Protein AF-A0A7C3UVQ0-F1 (afdb_monomer_lite)

pLDDT: mean 87.45, std 10.07, range [50.69, 98.75]

Secondary structure (DSSP, 8-state):
--SS-GGGGTS-TTTS-HHHHHHHHHHHHHHTT-----S----SSHHHHHHHTT-S-EEE-----EEPPPEETTEE---TT-BTEEEHHHHHHHHHTT-S-TTTTTT-EEEEE-SSHHHHHHHHHHHHTT-EEEEE-SSBS-TTSTTB--S-HHHHHHHHHTT-EEE-SB---EEEEETTEEEEEEEEEEEEEEETTEEEEEEEEEEEEEEE-SEEEE-S-EE--HHHHHHTT-B-TTSSB-B-TTT-BBSS-TTEEE-STTT----HHHHHHHHHHHHHHHHHHHTT---SS-----PPPPPPTT---PPPPPPEEPPGGG-SSSS--EEPPPHHHHHHHHHHHHHHS------HHHHTTSSS--PPEEE-TTT-----HHHHT-TTS-EEEEEEEEEETTEEEEEEEEEEE-TTT-----HHHHT-TTS-EEESSPHHHHHTTPPSSSSEEEEEEHHHHGGGGT-S--TTEEEEEEES-GGG--HHHHHHHHHTT-SEEEEEEPPTT--TTSSHHHHHHHHHHHHHHHHGGGT--GGGEEEEE---SSS-HHHHHHHHHHHHHHHH-S---

Radius of gyration: 33.61 Å; chains: 1; bounding box: 73×61×106 Å

Sequence (573 aa):
GDRLGGALRYIPRYRLPREVLDATIDNVVRIGSIRVEKGVKIEGDVLSRLEEEGFKAIFIATGTPQPRPLTLGTTPVDWQGVENVEYGLHFLAKAAEGALPQDHFRGRRIIVIGGGNVAFDVGRTAARLGGQVAVVCLETWDKGSRDGIPADEEEIEGAEQEGVRIVYSRGVRKIVAIDGKFKKIECPRCVSVFDEKGFNPKFDLSDVIEIEGDVLLISIGQMWDRSLLQKAGLFDETGRLAVNPLTRQSLRRKNVFIGGDVRRIGFMVDAMADGREAADFIDRYLRGVSLAKWRVMYEGSAIPRRRSFKPQPQPKWRRPEERMNFEEFEVGFSLDEAIREARRCLECGPCISCKACVAVNIQPELPAVKVDEELCSGCGICVTACNYGTADLREVPVYFEGREVGVKKVSYTDPLLCKACGMCVAACPSGAREITPDISAQAQQIEEGPGIVCFVCQFGWAYAAEKIAFQNVKMIIPVVCIGRVDASDILMAFAKGSDGVMLFACGHGDCHFQDGDEEARKRVLMLQRVLEDFGYEKERVEIVAAIDPEGERMQGLINAFADRLRALGPAKR

Structure (mmCIF, N/CA/C/O backbone):
data_AF-A0A7C3UVQ0-F1
#
_entry.id   AF-A0A7C3UVQ0-F1
#
loop_
_atom_site.group_PDB
_atom_site.id
_atom_site.type_symbol
_atom_site.label_atom_id
_atom_site.label_alt_id
_atom_site.label_comp_id
_atom_site.label_asym_id
_atom_site.label_entity_id
_atom_site.label_seq_id
_atom_site.pdbx_PDB_ins_code
_atom_site.Cartn_x
_atom_site.Cartn_y
_atom_site.Cartn_z
_atom_site.occupancy
_atom_site.B_iso_or_equiv
_atom_site.auth_seq_id
_atom_site.auth_comp_id
_atom_site.auth_asym_id
_atom_site.auth_atom_id
_atom_site.pdbx_PDB_model_num
ATOM 1 N N . GLY A 1 1 ? 1.967 17.202 -21.693 1.00 65.81 1 GLY A N 1
ATOM 2 C CA . GLY A 1 1 ? 0.870 16.286 -22.056 1.00 65.81 1 GLY A CA 1
ATOM 3 C C . GLY A 1 1 ? -0.447 17.033 -22.057 1.00 65.81 1 GLY A C 1
ATOM 4 O O . GLY A 1 1 ? -0.523 18.127 -21.505 1.00 65.81 1 GLY A O 1
ATOM 5 N N . ASP A 1 2 ? -1.462 16.453 -22.682 1.00 82.94 2 ASP A N 1
ATOM 6 C CA . ASP A 1 2 ? -2.859 16.913 -22.699 1.00 82.94 2 ASP A CA 1
ATOM 7 C C . ASP A 1 2 ? -3.654 16.459 -21.454 1.00 82.94 2 ASP A C 1
ATOM 9 O O . ASP A 1 2 ? -4.752 16.961 -21.204 1.00 82.94 2 ASP A O 1
ATOM 13 N N . ARG A 1 3 ? -3.090 15.541 -20.652 1.00 87.88 3 ARG A N 1
ATOM 14 C CA . ARG A 1 3 ? -3.693 14.955 -19.443 1.00 87.88 3 ARG A CA 1
ATOM 15 C C . ARG A 1 3 ? -2.744 14.972 -18.240 1.00 87.88 3 ARG A C 1
ATOM 17 O O . ARG A 1 3 ? -1.522 14.951 -18.389 1.00 87.88 3 ARG A O 1
ATOM 24 N N . LEU A 1 4 ? -3.328 14.988 -17.042 1.00 92.25 4 LEU A N 1
ATOM 25 C CA . LEU A 1 4 ? -2.631 14.836 -15.758 1.00 92.25 4 LEU A CA 1
ATOM 26 C C . LEU A 1 4 ? -2.432 13.356 -15.400 1.00 92.25 4 LEU A C 1
ATOM 28 O O . LEU A 1 4 ? -3.096 12.489 -15.963 1.00 92.25 4 LEU A O 1
ATOM 32 N N . GLY A 1 5 ? -1.560 13.068 -14.430 1.00 90.38 5 GLY A N 1
ATOM 33 C CA . GLY A 1 5 ? -1.336 11.718 -13.886 1.00 90.38 5 GLY A CA 1
ATOM 34 C C . GLY A 1 5 ? 0.044 11.124 -14.180 1.00 90.38 5 GLY A C 1
ATOM 35 O O . GLY A 1 5 ? 0.416 10.130 -13.564 1.00 90.38 5 GLY A O 1
ATOM 36 N N . GLY A 1 6 ? 0.832 11.743 -15.066 1.00 90.44 6 GLY A N 1
ATOM 37 C CA . GLY A 1 6 ? 2.228 11.358 -15.308 1.00 90.44 6 GLY A CA 1
ATOM 38 C C . GLY A 1 6 ? 2.391 9.870 -15.638 1.00 90.44 6 GLY A C 1
ATOM 39 O O . GLY A 1 6 ? 1.610 9.318 -16.411 1.00 90.44 6 GLY A O 1
ATOM 40 N N . ALA A 1 7 ? 3.382 9.218 -15.022 1.00 88.50 7 ALA A N 1
ATOM 41 C CA . ALA A 1 7 ? 3.705 7.812 -15.270 1.00 88.50 7 ALA A CA 1
ATOM 42 C C . ALA A 1 7 ? 2.569 6.827 -14.924 1.00 88.50 7 ALA A C 1
ATOM 44 O O . ALA A 1 7 ? 2.521 5.737 -15.489 1.00 88.50 7 ALA A O 1
ATOM 45 N N . LEU A 1 8 ? 1.601 7.217 -14.083 1.00 91.38 8 LEU A N 1
ATOM 46 C CA . LEU A 1 8 ? 0.424 6.389 -13.778 1.00 91.38 8 LEU A CA 1
ATOM 47 C C . LEU A 1 8 ? -0.436 6.126 -15.021 1.00 91.38 8 LEU A C 1
ATOM 49 O O . LEU A 1 8 ? -1.143 5.125 -15.100 1.00 91.38 8 LEU A O 1
ATOM 53 N N . ARG A 1 9 ? -0.346 6.996 -16.035 1.00 89.56 9 ARG A N 1
ATOM 54 C CA . ARG A 1 9 ? -1.006 6.795 -17.332 1.00 89.56 9 ARG A CA 1
ATOM 55 C C . ARG A 1 9 ? -0.362 5.696 -18.172 1.00 89.56 9 ARG A C 1
ATOM 57 O O . ARG A 1 9 ? -0.996 5.244 -19.116 1.00 89.56 9 ARG A O 1
ATOM 64 N N . TYR A 1 10 ? 0.845 5.249 -17.834 1.00 88.06 10 TYR A N 1
ATOM 65 C CA . TYR A 1 10 ? 1.493 4.121 -18.502 1.00 88.06 10 TYR A CA 1
ATOM 66 C C . TYR A 1 10 ? 1.161 2.783 -17.844 1.00 88.06 10 TYR A C 1
ATOM 68 O O . TYR A 1 10 ? 1.284 1.751 -18.496 1.00 88.06 10 TYR A O 1
ATOM 76 N N . ILE A 1 11 ? 0.679 2.792 -16.595 1.00 90.62 11 ILE A N 1
ATOM 77 C CA . ILE A 1 11 ? 0.198 1.578 -15.930 1.00 90.62 11 ILE A CA 1
ATOM 78 C C . ILE A 1 11 ? -1.011 1.047 -16.716 1.00 90.62 11 ILE A C 1
ATOM 80 O O . ILE A 1 11 ? -1.918 1.841 -17.020 1.00 90.62 11 ILE A O 1
ATOM 84 N N . PRO A 1 12 ? -1.042 -0.250 -17.071 1.00 91.06 12 PRO A N 1
ATOM 85 C CA . PRO A 1 12 ? -2.141 -0.833 -17.829 1.00 91.06 12 PRO A CA 1
ATOM 86 C C . PRO A 1 12 ? -3.501 -0.696 -17.132 1.00 91.06 12 PRO A C 1
ATOM 88 O O . PRO A 1 12 ? -3.603 -0.778 -15.907 1.00 91.06 12 PRO A O 1
ATOM 91 N N . ARG A 1 13 ? -4.573 -0.535 -17.922 1.00 90.31 13 ARG A N 1
ATOM 92 C CA . ARG A 1 13 ? -5.943 -0.311 -17.411 1.00 90.31 13 ARG A CA 1
ATOM 93 C C . ARG A 1 13 ? -6.442 -1.432 -16.493 1.00 90.31 13 ARG A C 1
ATOM 95 O O . ARG A 1 13 ? -7.144 -1.137 -15.537 1.00 90.31 13 ARG A O 1
ATOM 102 N N . TYR A 1 14 ? -6.045 -2.678 -16.756 1.00 88.94 14 TYR A N 1
ATOM 103 C CA . TYR A 1 14 ? -6.423 -3.839 -15.942 1.00 88.94 14 TYR A CA 1
ATOM 104 C C . TYR A 1 14 ? -5.800 -3.834 -14.533 1.00 88.94 14 TYR A C 1
ATOM 106 O O . TYR A 1 14 ? -6.237 -4.608 -13.689 1.00 88.94 14 TYR A O 1
ATOM 114 N N . ARG A 1 15 ? -4.787 -2.987 -14.282 1.00 89.88 15 ARG A N 1
ATOM 115 C CA . ARG A 1 15 ? -4.195 -2.734 -12.953 1.00 89.88 15 ARG A CA 1
ATOM 116 C C . ARG A 1 15 ? -4.635 -1.402 -12.359 1.00 89.88 15 ARG A C 1
ATOM 118 O O . ARG A 1 15 ? -4.817 -1.294 -11.155 1.00 89.88 15 ARG A O 1
ATOM 125 N N . LEU A 1 16 ? -4.748 -0.369 -13.196 1.00 90.56 16 LEU A N 1
ATOM 126 C CA . LEU A 1 16 ? -5.148 0.969 -12.773 1.00 90.56 16 LEU A CA 1
ATOM 127 C C . LEU A 1 16 ? -6.247 1.513 -13.697 1.00 90.56 16 LEU A C 1
ATOM 129 O O . LEU A 1 16 ? -5.937 2.123 -14.735 1.00 90.56 16 LEU A O 1
ATOM 133 N N . PRO A 1 17 ? -7.527 1.316 -13.324 1.00 90.31 17 PRO A N 1
ATOM 134 C CA . PRO A 1 17 ? -8.662 1.829 -14.076 1.00 90.31 17 PRO A CA 1
ATOM 135 C C . PRO A 1 17 ? -8.566 3.345 -14.276 1.00 90.31 17 PRO A C 1
ATOM 137 O O . PRO A 1 17 ? -8.205 4.108 -13.373 1.00 90.31 17 PRO A O 1
ATOM 140 N N . ARG A 1 18 ? -8.864 3.802 -15.497 1.00 88.94 18 ARG A N 1
ATOM 141 C CA . ARG A 1 18 ? -8.688 5.215 -15.872 1.00 88.94 18 ARG A CA 1
ATOM 142 C C . ARG A 1 18 ? -9.683 6.113 -15.156 1.00 88.94 18 ARG A C 1
ATOM 144 O O . ARG A 1 18 ? -9.309 7.207 -14.755 1.00 88.94 18 ARG A O 1
ATOM 151 N N . GLU A 1 19 ? -10.891 5.611 -14.933 1.00 91.62 19 GLU A N 1
ATOM 152 C CA . GLU A 1 19 ? -11.976 6.332 -14.278 1.00 91.62 19 GLU A CA 1
ATOM 153 C C . GLU A 1 19 ? -11.608 6.649 -12.821 1.00 91.62 19 GLU A C 1
ATOM 155 O O . GLU A 1 19 ? -11.838 7.759 -12.346 1.00 91.62 19 GLU A O 1
ATOM 160 N N . VAL A 1 20 ? -10.955 5.700 -12.137 1.00 91.88 20 VAL A N 1
ATOM 161 C CA . VAL A 1 20 ? -10.461 5.868 -10.761 1.00 91.88 20 VAL A CA 1
ATOM 162 C C . VAL A 1 20 ? -9.343 6.910 -10.704 1.00 91.88 20 VAL A C 1
ATOM 164 O O . VAL A 1 20 ? -9.358 7.791 -9.841 1.00 91.88 20 VAL A O 1
ATOM 167 N N . LEU A 1 21 ? -8.385 6.846 -11.635 1.00 92.44 21 LEU A N 1
ATOM 168 C CA . LEU A 1 21 ? -7.294 7.819 -11.716 1.00 92.44 21 LEU A CA 1
ATOM 169 C C . LEU A 1 21 ? -7.815 9.234 -12.015 1.00 92.44 21 LEU A C 1
ATOM 171 O O . LEU A 1 21 ? -7.406 10.186 -11.350 1.00 92.44 21 LEU A O 1
ATOM 175 N N . ASP A 1 22 ? -8.725 9.367 -12.982 1.00 93.62 22 ASP A N 1
ATOM 176 C CA . ASP A 1 22 ? -9.346 10.639 -13.362 1.00 93.62 22 ASP A CA 1
ATOM 177 C C . ASP A 1 22 ? -10.131 11.240 -12.195 1.00 93.62 22 ASP A C 1
ATOM 179 O O . ASP A 1 22 ? -9.837 12.358 -11.773 1.00 93.62 22 ASP A O 1
ATOM 183 N N . ALA A 1 23 ? -11.035 10.466 -11.585 1.00 95.69 23 ALA A N 1
ATOM 184 C CA . ALA A 1 23 ? -11.818 10.921 -10.441 1.00 95.69 23 ALA A CA 1
ATOM 185 C C . ALA A 1 23 ? -10.929 11.347 -9.261 1.00 95.69 23 ALA A C 1
ATOM 187 O O . ALA A 1 23 ? -11.210 12.344 -8.592 1.00 95.69 23 ALA A O 1
ATOM 188 N N . THR A 1 24 ? -9.836 10.623 -9.005 1.00 93.62 24 THR A N 1
ATOM 189 C CA . THR A 1 24 ? -8.891 10.961 -7.931 1.00 93.62 24 THR A CA 1
ATOM 190 C C . THR A 1 24 ? -8.179 12.285 -8.209 1.00 93.62 24 THR A C 1
ATOM 192 O O . THR A 1 24 ? -8.135 13.153 -7.336 1.00 93.62 24 THR A O 1
ATOM 195 N N . ILE A 1 25 ? -7.651 12.474 -9.422 1.00 93.88 25 ILE A N 1
ATOM 196 C CA . ILE A 1 25 ? -6.956 13.709 -9.809 1.00 93.88 25 ILE A CA 1
ATOM 197 C C . ILE A 1 25 ? -7.915 14.901 -9.781 1.00 93.88 25 ILE A C 1
ATOM 199 O O . ILE A 1 25 ? -7.577 15.939 -9.211 1.00 93.88 25 ILE A O 1
ATOM 203 N N . ASP A 1 26 ? -9.111 14.750 -10.345 1.00 94.31 26 ASP A N 1
ATOM 204 C CA . ASP A 1 26 ? -10.107 15.819 -10.407 1.00 94.31 26 ASP A CA 1
ATOM 205 C C . ASP A 1 26 ? -10.553 16.246 -9.005 1.00 94.31 26 ASP A C 1
ATOM 207 O O . ASP A 1 26 ? -10.671 17.440 -8.719 1.00 94.31 26 ASP A O 1
ATOM 211 N N . ASN A 1 27 ? -10.715 15.287 -8.086 1.00 94.62 27 ASN A N 1
ATOM 212 C CA . ASN A 1 27 ? -10.988 15.580 -6.682 1.00 94.62 27 ASN A CA 1
ATOM 213 C C . ASN A 1 27 ? -9.851 16.374 -6.030 1.00 94.62 27 ASN A C 1
ATOM 215 O O . ASN A 1 27 ? -10.130 17.359 -5.349 1.00 94.62 27 ASN A O 1
ATOM 219 N N . VAL A 1 28 ? -8.587 15.998 -6.252 1.00 92.06 28 VAL A N 1
ATOM 220 C CA . VAL A 1 28 ? -7.426 16.723 -5.703 1.00 92.06 28 VAL A CA 1
ATOM 221 C C . VAL A 1 28 ? -7.353 18.147 -6.251 1.00 92.06 28 VAL A C 1
ATOM 223 O O . VAL A 1 28 ? -7.190 19.091 -5.478 1.00 92.06 28 VAL A O 1
ATOM 226 N N . VAL A 1 29 ? -7.523 18.321 -7.564 1.00 95.00 29 VAL A N 1
ATOM 227 C CA . VAL A 1 29 ? -7.517 19.639 -8.217 1.00 95.00 29 VAL A CA 1
ATOM 228 C C . VAL A 1 29 ? -8.643 20.517 -7.675 1.00 95.00 29 VAL A C 1
ATOM 230 O O . VAL A 1 29 ? -8.404 21.677 -7.339 1.00 95.00 29 VAL A O 1
ATOM 233 N N . ARG A 1 30 ? -9.852 19.961 -7.530 1.00 94.44 30 ARG A N 1
ATOM 234 C CA . ARG A 1 30 ? -11.021 20.675 -7.000 1.00 94.44 30 ARG A CA 1
ATOM 235 C C . ARG A 1 30 ? -10.847 21.058 -5.532 1.00 94.44 30 ARG A C 1
ATOM 237 O O . ARG A 1 30 ? -11.035 22.219 -5.189 1.00 94.44 30 ARG A O 1
ATOM 244 N N . ILE A 1 31 ? -10.489 20.103 -4.670 1.00 93.19 31 ILE A N 1
ATOM 245 C CA . ILE A 1 31 ? -10.326 20.325 -3.222 1.00 93.19 31 ILE A CA 1
ATOM 246 C C . ILE A 1 31 ? -9.196 21.323 -2.965 1.00 93.19 31 ILE A C 1
ATOM 248 O O . ILE A 1 31 ? -9.351 22.244 -2.167 1.00 93.19 31 ILE A O 1
ATOM 252 N N . GLY A 1 32 ? -8.076 21.169 -3.672 1.00 89.56 32 GLY A N 1
ATOM 253 C CA . GLY A 1 32 ? -6.927 22.061 -3.562 1.00 89.56 32 GLY A CA 1
ATOM 254 C C . GLY A 1 32 ? -7.097 23.403 -4.276 1.00 89.56 32 GLY A C 1
ATOM 255 O O . GLY A 1 32 ? -6.194 24.229 -4.188 1.00 89.56 32 GLY A O 1
ATOM 256 N N . SER A 1 33 ? -8.207 23.625 -4.995 1.00 93.56 33 SER A N 1
ATOM 257 C CA . SER A 1 33 ? -8.418 24.805 -5.852 1.00 93.56 33 SER A CA 1
ATOM 258 C C . SER A 1 33 ? -7.215 25.093 -6.769 1.00 93.56 33 SER A C 1
ATOM 260 O O . SER A 1 33 ? -6.756 26.228 -6.896 1.00 93.56 33 SER A O 1
ATOM 262 N N . ILE A 1 34 ? -6.666 24.040 -7.384 1.00 95.31 34 ILE A N 1
ATOM 263 C CA . ILE A 1 34 ? -5.420 24.094 -8.159 1.00 95.31 34 ILE A CA 1
ATOM 264 C C . ILE A 1 34 ? -5.710 24.592 -9.579 1.00 95.31 34 ILE A C 1
ATOM 266 O O . ILE A 1 34 ? -6.506 24.001 -10.308 1.00 95.31 34 ILE A O 1
ATOM 270 N N . ARG A 1 35 ? -5.009 25.643 -10.021 1.00 94.69 35 ARG A N 1
ATOM 271 C CA . ARG A 1 35 ? -5.001 26.051 -11.434 1.00 94.69 35 ARG A CA 1
ATOM 272 C C . ARG A 1 35 ? -4.077 25.130 -12.230 1.00 94.69 35 ARG A C 1
ATOM 274 O O . ARG A 1 35 ? -2.902 24.999 -11.900 1.00 94.69 35 ARG A O 1
ATOM 281 N N . VAL A 1 36 ? -4.602 24.531 -13.298 1.00 94.44 36 VAL A N 1
ATOM 282 C CA . VAL A 1 36 ? -3.864 23.587 -14.147 1.00 94.44 36 VAL A CA 1
ATOM 283 C C . VAL A 1 36 ? -3.756 24.120 -15.570 1.00 94.44 36 VAL A C 1
ATOM 285 O O . VAL A 1 36 ? -4.768 24.378 -16.218 1.00 94.44 36 VAL A O 1
ATOM 288 N N . GLU A 1 37 ? -2.530 24.190 -16.083 1.00 92.19 37 GLU A N 1
ATOM 289 C CA . GLU A 1 37 ? -2.248 24.483 -17.489 1.00 92.19 37 GLU A CA 1
ATOM 290 C C . GLU A 1 37 ? -1.680 23.238 -18.179 1.00 92.19 37 GLU A C 1
ATOM 292 O O . GLU A 1 37 ? -0.693 22.648 -17.739 1.00 92.19 37 GLU A O 1
ATOM 297 N N . LYS A 1 38 ? -2.347 22.800 -19.251 1.00 92.19 38 LYS A N 1
ATOM 298 C CA . LYS A 1 38 ? -2.024 21.577 -20.005 1.00 92.19 38 LYS A CA 1
ATOM 299 C C . LYS A 1 38 ? -1.438 21.946 -21.364 1.00 92.19 38 LYS A C 1
ATOM 301 O O . LYS A 1 38 ? -1.610 23.065 -21.832 1.00 92.19 38 LYS A O 1
ATOM 306 N N . GLY A 1 39 ? -0.733 21.013 -22.001 1.00 87.31 39 GLY A N 1
ATOM 307 C CA . GLY A 1 39 ? -0.093 21.265 -23.299 1.00 87.31 39 GLY A CA 1
ATOM 308 C C . GLY A 1 39 ? 1.116 22.210 -23.246 1.00 87.31 39 GLY A C 1
ATOM 309 O O . GLY A 1 39 ? 1.704 22.498 -24.284 1.00 87.31 39 GLY A O 1
ATOM 310 N N . VAL A 1 40 ? 1.532 22.654 -22.057 1.00 86.94 40 VAL A N 1
ATOM 311 C CA . VAL A 1 40 ? 2.711 23.507 -21.884 1.00 86.94 40 VAL A CA 1
ATOM 312 C C . VAL A 1 40 ? 3.975 22.666 -22.049 1.00 86.94 40 VAL A C 1
ATOM 314 O O . VAL A 1 40 ? 4.191 21.690 -21.325 1.00 86.94 40 VAL A O 1
ATOM 317 N N . LYS A 1 41 ? 4.821 23.047 -23.007 1.00 80.62 41 LYS A N 1
ATOM 318 C CA . LYS A 1 41 ? 6.151 22.460 -23.176 1.00 80.62 41 LYS A CA 1
ATOM 319 C C . LYS A 1 41 ? 7.145 23.228 -22.308 1.00 80.62 41 LYS A C 1
ATOM 321 O O . LYS A 1 41 ? 7.223 24.454 -22.375 1.00 80.62 41 LYS A O 1
ATOM 326 N N . ILE A 1 42 ? 7.885 22.506 -21.473 1.00 79.00 42 ILE A N 1
ATOM 327 C CA . ILE A 1 42 ? 8.917 23.095 -20.622 1.00 79.00 42 ILE A CA 1
ATOM 328 C C . ILE A 1 42 ? 10.224 23.102 -21.419 1.00 79.00 42 ILE A C 1
ATOM 330 O O . ILE A 1 42 ? 10.860 22.066 -21.587 1.00 79.00 42 ILE A O 1
ATOM 334 N N . GLU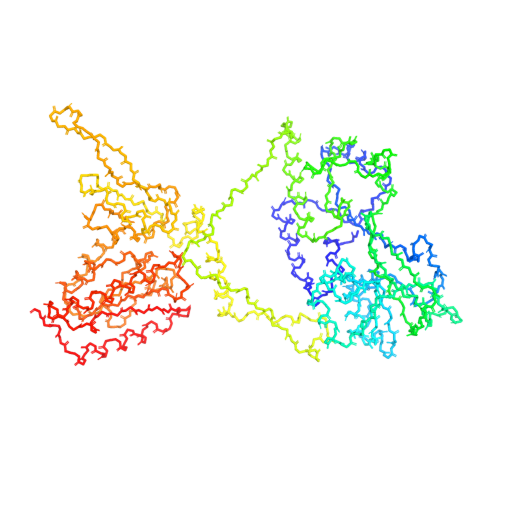 A 1 43 ? 10.595 24.266 -21.946 1.00 76.00 43 GLU A N 1
ATOM 335 C CA . GLU A 1 43 ? 11.819 24.482 -22.721 1.00 76.00 43 GLU A CA 1
ATOM 336 C C . GLU A 1 43 ? 12.545 25.741 -22.239 1.00 76.00 43 GLU A C 1
ATOM 338 O O . GLU A 1 43 ? 11.937 26.636 -21.651 1.00 76.00 43 GLU A O 1
ATOM 343 N N . GLY A 1 44 ? 13.848 25.823 -22.520 1.00 74.56 44 GLY A N 1
ATOM 344 C CA . GLY A 1 44 ? 14.670 26.976 -22.140 1.00 74.56 44 GLY A CA 1
ATOM 345 C C . GLY A 1 44 ? 14.868 27.101 -20.625 1.00 74.56 44 GLY A C 1
ATOM 346 O O . GLY A 1 44 ? 14.848 26.101 -19.907 1.00 74.56 44 GLY A O 1
ATOM 347 N N . ASP A 1 45 ? 15.090 28.328 -20.150 1.00 78.00 45 ASP A N 1
ATOM 348 C CA . ASP A 1 45 ? 15.168 28.642 -18.718 1.00 78.00 45 ASP A CA 1
ATOM 349 C C . ASP A 1 45 ? 13.770 28.944 -18.157 1.00 78.00 45 ASP A C 1
ATOM 351 O O . ASP A 1 45 ? 13.388 30.086 -17.899 1.00 78.00 45 ASP A O 1
ATOM 355 N N . VAL A 1 46 ? 12.972 27.885 -18.012 1.00 83.19 46 VAL A N 1
ATOM 356 C CA . VAL A 1 46 ? 11.596 27.972 -17.500 1.00 83.19 46 VAL A CA 1
ATOM 357 C C . VAL A 1 46 ? 11.524 28.566 -16.091 1.00 83.19 46 VAL A C 1
ATOM 359 O O . VAL A 1 46 ? 10.525 29.190 -15.746 1.00 83.19 46 VAL A O 1
ATOM 362 N N . LEU A 1 47 ? 12.558 28.369 -15.267 1.00 86.81 47 LEU A N 1
ATOM 363 C CA . LEU A 1 47 ? 12.531 28.794 -13.870 1.00 86.81 47 LEU A CA 1
ATOM 364 C C . LEU A 1 47 ? 12.580 30.311 -13.770 1.00 86.81 47 LEU A C 1
ATOM 366 O O . LEU A 1 47 ? 11.763 30.889 -13.063 1.00 86.81 47 LEU A O 1
ATOM 370 N N . SER A 1 48 ? 13.469 30.944 -14.534 1.00 87.31 48 SER A N 1
ATOM 371 C CA . SER A 1 48 ? 13.568 32.403 -14.577 1.00 87.31 48 SER A CA 1
ATOM 372 C C . SER A 1 48 ? 12.286 33.036 -15.134 1.00 87.31 48 SER A C 1
ATOM 374 O O . SER A 1 48 ? 11.802 34.017 -14.583 1.00 87.31 48 SER A O 1
ATOM 376 N N . ARG A 1 49 ? 11.641 32.416 -16.135 1.00 88.50 49 ARG A N 1
ATOM 377 C CA . ARG A 1 49 ? 10.327 32.874 -16.626 1.00 88.50 49 ARG A CA 1
ATOM 378 C C . ARG A 1 49 ? 9.240 32.813 -15.546 1.00 88.50 49 ARG A C 1
ATOM 380 O O . ARG A 1 49 ? 8.481 33.760 -15.385 1.00 88.50 49 ARG A O 1
ATOM 387 N N . LEU A 1 50 ? 9.162 31.718 -14.787 1.00 91.38 50 LEU A N 1
ATOM 388 C CA . LEU A 1 50 ? 8.201 31.604 -13.681 1.00 91.38 50 LEU A CA 1
ATOM 389 C C . LEU A 1 50 ? 8.496 32.630 -12.570 1.00 91.38 50 LEU A C 1
ATOM 391 O O . LEU A 1 50 ? 7.581 33.180 -11.964 1.00 91.38 50 LEU A O 1
ATOM 395 N N . GLU A 1 51 ? 9.768 32.929 -12.312 1.00 91.19 51 GLU A N 1
ATOM 396 C CA . GLU A 1 51 ? 10.159 33.993 -11.380 1.00 91.19 51 GLU A CA 1
ATOM 397 C C . GLU A 1 51 ? 9.692 35.378 -11.875 1.00 91.19 51 GLU A C 1
ATOM 399 O O . GLU A 1 51 ? 9.138 36.148 -11.086 1.00 91.19 51 GLU A O 1
ATOM 404 N N . GLU A 1 52 ? 9.840 35.671 -13.172 1.00 92.75 52 GLU A N 1
ATOM 405 C CA . GLU A 1 52 ? 9.358 36.903 -13.825 1.00 92.75 52 GLU A CA 1
ATOM 406 C C . GLU A 1 52 ? 7.825 37.029 -13.804 1.00 92.75 52 GLU A C 1
ATOM 408 O O . GLU A 1 52 ? 7.296 38.121 -13.597 1.00 92.75 52 GLU A O 1
ATOM 413 N N . GLU A 1 53 ? 7.102 35.913 -13.931 1.00 92.75 53 GLU A N 1
ATOM 414 C CA . GLU A 1 53 ? 5.640 35.837 -13.770 1.00 92.75 53 GLU A CA 1
ATOM 415 C C . GLU A 1 53 ? 5.183 36.022 -12.306 1.00 92.75 53 GLU A C 1
ATOM 417 O O . GLU A 1 53 ? 3.989 36.133 -12.023 1.00 92.75 53 GLU A O 1
ATOM 422 N N . GLY A 1 54 ? 6.125 36.096 -11.359 1.00 95.44 54 GLY A N 1
ATOM 423 C CA . GLY A 1 54 ? 5.875 36.430 -9.959 1.00 95.44 54 GLY A CA 1
ATOM 424 C C . GLY A 1 54 ? 5.754 35.233 -9.016 1.00 95.44 54 GLY A C 1
ATOM 425 O O . GLY A 1 54 ? 5.475 35.435 -7.826 1.00 95.44 54 GLY A O 1
ATOM 426 N N . PHE A 1 55 ? 5.998 34.005 -9.488 1.00 95.94 55 PHE A N 1
ATOM 427 C CA . PHE A 1 55 ? 5.984 32.813 -8.640 1.00 95.94 55 PHE A CA 1
ATOM 428 C C . PHE A 1 55 ? 7.107 32.873 -7.591 1.00 95.94 55 PHE A C 1
ATOM 430 O O . PHE A 1 55 ? 8.272 33.120 -7.894 1.00 95.94 55 PHE A O 1
ATOM 437 N N . LYS A 1 56 ? 6.753 32.646 -6.320 1.00 96.50 56 LYS A N 1
ATOM 438 C CA . LYS A 1 56 ? 7.681 32.784 -5.179 1.00 96.50 56 LYS A CA 1
ATOM 439 C C . LYS A 1 56 ? 8.422 31.501 -4.821 1.00 96.50 56 LYS A C 1
ATOM 441 O O . LYS A 1 56 ? 9.492 31.569 -4.227 1.00 96.50 56 LYS A O 1
ATOM 446 N N . ALA A 1 57 ? 7.867 30.350 -5.179 1.00 96.94 57 ALA A N 1
ATOM 447 C CA . ALA A 1 57 ? 8.483 29.044 -5.002 1.00 96.94 57 ALA A CA 1
ATOM 448 C C . ALA A 1 57 ? 8.093 28.134 -6.172 1.00 96.94 57 ALA A C 1
ATOM 450 O O . ALA A 1 57 ? 6.987 28.246 -6.700 1.00 96.94 57 ALA A O 1
ATOM 451 N N . ILE A 1 58 ? 9.002 27.244 -6.568 1.00 95.94 58 ILE A N 1
ATOM 452 C CA . ILE A 1 58 ? 8.829 26.335 -7.704 1.00 95.94 58 ILE A CA 1
ATOM 453 C C . ILE A 1 58 ? 9.134 24.910 -7.245 1.00 95.94 58 ILE A C 1
ATOM 455 O O . ILE A 1 58 ? 10.201 24.651 -6.690 1.00 95.94 58 ILE A O 1
ATOM 459 N N . PHE A 1 59 ? 8.219 23.977 -7.507 1.00 96.25 59 PHE A N 1
ATOM 460 C CA . PHE A 1 59 ? 8.420 22.550 -7.262 1.00 96.25 59 PHE A CA 1
ATOM 461 C C . PHE A 1 59 ? 8.558 21.792 -8.586 1.00 96.25 59 PHE A C 1
ATOM 463 O O . PHE A 1 59 ? 7.688 21.871 -9.451 1.00 96.25 59 PHE A O 1
ATOM 470 N N . ILE A 1 60 ? 9.655 21.053 -8.746 1.00 93.75 60 ILE A N 1
ATOM 471 C CA . ILE A 1 60 ? 9.961 20.273 -9.946 1.00 93.75 60 ILE A CA 1
ATOM 472 C C . ILE A 1 60 ? 9.668 18.799 -9.669 1.00 93.75 60 ILE A C 1
ATOM 474 O O . ILE A 1 60 ? 10.370 18.151 -8.892 1.00 93.75 60 ILE A O 1
ATOM 478 N N . ALA A 1 61 ? 8.659 18.277 -10.366 1.00 93.50 61 ALA A N 1
ATOM 479 C CA . ALA A 1 61 ? 8.240 16.876 -10.342 1.00 93.50 61 ALA A CA 1
ATOM 480 C C . ALA A 1 61 ? 8.019 16.341 -11.769 1.00 93.50 61 ALA A C 1
ATOM 482 O O . ALA A 1 61 ? 6.997 15.739 -12.087 1.00 93.50 61 ALA A O 1
ATOM 483 N N . THR A 1 62 ? 8.975 16.600 -12.665 1.00 90.81 62 THR A N 1
ATOM 484 C CA . THR A 1 62 ? 8.902 16.218 -14.090 1.00 90.81 62 THR A CA 1
ATOM 485 C C . THR A 1 62 ? 9.071 14.717 -14.339 1.00 90.81 62 THR A C 1
ATOM 487 O O . THR A 1 62 ? 8.836 14.249 -15.452 1.00 90.81 62 THR A O 1
ATOM 490 N N . GLY A 1 63 ? 9.474 13.963 -13.315 1.00 91.19 63 GLY A N 1
ATOM 491 C CA . GLY A 1 63 ? 9.734 12.531 -13.406 1.00 91.19 63 GLY A CA 1
ATOM 492 C C . GLY A 1 63 ? 10.917 12.190 -14.316 1.00 91.19 63 GLY A C 1
ATOM 493 O O . GLY A 1 63 ? 11.860 12.971 -14.467 1.00 91.19 63 GLY A O 1
ATOM 494 N N . THR A 1 64 ? 10.870 11.002 -14.918 1.00 89.88 64 THR A N 1
ATOM 495 C CA . THR A 1 64 ? 11.920 10.480 -15.805 1.00 89.88 64 THR A CA 1
ATOM 496 C C . THR A 1 64 ? 11.341 10.112 -17.177 1.00 89.88 64 THR A C 1
ATOM 498 O O . THR A 1 64 ? 11.086 8.952 -17.458 1.00 89.88 64 THR A O 1
ATOM 501 N N . PRO A 1 65 ? 11.068 11.090 -18.057 1.00 84.62 65 PRO A N 1
ATOM 502 C CA . PRO A 1 65 ? 10.330 10.828 -19.295 1.00 84.62 65 PRO A CA 1
ATOM 503 C C . PRO A 1 65 ? 11.158 10.151 -20.399 1.00 84.62 65 PRO A C 1
ATOM 505 O O . PRO A 1 65 ? 10.588 9.737 -21.403 1.00 84.62 65 PRO A O 1
ATOM 508 N N . GLN A 1 66 ? 12.488 10.082 -20.273 1.00 85.94 66 GLN A N 1
ATOM 509 C CA . GLN A 1 66 ? 13.356 9.560 -21.330 1.00 85.94 66 GLN A CA 1
ATOM 510 C C . GLN A 1 66 ? 13.652 8.075 -21.107 1.00 85.94 66 GLN A C 1
ATOM 512 O O . GLN A 1 66 ? 14.007 7.698 -19.991 1.00 85.94 66 GLN A O 1
ATOM 517 N N . PRO A 1 67 ? 13.570 7.214 -22.130 1.00 88.50 67 PRO A N 1
ATOM 518 C CA . PRO A 1 67 ? 13.969 5.823 -21.986 1.00 88.50 67 PRO A CA 1
ATOM 519 C C . PRO A 1 67 ? 15.491 5.702 -21.841 1.00 88.50 67 PRO A C 1
ATOM 521 O O . PRO A 1 67 ? 16.257 6.467 -22.433 1.00 88.50 67 PRO A O 1
ATOM 524 N N . ARG A 1 68 ? 15.948 4.719 -21.061 1.00 90.38 68 ARG A N 1
ATOM 525 C CA . ARG A 1 68 ? 17.376 4.410 -20.956 1.00 90.38 68 ARG A CA 1
ATOM 526 C C . ARG A 1 68 ? 17.853 3.678 -22.225 1.00 90.38 68 ARG A C 1
ATOM 528 O O . ARG A 1 68 ? 17.236 2.678 -22.595 1.00 90.38 68 ARG A O 1
ATOM 535 N N . PRO A 1 69 ? 18.949 4.122 -22.875 1.00 91.31 69 PRO A N 1
ATOM 536 C CA . PRO A 1 69 ? 19.521 3.416 -24.020 1.00 91.31 69 PRO A CA 1
ATOM 537 C C . PRO A 1 69 ? 19.990 2.007 -23.650 1.00 91.31 69 PRO A C 1
ATOM 539 O O . PRO A 1 69 ? 20.558 1.806 -22.575 1.00 91.31 69 PRO A O 1
ATOM 542 N N . LEU A 1 70 ? 19.788 1.044 -24.551 1.00 94.06 70 LEU A N 1
ATOM 543 C CA . LEU A 1 70 ? 20.249 -0.334 -24.375 1.00 94.06 70 LEU A CA 1
ATOM 544 C C . LEU A 1 70 ? 21.775 -0.415 -24.478 1.00 94.06 70 LEU A C 1
ATOM 546 O O . LEU A 1 70 ? 22.363 0.085 -25.437 1.00 94.06 70 LEU A O 1
ATOM 550 N N . THR A 1 71 ? 22.412 -1.066 -23.505 1.00 94.31 71 THR A N 1
ATOM 551 C CA . THR A 1 71 ? 23.866 -1.252 -23.471 1.00 94.31 71 THR A CA 1
ATOM 552 C C . THR A 1 71 ? 24.246 -2.685 -23.103 1.00 94.31 71 THR A C 1
ATOM 554 O O . THR A 1 71 ? 23.531 -3.368 -22.369 1.00 94.31 71 THR A O 1
ATOM 557 N N . LEU A 1 72 ? 25.418 -3.120 -23.570 1.00 92.62 72 LEU A N 1
ATOM 558 C CA . LEU A 1 72 ? 26.149 -4.258 -23.021 1.00 92.62 72 LEU A CA 1
ATOM 559 C C . LEU A 1 72 ? 27.331 -3.712 -22.211 1.00 92.62 72 LEU A C 1
ATOM 561 O O . LEU A 1 72 ? 28.308 -3.197 -22.764 1.00 92.62 72 LEU A O 1
ATOM 565 N N . GLY A 1 73 ? 27.212 -3.756 -20.885 1.00 87.12 73 GLY A N 1
ATOM 566 C CA . GLY A 1 73 ? 28.097 -2.994 -20.006 1.00 87.12 73 GLY A CA 1
ATOM 567 C C . GLY A 1 73 ? 27.931 -1.496 -20.278 1.00 87.12 73 GLY A C 1
ATOM 568 O O . GLY A 1 73 ? 26.832 -0.957 -20.154 1.00 87.12 73 GLY A O 1
ATOM 569 N N . THR A 1 74 ? 29.004 -0.826 -20.693 1.00 86.44 74 THR A N 1
ATOM 570 C CA . THR A 1 74 ? 28.994 0.600 -21.068 1.00 86.44 74 THR A CA 1
ATOM 571 C C . THR A 1 74 ? 28.851 0.845 -22.570 1.00 86.44 74 THR A C 1
ATOM 573 O O . THR A 1 74 ? 28.755 1.998 -22.985 1.00 86.44 74 THR A O 1
ATOM 576 N N . THR A 1 75 ? 28.843 -0.209 -23.391 1.00 92.31 75 THR A N 1
ATOM 577 C CA . THR A 1 75 ? 28.800 -0.079 -24.854 1.00 92.31 75 THR A CA 1
ATOM 578 C C . THR A 1 75 ? 27.348 -0.037 -25.327 1.00 92.31 75 THR A C 1
ATOM 580 O O . THR A 1 75 ? 26.612 -0.982 -25.034 1.00 92.31 75 THR A O 1
ATOM 583 N N . PRO A 1 76 ? 26.907 1.011 -26.046 1.00 94.06 76 PRO A N 1
ATOM 584 C CA . PRO A 1 76 ? 25.571 1.053 -26.631 1.00 94.06 76 PRO A CA 1
ATOM 585 C C . PRO A 1 76 ? 25.337 -0.095 -27.613 1.00 94.06 76 PRO A C 1
ATOM 587 O O . PRO A 1 76 ? 26.205 -0.416 -28.423 1.00 94.06 76 PRO A O 1
ATOM 590 N N . VAL A 1 77 ? 24.149 -0.689 -27.553 1.00 95.38 77 VAL A N 1
ATOM 591 C CA . VAL A 1 77 ? 23.671 -1.646 -28.553 1.00 95.38 77 VAL A CA 1
ATOM 592 C C . VAL A 1 77 ? 22.861 -0.859 -29.571 1.00 95.38 77 VAL A C 1
ATOM 594 O O . VAL A 1 77 ? 21.807 -0.320 -29.234 1.00 95.38 77 VAL A O 1
ATOM 597 N N . ASP A 1 78 ? 23.364 -0.767 -30.799 1.00 93.06 78 ASP A N 1
ATOM 598 C CA . ASP A 1 78 ? 22.685 -0.037 -31.866 1.00 93.06 78 ASP A CA 1
ATOM 599 C C . ASP A 1 78 ? 21.517 -0.842 -32.457 1.00 93.06 78 ASP A C 1
ATOM 601 O O . ASP A 1 78 ? 21.578 -2.065 -32.607 1.00 93.06 78 ASP A O 1
ATOM 605 N N . TRP A 1 79 ? 20.447 -0.124 -32.774 1.00 94.12 79 TRP A N 1
ATOM 606 C CA . TRP A 1 79 ? 19.238 -0.618 -33.432 1.00 94.12 79 TRP A CA 1
ATOM 607 C C . TRP A 1 79 ? 18.507 0.496 -34.194 1.00 94.12 79 TRP A C 1
ATOM 609 O O . TRP A 1 79 ? 17.343 0.332 -34.566 1.00 94.12 79 TRP A O 1
ATOM 619 N N . GLN A 1 80 ? 19.157 1.642 -34.430 1.00 89.81 80 GLN A N 1
ATOM 620 C CA . GLN A 1 80 ? 18.529 2.736 -35.164 1.00 89.81 80 GLN A CA 1
ATOM 621 C C . GLN A 1 80 ? 18.102 2.282 -36.564 1.00 89.81 80 GLN A C 1
ATOM 623 O O . GLN A 1 80 ? 18.857 1.642 -37.292 1.00 89.81 80 GLN A O 1
ATOM 628 N N . GLY A 1 81 ? 16.866 2.617 -36.937 1.00 90.44 81 GLY A N 1
ATOM 629 C CA . GLY A 1 81 ? 16.298 2.256 -38.237 1.00 90.44 81 GLY A CA 1
ATOM 630 C C . GLY A 1 81 ? 15.843 0.799 -38.372 1.00 90.44 81 GLY A C 1
ATOM 631 O O . GLY A 1 81 ? 15.373 0.435 -39.445 1.00 90.44 81 GLY A O 1
ATOM 632 N N . VAL A 1 82 ? 15.936 -0.026 -37.321 1.00 96.12 82 VAL A N 1
ATOM 633 C CA . VAL A 1 82 ? 15.403 -1.397 -37.340 1.00 96.12 82 VAL A CA 1
ATOM 634 C C . VAL A 1 82 ? 13.895 -1.378 -37.078 1.00 96.12 82 VAL A C 1
ATOM 636 O O . VAL A 1 82 ? 13.434 -0.910 -36.037 1.00 96.12 82 VAL A O 1
ATOM 639 N N . GLU A 1 83 ? 13.111 -1.921 -38.009 1.00 96.56 83 GLU A N 1
ATOM 640 C CA . GLU A 1 83 ? 11.663 -2.060 -37.853 1.00 96.56 83 GLU A CA 1
ATOM 641 C C . GLU A 1 83 ? 11.302 -3.081 -36.762 1.00 96.56 83 GLU A C 1
ATOM 643 O O . GLU A 1 83 ? 11.979 -4.097 -36.581 1.00 96.56 83 GLU A O 1
ATOM 648 N N . ASN A 1 84 ? 10.168 -2.850 -36.089 1.00 96.50 84 ASN A N 1
ATOM 649 C CA . ASN A 1 84 ? 9.658 -3.655 -34.970 1.00 96.50 84 ASN A CA 1
ATOM 650 C C . ASN A 1 84 ? 10.544 -3.654 -33.710 1.00 96.50 84 ASN A C 1
ATOM 652 O O . ASN A 1 84 ? 10.431 -4.560 -32.884 1.00 96.50 84 ASN A O 1
ATOM 656 N N . VAL A 1 85 ? 11.392 -2.637 -33.541 1.00 97.44 85 VAL A N 1
ATOM 657 C CA . VAL A 1 85 ? 12.089 -2.358 -32.281 1.00 97.44 85 VAL A CA 1
ATOM 658 C C . VAL A 1 85 ? 11.572 -1.041 -31.714 1.00 97.44 85 VAL A C 1
ATOM 660 O O . VAL A 1 85 ? 11.633 -0.007 -32.377 1.00 97.44 85 VAL A O 1
ATOM 663 N N . GLU A 1 86 ? 11.054 -1.058 -30.487 1.00 96.00 86 GLU A N 1
ATOM 664 C CA . GLU A 1 86 ? 10.639 0.162 -29.792 1.00 96.00 86 GLU A CA 1
ATOM 665 C C . GLU A 1 86 ? 10.847 0.075 -28.275 1.00 96.00 86 GLU A C 1
ATOM 667 O O . GLU A 1 86 ? 11.094 -0.989 -27.708 1.00 96.00 86 GLU A O 1
ATOM 672 N N . TYR A 1 87 ? 10.752 1.215 -27.592 1.00 96.38 87 TYR A N 1
ATOM 673 C CA . TYR A 1 87 ? 10.772 1.247 -26.133 1.00 96.38 87 TYR A CA 1
ATOM 674 C C . TYR A 1 87 ? 9.414 0.833 -25.563 1.00 96.38 87 TYR A C 1
ATOM 676 O O . TYR A 1 87 ? 8.372 1.327 -25.995 1.00 96.38 87 TYR A O 1
ATOM 684 N N . GLY A 1 88 ? 9.432 -0.006 -24.528 1.00 94.69 88 GLY A N 1
ATOM 685 C CA . GLY A 1 88 ? 8.228 -0.518 -23.877 1.00 94.69 88 GLY A CA 1
ATOM 686 C C . GLY A 1 88 ? 7.323 0.583 -23.327 1.00 94.69 88 GLY A C 1
ATOM 687 O O . GLY A 1 88 ? 6.106 0.475 -23.417 1.00 94.69 88 GLY A O 1
ATOM 688 N N . LEU A 1 89 ? 7.895 1.695 -22.853 1.00 90.25 89 LEU A N 1
ATOM 689 C CA . LEU A 1 89 ? 7.119 2.846 -22.382 1.00 90.25 89 LEU A CA 1
ATOM 690 C C . LEU A 1 89 ? 6.286 3.494 -23.499 1.00 90.25 89 LEU A C 1
ATOM 692 O O . LEU A 1 89 ? 5.131 3.850 -23.283 1.00 90.25 89 LEU A O 1
ATOM 696 N N . HIS A 1 90 ? 6.855 3.626 -24.703 1.00 92.00 90 HIS A N 1
ATOM 697 C CA . HIS A 1 90 ? 6.133 4.165 -25.858 1.00 92.00 90 HIS A CA 1
ATOM 698 C C . HIS A 1 90 ? 5.020 3.212 -26.297 1.00 92.00 90 HIS A C 1
ATOM 700 O O . HIS A 1 90 ? 3.917 3.653 -26.614 1.00 92.00 90 HIS A O 1
ATOM 706 N N . PHE A 1 91 ? 5.293 1.908 -26.268 1.00 95.12 91 PHE A N 1
ATOM 707 C CA . PHE A 1 91 ? 4.292 0.879 -26.518 1.00 95.12 91 PHE A CA 1
ATOM 708 C C . PHE A 1 91 ? 3.137 0.936 -25.500 1.00 95.12 91 PHE A C 1
ATOM 710 O O . PHE A 1 91 ? 1.974 0.979 -25.904 1.00 95.12 91 PHE A O 1
ATOM 717 N N . LEU A 1 92 ? 3.432 1.025 -24.197 1.00 93.56 92 LEU A N 1
ATOM 718 C CA . LEU A 1 92 ? 2.411 1.165 -23.152 1.00 93.56 92 LEU A CA 1
ATOM 719 C C . LEU A 1 92 ? 1.593 2.447 -23.308 1.00 93.56 92 LEU A C 1
ATOM 721 O O . LEU A 1 92 ? 0.384 2.411 -23.103 1.00 93.56 92 LEU A O 1
ATOM 725 N N . ALA A 1 93 ? 2.215 3.562 -23.705 1.00 90.12 93 ALA A N 1
ATOM 726 C CA . ALA A 1 93 ? 1.498 4.803 -23.989 1.00 90.12 93 ALA A CA 1
ATOM 727 C C . ALA A 1 93 ? 0.474 4.616 -25.125 1.00 90.12 93 ALA A C 1
ATOM 729 O O . ALA A 1 93 ? -0.703 4.919 -24.942 1.00 90.12 93 ALA A O 1
ATOM 730 N N . LYS A 1 94 ? 0.881 4.010 -26.252 1.00 92.25 94 LYS A N 1
ATOM 731 C CA . LYS A 1 94 ? -0.027 3.689 -27.371 1.00 92.25 94 LYS A CA 1
ATOM 732 C C . LYS A 1 94 ? -1.162 2.755 -26.939 1.00 92.25 94 LYS A C 1
ATOM 734 O O . LYS A 1 94 ? -2.316 2.969 -27.308 1.00 92.25 94 LYS A O 1
ATOM 739 N N . ALA A 1 95 ? -0.848 1.727 -26.148 1.00 91.25 95 ALA A N 1
ATOM 740 C CA . ALA A 1 95 ? -1.843 0.796 -25.621 1.00 91.25 95 ALA A CA 1
ATOM 741 C C . ALA A 1 95 ? -2.839 1.504 -24.685 1.00 91.25 95 ALA A C 1
ATOM 743 O O . ALA A 1 95 ? -4.048 1.315 -24.800 1.00 91.25 95 ALA A O 1
ATOM 744 N N . ALA A 1 96 ? -2.344 2.368 -23.795 1.00 86.81 96 ALA A N 1
ATOM 745 C CA . ALA A 1 96 ? -3.148 3.156 -22.866 1.00 86.81 96 ALA A CA 1
ATOM 746 C C . ALA A 1 96 ? -4.082 4.155 -23.565 1.00 86.81 96 ALA A C 1
ATOM 748 O O . ALA A 1 96 ? -5.155 4.450 -23.037 1.00 86.81 96 ALA A O 1
ATOM 749 N N . GLU A 1 97 ? -3.684 4.664 -24.730 1.00 84.50 97 GLU A N 1
ATOM 750 C CA . GLU A 1 97 ? -4.482 5.556 -25.578 1.00 84.50 97 GLU A CA 1
ATOM 751 C C . GLU A 1 97 ? -5.520 4.810 -26.432 1.00 84.50 97 GLU A C 1
ATOM 753 O O . GLU A 1 97 ? -6.337 5.447 -27.094 1.00 84.50 97 GLU A O 1
ATOM 758 N N . GLY A 1 98 ? -5.519 3.472 -26.415 1.00 83.50 98 GLY A N 1
ATOM 759 C CA . GLY A 1 98 ? -6.389 2.662 -27.268 1.00 83.50 98 GLY A CA 1
ATOM 760 C C . GLY A 1 98 ? -5.996 2.713 -28.747 1.00 83.50 98 GLY A C 1
ATOM 761 O O . GLY A 1 98 ? -6.815 2.413 -29.610 1.00 83.50 98 GLY A O 1
ATOM 762 N N . ALA A 1 99 ? -4.750 3.090 -29.053 1.00 88.19 99 ALA A N 1
ATOM 763 C CA . ALA A 1 99 ? -4.252 3.223 -30.421 1.00 88.19 99 ALA A CA 1
ATOM 764 C C . ALA A 1 99 ? -3.895 1.875 -31.078 1.00 88.19 99 ALA A C 1
ATOM 766 O O . ALA A 1 99 ? -3.538 1.839 -32.256 1.00 88.19 99 ALA A O 1
ATOM 767 N N . LEU A 1 100 ? -3.958 0.770 -30.327 1.00 90.81 100 LEU A N 1
ATOM 768 C CA . LEU A 1 100 ? -3.610 -0.572 -30.789 1.00 90.81 100 LEU A CA 1
ATOM 769 C C . LEU A 1 100 ? -4.864 -1.466 -30.840 1.00 90.81 100 LEU A C 1
ATOM 771 O O . LEU A 1 100 ? -5.609 -1.508 -29.858 1.00 90.81 100 LEU A O 1
ATOM 775 N N . PRO A 1 101 ? -5.106 -2.200 -31.944 1.00 91.00 101 PRO A N 1
ATOM 776 C CA . PRO A 1 101 ? -6.203 -3.164 -32.022 1.00 91.00 101 PRO A CA 1
ATOM 777 C C . PRO A 1 101 ? -5.959 -4.355 -31.084 1.00 91.00 101 PRO A C 1
ATOM 779 O O . PRO A 1 101 ? -4.813 -4.689 -30.795 1.00 91.00 101 PRO A O 1
ATOM 782 N N . GLN A 1 102 ? -7.023 -5.033 -30.640 1.00 85.50 102 GLN A N 1
ATOM 783 C CA . GLN A 1 102 ? -6.925 -6.139 -29.671 1.00 85.50 102 GLN A CA 1
ATOM 784 C C . GLN A 1 102 ? -6.048 -7.313 -30.130 1.00 85.50 102 GLN A C 1
ATOM 786 O O . GLN A 1 102 ? -5.541 -8.052 -29.298 1.00 85.50 102 GLN A O 1
ATOM 791 N N . ASP A 1 103 ? -5.851 -7.490 -31.431 1.00 91.19 103 ASP A N 1
ATOM 792 C CA . ASP A 1 103 ? -5.067 -8.572 -32.019 1.00 91.19 103 ASP A CA 1
ATOM 793 C C . ASP A 1 103 ? -3.766 -8.076 -32.672 1.00 91.19 103 ASP A C 1
ATOM 795 O O . ASP A 1 103 ? -3.197 -8.749 -33.533 1.00 91.19 103 ASP A O 1
ATOM 799 N N . HIS A 1 104 ? -3.265 -6.912 -32.239 1.00 95.62 104 HIS A N 1
ATOM 800 C CA . HIS A 1 104 ? -2.077 -6.250 -32.788 1.00 95.62 104 HIS A CA 1
ATOM 801 C C . HIS A 1 104 ? -0.844 -7.164 -32.919 1.00 95.62 104 HIS A C 1
ATOM 803 O O . HIS A 1 104 ? -0.054 -7.019 -33.858 1.00 95.62 104 HIS A O 1
ATOM 809 N N . PHE A 1 105 ? -0.676 -8.119 -32.001 1.00 96.88 105 PHE A N 1
ATOM 810 C CA . PHE A 1 105 ? 0.436 -9.068 -31.987 1.00 96.88 105 PHE A CA 1
ATOM 811 C C . PHE A 1 105 ? 0.033 -10.512 -32.285 1.00 96.88 105 PHE A C 1
ATOM 813 O O . PHE A 1 105 ? 0.834 -11.419 -32.062 1.00 96.88 105 PHE A O 1
ATOM 820 N N . ARG A 1 106 ? -1.166 -10.751 -32.827 1.00 95.81 106 ARG A N 1
ATOM 821 C CA . ARG A 1 106 ? -1.668 -12.102 -33.097 1.00 95.81 106 ARG A CA 1
ATOM 822 C C . ARG A 1 106 ? -0.668 -12.943 -33.889 1.00 95.81 106 ARG A C 1
ATOM 824 O O . ARG A 1 106 ? -0.319 -12.619 -35.021 1.00 95.81 106 ARG A O 1
ATOM 831 N N . GLY A 1 107 ? -0.234 -14.047 -33.282 1.00 92.81 107 GLY A N 1
ATOM 832 C CA . GLY A 1 107 ? 0.689 -15.005 -33.899 1.00 92.81 107 GLY A CA 1
ATOM 833 C C . GLY A 1 107 ? 2.140 -14.526 -34.009 1.00 92.81 107 GLY A C 1
ATOM 834 O O . GLY A 1 107 ? 2.951 -15.220 -34.617 1.00 92.81 107 GLY A O 1
ATOM 835 N N . ARG A 1 108 ? 2.483 -13.368 -33.431 1.00 97.38 108 ARG A N 1
ATOM 836 C CA . ARG A 1 108 ? 3.845 -12.824 -33.415 1.00 97.38 108 ARG A CA 1
ATOM 837 C C . ARG A 1 108 ? 4.561 -13.198 -32.122 1.00 97.38 108 ARG A C 1
ATOM 839 O O . ARG A 1 108 ? 3.963 -13.211 -31.045 1.00 97.38 108 ARG A O 1
ATOM 846 N N . ARG A 1 109 ? 5.863 -13.452 -32.226 1.00 98.44 109 ARG A N 1
ATOM 847 C CA . ARG A 1 109 ? 6.768 -13.682 -31.096 1.00 98.44 109 ARG A CA 1
ATOM 848 C C . ARG A 1 109 ? 7.331 -12.345 -30.631 1.00 98.44 109 ARG A C 1
ATOM 850 O O . ARG A 1 109 ? 7.971 -11.637 -31.407 1.00 98.44 109 ARG A O 1
ATOM 857 N N . ILE A 1 110 ? 7.091 -11.992 -29.378 1.00 98.62 110 ILE A N 1
ATOM 858 C CA . ILE A 1 110 ? 7.466 -10.706 -28.794 1.00 98.62 110 ILE A CA 1
ATOM 859 C C . ILE A 1 110 ? 8.560 -10.941 -27.764 1.00 98.62 110 ILE A C 1
ATOM 861 O O . ILE A 1 110 ? 8.400 -11.756 -26.857 1.00 98.62 110 ILE A O 1
ATOM 865 N N . ILE A 1 111 ? 9.662 -10.209 -27.886 1.00 98.75 111 ILE A N 1
ATOM 866 C CA . ILE A 1 111 ? 10.736 -10.223 -26.898 1.00 98.75 111 ILE A CA 1
ATOM 867 C C . ILE A 1 111 ? 10.696 -8.913 -26.122 1.00 98.75 111 ILE A C 1
ATOM 869 O O . ILE A 1 111 ? 10.733 -7.837 -26.714 1.00 98.75 111 ILE A O 1
ATOM 873 N N . VAL A 1 112 ? 10.648 -9.001 -24.798 1.00 98.69 112 VAL A N 1
ATOM 874 C CA . VAL A 1 112 ? 10.687 -7.850 -23.895 1.00 98.69 112 VAL A CA 1
ATOM 875 C C . VAL A 1 112 ? 11.993 -7.876 -23.116 1.00 98.69 112 VAL A C 1
ATOM 877 O O . VAL A 1 112 ? 12.318 -8.888 -22.509 1.00 98.69 112 VAL A O 1
ATOM 880 N N . ILE A 1 113 ? 12.744 -6.776 -23.116 1.00 98.31 113 ILE A N 1
ATOM 881 C CA . ILE A 1 113 ? 14.005 -6.664 -22.369 1.00 98.31 113 ILE A CA 1
ATOM 882 C C . ILE A 1 113 ? 13.783 -5.875 -21.080 1.00 98.31 113 ILE A C 1
ATOM 884 O O . ILE A 1 113 ? 13.401 -4.706 -21.144 1.00 98.31 113 ILE A O 1
ATOM 888 N N . GLY A 1 114 ? 14.083 -6.477 -19.930 1.00 97.00 114 GLY A N 1
ATOM 889 C CA . GLY A 1 114 ? 14.038 -5.835 -18.613 1.00 97.00 114 GLY A CA 1
ATOM 890 C C . GLY A 1 114 ? 13.509 -6.758 -17.511 1.00 97.00 114 GLY A C 1
ATOM 891 O O . GLY A 1 114 ? 12.749 -7.678 -17.789 1.00 97.00 114 GLY A O 1
ATOM 892 N N . GLY A 1 115 ? 13.913 -6.504 -16.261 1.00 95.25 115 GLY A N 1
ATOM 893 C CA . GLY A 1 115 ? 13.529 -7.308 -15.090 1.00 95.25 115 GLY A CA 1
ATOM 894 C C . GLY A 1 115 ? 12.624 -6.609 -14.065 1.00 95.25 115 GLY A C 1
ATOM 895 O O . GLY A 1 115 ? 12.286 -7.213 -13.055 1.00 95.25 115 GLY A O 1
ATOM 896 N N . GLY A 1 116 ? 12.254 -5.340 -14.270 1.00 93.94 116 GLY A N 1
ATOM 897 C CA . GLY A 1 116 ? 11.393 -4.584 -13.342 1.00 93.94 116 GLY A CA 1
ATOM 898 C C . GLY A 1 116 ? 9.908 -4.631 -13.703 1.00 93.94 116 GLY A C 1
ATOM 899 O O . GLY A 1 116 ? 9.560 -5.027 -14.812 1.00 93.94 116 GLY A O 1
ATOM 900 N N . ASN A 1 117 ? 9.040 -4.136 -12.812 1.00 93.06 117 ASN A N 1
ATOM 901 C CA . ASN A 1 117 ? 7.573 -4.138 -12.977 1.00 93.06 117 ASN A CA 1
ATOM 902 C C . ASN A 1 117 ? 7.093 -3.632 -14.348 1.00 93.06 117 ASN A C 1
ATOM 904 O O . ASN A 1 117 ? 6.217 -4.231 -14.959 1.00 93.06 117 ASN A O 1
ATOM 908 N N . VAL A 1 118 ? 7.724 -2.583 -14.888 1.00 93.00 118 VAL A N 1
ATOM 909 C CA . VAL A 1 118 ? 7.365 -2.036 -16.209 1.00 93.00 118 VAL A CA 1
ATOM 910 C C . VAL A 1 118 ? 7.591 -3.052 -17.338 1.00 93.00 118 VAL A C 1
ATOM 912 O O . VAL A 1 118 ? 6.821 -3.086 -18.292 1.00 93.00 118 VAL A O 1
ATOM 915 N N . ALA A 1 119 ? 8.623 -3.897 -17.254 1.00 96.56 119 ALA A N 1
ATOM 916 C CA . ALA A 1 119 ? 8.860 -4.940 -18.254 1.00 96.56 119 ALA A CA 1
ATOM 917 C C . ALA A 1 119 ? 7.755 -6.007 -18.223 1.00 96.56 119 ALA A C 1
ATOM 919 O O . ALA A 1 119 ? 7.334 -6.484 -19.277 1.00 96.56 119 ALA A O 1
ATOM 920 N N . PHE A 1 120 ? 7.233 -6.322 -17.037 1.00 96.81 120 PHE A N 1
ATOM 921 C CA . PHE A 1 120 ? 6.093 -7.221 -16.878 1.00 96.81 120 PHE A CA 1
ATOM 922 C C . PHE A 1 120 ? 4.794 -6.578 -17.366 1.00 96.81 120 PHE A C 1
ATOM 924 O O . PHE A 1 120 ? 4.068 -7.223 -18.114 1.00 96.81 120 PHE A O 1
ATOM 931 N N . ASP A 1 121 ? 4.546 -5.294 -17.091 1.00 95.81 121 ASP A N 1
ATOM 932 C CA . ASP A 1 121 ? 3.411 -4.563 -17.676 1.00 95.81 121 ASP A CA 1
ATOM 933 C C . ASP A 1 121 ? 3.450 -4.591 -19.214 1.00 95.81 121 ASP A C 1
ATOM 935 O O . ASP A 1 121 ? 2.433 -4.842 -19.866 1.00 95.81 121 ASP A O 1
ATOM 939 N N . VAL A 1 122 ? 4.632 -4.385 -19.805 1.00 97.31 122 VAL A N 1
ATOM 940 C CA . VAL A 1 122 ? 4.855 -4.479 -21.257 1.00 97.31 122 VAL A CA 1
ATOM 941 C C . VAL A 1 122 ? 4.580 -5.894 -21.761 1.00 97.31 122 VAL A C 1
ATOM 943 O O . VAL A 1 122 ? 3.840 -6.060 -22.731 1.00 97.31 122 VAL A O 1
ATOM 946 N N . GLY A 1 123 ? 5.137 -6.914 -21.105 1.00 97.50 123 GLY A N 1
ATOM 947 C CA . GLY A 1 123 ? 4.970 -8.309 -21.507 1.00 97.50 123 GLY A CA 1
ATOM 948 C C . GLY A 1 123 ? 3.524 -8.788 -21.410 1.00 97.50 123 GLY A C 1
ATOM 949 O O . GLY A 1 123 ? 2.975 -9.309 -22.376 1.00 97.50 123 GLY A O 1
ATOM 950 N N . ARG A 1 124 ? 2.869 -8.529 -20.282 1.00 96.38 124 ARG A N 1
ATOM 951 C CA . ARG A 1 124 ? 1.468 -8.877 -20.020 1.00 96.38 124 ARG A CA 1
ATOM 952 C C . ARG A 1 124 ? 0.499 -8.116 -20.931 1.00 96.38 124 ARG A C 1
ATOM 954 O O . ARG A 1 124 ? -0.511 -8.671 -21.368 1.00 96.38 124 ARG A O 1
ATOM 961 N N . THR A 1 125 ? 0.813 -6.868 -21.285 1.00 96.19 125 THR A N 1
ATOM 962 C CA . THR A 1 125 ? 0.047 -6.103 -22.285 1.00 96.19 125 THR A CA 1
ATOM 963 C C . THR A 1 125 ? 0.240 -6.669 -23.693 1.00 96.19 125 THR A C 1
ATOM 965 O O . THR A 1 125 ? -0.734 -6.826 -24.426 1.00 96.19 125 THR A O 1
ATOM 968 N N . ALA A 1 126 ? 1.464 -7.045 -24.074 1.00 97.19 126 ALA A N 1
ATOM 969 C CA . ALA A 1 126 ? 1.727 -7.682 -25.363 1.00 97.19 126 ALA A CA 1
ATOM 970 C C . ALA A 1 126 ? 1.046 -9.059 -25.492 1.00 97.19 126 ALA A C 1
ATOM 972 O O . ALA A 1 126 ? 0.515 -9.378 -26.558 1.00 97.19 126 ALA A O 1
ATOM 973 N N . ALA A 1 127 ? 0.997 -9.839 -24.406 1.00 95.88 127 ALA A N 1
ATOM 974 C CA . ALA A 1 127 ? 0.296 -11.121 -24.354 1.00 95.88 127 ALA A CA 1
ATOM 975 C C . ALA A 1 127 ? -1.218 -10.947 -24.565 1.00 95.88 127 ALA A C 1
ATOM 977 O O . ALA A 1 127 ? -1.816 -11.635 -25.392 1.00 95.88 127 ALA A O 1
ATOM 978 N N . ARG A 1 128 ? -1.833 -9.955 -23.904 1.00 94.00 128 ARG A N 1
ATOM 979 C CA . ARG A 1 128 ? -3.248 -9.579 -24.109 1.00 94.00 128 ARG A CA 1
ATOM 980 C C . ARG A 1 128 ? -3.563 -9.119 -25.527 1.00 94.00 128 ARG A C 1
ATOM 982 O O . ARG A 1 128 ? -4.688 -9.292 -25.979 1.00 94.00 128 ARG A O 1
ATOM 989 N N . LEU A 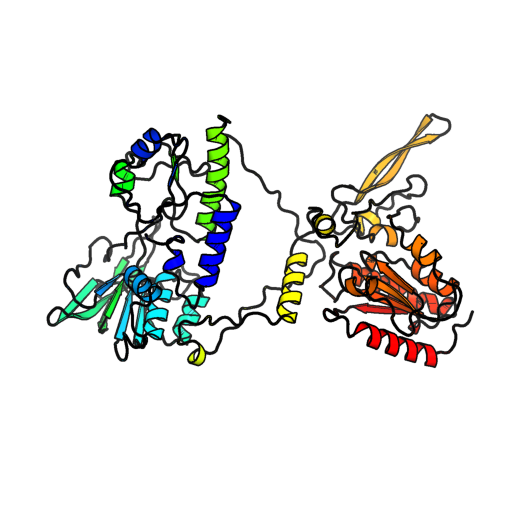1 129 ? -2.577 -8.565 -26.230 1.00 95.19 129 LEU A N 1
ATOM 990 C CA . LEU A 1 129 ? -2.692 -8.182 -27.639 1.00 95.19 129 LEU A CA 1
ATOM 991 C C . LEU A 1 129 ? -2.429 -9.351 -28.612 1.00 95.19 129 LEU A C 1
ATOM 993 O O . LEU A 1 129 ? -2.248 -9.139 -29.813 1.00 95.19 129 LEU A O 1
ATOM 997 N N . GLY A 1 130 ? -2.393 -10.590 -28.105 1.00 94.62 130 GLY A N 1
ATOM 998 C CA . GLY A 1 130 ? -2.281 -11.823 -28.888 1.00 94.62 130 GLY A CA 1
ATOM 999 C C . GLY A 1 130 ? -0.851 -12.288 -29.178 1.00 94.62 130 GLY A C 1
ATOM 1000 O O . GLY A 1 130 ? -0.672 -13.187 -30.005 1.00 94.62 130 GLY A O 1
ATOM 1001 N N . GLY A 1 131 ? 0.154 -11.679 -28.541 1.00 96.88 131 GLY A N 1
ATOM 1002 C CA . GLY A 1 131 ? 1.564 -12.018 -28.725 1.00 96.88 131 GLY A CA 1
ATOM 1003 C C . GLY A 1 131 ? 2.016 -13.233 -27.911 1.00 96.88 131 GLY A C 1
ATOM 1004 O O . GLY A 1 131 ? 1.561 -13.456 -26.794 1.00 96.88 131 GLY A O 1
ATOM 1005 N N . GLN A 1 132 ? 2.972 -13.992 -28.449 1.00 97.81 132 GLN A N 1
ATOM 1006 C CA . GLN A 1 132 ? 3.724 -15.006 -27.703 1.00 97.81 132 GLN A CA 1
ATOM 1007 C C . GLN A 1 132 ? 4.950 -14.343 -27.081 1.00 97.81 132 GLN A C 1
ATOM 1009 O O . GLN A 1 132 ? 5.863 -13.949 -27.806 1.00 97.81 132 GLN A O 1
ATOM 1014 N N . VAL A 1 133 ? 4.966 -14.177 -25.760 1.00 98.44 133 VAL A N 1
ATOM 1015 C CA . VAL A 1 133 ? 5.904 -13.258 -25.105 1.00 98.44 133 VAL A CA 1
ATOM 1016 C C . VAL A 1 133 ? 7.028 -13.997 -24.387 1.00 98.44 133 VAL A C 1
ATOM 1018 O O . VAL A 1 133 ? 6.788 -14.930 -23.621 1.00 98.44 133 VAL A O 1
ATOM 1021 N N . ALA A 1 134 ? 8.256 -13.522 -24.591 1.00 98.56 134 ALA A N 1
ATOM 1022 C CA . ALA A 1 134 ? 9.408 -13.851 -23.767 1.00 98.56 134 ALA A CA 1
ATOM 1023 C C . ALA A 1 134 ? 9.980 -12.581 -23.116 1.00 98.56 134 ALA A C 1
ATOM 1025 O O . ALA A 1 134 ? 10.375 -11.649 -23.815 1.00 98.56 134 ALA A O 1
ATOM 1026 N N . VAL A 1 135 ? 10.050 -12.553 -21.787 1.00 98.62 135 VAL A N 1
ATOM 1027 C CA . VAL A 1 135 ? 10.762 -11.526 -21.015 1.00 98.62 135 VAL A CA 1
ATOM 1028 C C . VAL A 1 135 ? 12.196 -11.995 -20.803 1.00 98.62 135 VAL A C 1
ATOM 1030 O O . VAL A 1 135 ? 12.424 -13.101 -20.326 1.00 98.62 135 VAL A O 1
ATOM 1033 N N . VAL A 1 136 ? 13.167 -11.165 -21.165 1.00 98.56 136 VAL A N 1
ATOM 1034 C CA . VAL A 1 136 ? 14.600 -11.440 -21.042 1.00 98.56 136 VAL A CA 1
ATOM 1035 C C . VAL A 1 136 ? 15.205 -10.414 -20.095 1.00 98.56 136 VAL A C 1
ATOM 1037 O O . VAL A 1 136 ? 15.088 -9.205 -20.319 1.00 98.56 136 VAL A O 1
ATOM 1040 N N . CYS A 1 137 ? 15.854 -10.888 -19.038 1.00 97.75 137 CYS A N 1
ATOM 1041 C CA . CYS A 1 137 ? 16.368 -10.037 -17.973 1.00 97.75 137 CYS A CA 1
ATOM 1042 C C . CYS A 1 137 ? 17.806 -10.408 -17.580 1.00 97.75 137 CYS A C 1
ATOM 1044 O O . CYS A 1 137 ? 18.282 -11.522 -17.817 1.00 97.75 137 CYS A O 1
ATOM 1046 N N . LEU A 1 138 ? 18.520 -9.435 -17.009 1.00 97.38 138 LEU A N 1
ATOM 1047 C CA . LEU A 1 138 ? 19.900 -9.611 -16.542 1.00 97.38 138 LEU A CA 1
ATOM 1048 C C . LEU A 1 138 ? 19.935 -10.411 -15.241 1.00 97.38 138 LEU A C 1
ATOM 1050 O O . LEU A 1 138 ? 20.899 -11.111 -14.947 1.00 97.38 138 LEU A O 1
ATOM 1054 N N . GLU A 1 139 ? 18.868 -10.267 -14.474 1.00 97.44 139 GLU A N 1
ATOM 1055 C CA . GLU A 1 139 ? 18.699 -10.746 -13.125 1.00 97.44 139 GLU A CA 1
ATOM 1056 C C . GLU A 1 139 ? 18.440 -12.253 -13.070 1.00 97.44 139 GLU A C 1
ATOM 1058 O O . GLU A 1 139 ? 18.046 -12.902 -14.044 1.00 97.44 139 GLU A O 1
ATOM 1063 N N . THR A 1 140 ? 18.718 -12.827 -11.907 1.00 96.75 140 THR A N 1
ATOM 1064 C CA . THR A 1 140 ? 18.443 -14.227 -11.581 1.00 96.75 140 THR A CA 1
ATOM 1065 C C . THR A 1 140 ? 17.010 -14.391 -11.074 1.00 96.75 140 THR A C 1
ATOM 1067 O O . THR A 1 140 ? 16.389 -13.431 -10.619 1.00 96.75 140 THR A O 1
ATOM 1070 N N . TRP A 1 141 ? 16.491 -15.618 -11.127 1.00 95.75 141 TRP A N 1
ATOM 1071 C CA . TRP A 1 141 ? 15.162 -15.943 -10.598 1.00 95.75 141 TRP A CA 1
ATOM 1072 C C . TRP A 1 141 ? 15.082 -15.838 -9.065 1.00 95.75 141 TRP A C 1
ATOM 1074 O O . TRP A 1 141 ? 14.001 -15.656 -8.516 1.00 95.75 141 TRP A O 1
ATOM 1084 N N . ASP A 1 142 ? 16.219 -15.942 -8.370 1.00 95.19 142 ASP A N 1
ATOM 1085 C CA . ASP A 1 142 ? 16.288 -15.923 -6.911 1.00 95.19 142 ASP A CA 1
ATOM 1086 C C . ASP A 1 142 ? 16.185 -14.490 -6.371 1.00 95.19 142 ASP A C 1
ATOM 1088 O O . ASP A 1 142 ? 17.163 -13.744 -6.366 1.00 95.19 142 ASP A O 1
ATOM 1092 N N . LYS A 1 143 ? 15.005 -14.108 -5.873 1.00 92.06 143 LYS A N 1
ATOM 1093 C CA . LYS A 1 143 ? 14.763 -12.794 -5.255 1.00 92.06 143 LYS A CA 1
ATOM 1094 C C . LYS A 1 143 ? 15.529 -12.560 -3.950 1.00 92.06 143 LYS A C 1
ATOM 1096 O O . LYS A 1 143 ? 15.704 -11.407 -3.561 1.00 92.06 143 LYS A O 1
ATOM 1101 N N . GLY A 1 144 ? 15.971 -13.619 -3.268 1.00 92.81 144 GLY A N 1
ATOM 1102 C CA . GLY A 1 144 ? 16.821 -13.509 -2.082 1.00 92.81 144 GLY A CA 1
ATOM 1103 C C . GLY A 1 144 ? 18.269 -13.151 -2.427 1.00 92.81 144 GLY A C 1
ATOM 1104 O O . GLY A 1 144 ? 19.014 -12.667 -1.571 1.00 92.81 144 GLY A O 1
ATOM 1105 N N . SER A 1 145 ? 18.667 -13.357 -3.684 1.00 93.75 145 SER A N 1
ATOM 1106 C CA . SER A 1 145 ? 19.976 -12.973 -4.190 1.00 93.75 145 SER A CA 1
ATOM 1107 C C . SER A 1 145 ? 20.079 -11.465 -4.386 1.00 93.75 145 SER A C 1
ATOM 1109 O O . SER A 1 145 ? 19.132 -10.778 -4.767 1.00 93.75 145 SER A O 1
ATOM 1111 N N . ARG A 1 146 ? 21.299 -10.949 -4.231 1.00 92.25 146 ARG A N 1
ATOM 1112 C CA . ARG A 1 146 ? 21.646 -9.575 -4.607 1.00 92.25 146 ARG A CA 1
ATOM 1113 C C . ARG A 1 146 ? 21.331 -9.271 -6.076 1.00 92.25 146 ARG A C 1
ATOM 1115 O O . ARG A 1 146 ? 20.975 -8.142 -6.397 1.00 92.25 146 ARG A O 1
ATOM 1122 N N . ASP A 1 147 ? 21.479 -10.272 -6.939 1.00 95.81 147 ASP A N 1
ATOM 1123 C CA . ASP A 1 147 ? 21.217 -10.190 -8.379 1.00 95.81 147 ASP A CA 1
ATOM 1124 C C . ASP A 1 147 ? 19.811 -10.705 -8.739 1.00 95.81 147 ASP A C 1
ATOM 1126 O O . ASP A 1 147 ? 19.550 -11.067 -9.887 1.00 95.81 147 ASP A O 1
ATOM 1130 N N . GLY A 1 148 ? 18.915 -10.801 -7.755 1.00 95.88 148 GLY A N 1
ATOM 1131 C CA . GLY A 1 148 ? 17.533 -11.224 -7.936 1.00 95.88 148 GLY A CA 1
ATOM 1132 C C . GLY A 1 148 ? 16.707 -10.247 -8.763 1.00 95.88 148 GLY A C 1
ATOM 1133 O O . GLY A 1 148 ? 16.963 -9.041 -8.795 1.00 95.88 148 GLY A O 1
ATOM 1134 N N . ILE A 1 149 ? 15.695 -10.778 -9.445 1.00 95.88 149 ILE A N 1
ATOM 1135 C CA . ILE A 1 149 ? 14.780 -9.990 -10.268 1.00 95.88 149 ILE A CA 1
ATOM 1136 C C . ILE A 1 149 ? 13.995 -8.958 -9.422 1.00 95.88 149 ILE A C 1
ATOM 1138 O O . ILE A 1 149 ? 13.402 -9.316 -8.394 1.00 95.88 149 ILE A O 1
ATOM 1142 N N . PRO A 1 150 ? 13.975 -7.667 -9.821 1.00 93.50 150 PRO A N 1
ATOM 1143 C CA . PRO A 1 150 ? 13.393 -6.605 -9.004 1.00 93.50 150 PRO A CA 1
ATOM 1144 C C . PRO A 1 150 ? 11.870 -6.503 -9.102 1.00 93.50 150 PRO A C 1
ATOM 1146 O O . PRO A 1 150 ? 11.285 -5.811 -8.276 1.00 93.50 150 PRO A O 1
ATOM 1149 N N . ALA A 1 151 ? 11.229 -7.130 -10.094 1.00 94.44 151 ALA A N 1
ATOM 1150 C CA . ALA A 1 151 ? 9.772 -7.120 -10.215 1.00 94.44 151 ALA A CA 1
ATOM 1151 C C . ALA A 1 151 ? 9.085 -7.810 -9.030 1.00 94.44 151 ALA A C 1
ATOM 1153 O O . ALA A 1 151 ? 9.623 -8.776 -8.488 1.00 94.44 151 ALA A O 1
ATOM 1154 N N . ASP A 1 152 ? 7.908 -7.325 -8.648 1.00 93.19 152 ASP A N 1
ATOM 1155 C CA . ASP A 1 152 ? 7.104 -7.885 -7.559 1.00 93.19 152 ASP A CA 1
ATOM 1156 C C . ASP A 1 152 ? 6.719 -9.345 -7.862 1.00 93.19 152 ASP A C 1
ATOM 1158 O O . ASP A 1 152 ? 6.576 -9.730 -9.027 1.00 93.19 152 ASP A O 1
ATOM 1162 N N . GLU A 1 153 ? 6.591 -10.177 -6.824 1.00 93.12 153 GLU A N 1
ATOM 1163 C CA . GLU A 1 153 ? 6.292 -11.612 -6.985 1.00 93.12 153 GLU A CA 1
ATOM 1164 C C . GLU A 1 153 ? 4.970 -11.812 -7.723 1.00 93.12 153 GLU A C 1
ATOM 1166 O O . GLU A 1 153 ? 4.892 -12.613 -8.652 1.00 93.12 153 GLU A O 1
ATOM 1171 N N . GLU A 1 154 ? 3.977 -10.982 -7.410 1.00 90.69 154 GLU A N 1
ATOM 1172 C CA . GLU A 1 154 ? 2.674 -10.988 -8.059 1.00 90.69 154 GLU A CA 1
ATOM 1173 C C . GLU A 1 154 ? 2.763 -10.696 -9.570 1.00 90.69 154 GLU A C 1
ATOM 1175 O O . GLU A 1 154 ? 2.008 -11.257 -10.366 1.00 90.69 154 GLU A O 1
ATOM 1180 N N . GLU A 1 155 ? 3.699 -9.845 -10.005 1.00 92.69 155 GLU A N 1
ATOM 1181 C CA . GLU A 1 155 ? 3.885 -9.546 -11.431 1.00 92.69 155 GLU A CA 1
ATOM 1182 C C . GLU A 1 155 ? 4.535 -10.708 -12.183 1.00 92.69 155 GLU A C 1
ATOM 1184 O O . GLU A 1 155 ? 4.163 -10.990 -13.327 1.00 92.69 155 GLU A O 1
ATOM 1189 N N . ILE A 1 156 ? 5.471 -11.401 -11.532 1.00 95.62 156 ILE A N 1
ATOM 1190 C CA . ILE A 1 156 ? 6.140 -12.586 -12.072 1.00 95.62 156 ILE A CA 1
ATOM 1191 C C . ILE A 1 156 ? 5.128 -13.726 -12.202 1.00 95.62 156 ILE A C 1
ATOM 1193 O O . ILE A 1 156 ? 4.915 -14.230 -13.306 1.00 95.62 156 ILE A O 1
ATOM 1197 N N . GLU A 1 157 ? 4.440 -14.065 -11.109 1.00 94.12 157 GLU A N 1
ATOM 1198 C CA . GLU A 1 157 ? 3.416 -15.114 -11.082 1.00 94.12 157 GLU A CA 1
ATOM 1199 C C . GLU A 1 157 ? 2.284 -14.814 -12.069 1.00 94.12 157 GLU A C 1
ATOM 1201 O O . GLU A 1 157 ? 1.858 -15.678 -12.840 1.00 94.12 157 GLU A O 1
ATOM 1206 N N . GLY A 1 158 ? 1.810 -13.565 -12.088 1.00 93.44 158 GLY A N 1
ATOM 1207 C CA . GLY A 1 158 ? 0.756 -13.116 -12.985 1.00 93.44 158 GLY A CA 1
ATOM 1208 C C . GLY A 1 158 ? 1.128 -13.271 -14.459 1.00 93.44 158 GLY A C 1
ATOM 1209 O O . GLY A 1 158 ? 0.265 -13.658 -15.250 1.00 93.44 158 GLY A O 1
ATOM 1210 N N . ALA A 1 159 ? 2.386 -13.005 -14.823 1.00 95.62 159 ALA A N 1
ATOM 1211 C CA . ALA A 1 159 ? 2.894 -13.155 -16.182 1.00 95.62 159 ALA A CA 1
ATOM 1212 C C . ALA A 1 159 ? 3.105 -14.623 -16.579 1.00 95.62 159 ALA A C 1
ATOM 1214 O O . ALA A 1 159 ? 2.700 -15.013 -17.675 1.00 95.62 159 ALA A O 1
ATOM 1215 N N . GLU A 1 160 ? 3.671 -15.453 -15.701 1.00 95.94 160 GLU A N 1
ATOM 1216 C CA . GLU A 1 160 ? 3.834 -16.891 -15.958 1.00 95.94 160 GLU A CA 1
ATOM 1217 C C . GLU A 1 160 ? 2.477 -17.578 -16.166 1.00 95.94 160 GLU A C 1
ATOM 1219 O O . GLU A 1 160 ? 2.302 -18.334 -17.123 1.00 95.94 160 GLU A O 1
ATOM 1224 N N . GLN A 1 161 ? 1.478 -17.243 -15.339 1.00 94.62 161 GLN A N 1
ATOM 1225 C CA . GLN A 1 161 ? 0.099 -17.719 -15.493 1.00 94.62 161 GLN A CA 1
ATOM 1226 C C . GLN A 1 161 ? -0.557 -17.268 -16.810 1.00 94.62 161 GLN A C 1
ATOM 1228 O O . GLN A 1 161 ? -1.416 -17.966 -17.339 1.00 94.62 161 GLN A O 1
ATOM 1233 N N . GLU A 1 162 ? -0.164 -16.111 -17.349 1.00 94.06 162 GLU A N 1
ATOM 1234 C CA . GLU A 1 162 ? -0.617 -15.598 -18.652 1.00 94.06 162 GLU A CA 1
ATOM 1235 C C . GLU A 1 162 ? 0.188 -16.175 -19.836 1.00 94.06 162 GLU A C 1
ATOM 1237 O O . GLU A 1 162 ? -0.026 -15.782 -20.984 1.00 94.06 162 GLU A O 1
ATOM 1242 N N . GLY A 1 163 ? 1.109 -17.112 -19.583 1.00 94.69 163 GLY A N 1
ATOM 1243 C CA . GLY A 1 163 ? 1.912 -17.780 -20.609 1.00 94.69 163 GLY A CA 1
ATOM 1244 C C . GLY A 1 163 ? 3.153 -17.002 -21.053 1.00 94.69 163 GLY A C 1
ATOM 1245 O O . GLY A 1 163 ? 3.737 -17.322 -22.091 1.00 94.69 163 GLY A O 1
ATOM 1246 N N . VAL A 1 164 ? 3.575 -15.987 -20.295 1.00 97.62 164 VAL A N 1
ATOM 1247 C CA . VAL A 1 164 ? 4.819 -15.255 -20.553 1.00 97.62 164 VAL A CA 1
ATOM 1248 C C . VAL A 1 164 ? 6.007 -16.108 -20.114 1.00 97.62 164 VAL A C 1
ATOM 1250 O O . VAL A 1 164 ? 6.124 -16.495 -18.954 1.00 97.62 164 VAL A O 1
ATOM 1253 N N . ARG A 1 165 ? 6.933 -16.379 -21.036 1.00 98.12 165 ARG A N 1
ATOM 1254 C CA . ARG A 1 165 ? 8.182 -17.083 -20.721 1.00 98.12 165 ARG A CA 1
ATOM 1255 C C . ARG A 1 165 ? 9.206 -16.107 -20.153 1.00 98.12 165 ARG A C 1
ATOM 1257 O O . ARG A 1 165 ? 9.483 -15.093 -20.785 1.00 98.12 165 ARG A O 1
ATOM 1264 N N . ILE A 1 166 ? 9.857 -16.449 -19.046 1.00 98.25 166 ILE A N 1
ATOM 1265 C CA . ILE A 1 166 ? 10.938 -15.634 -18.477 1.00 98.25 166 ILE A CA 1
ATOM 1266 C C . ILE A 1 166 ? 12.296 -16.283 -18.771 1.00 98.25 166 ILE A C 1
ATOM 1268 O O . ILE A 1 166 ? 12.478 -17.494 -18.637 1.00 98.25 166 ILE A O 1
ATOM 1272 N N . VAL A 1 167 ? 13.253 -15.477 -19.224 1.00 98.25 167 VAL A N 1
ATOM 1273 C CA . VAL A 1 167 ? 14.624 -15.875 -19.547 1.00 98.25 167 VAL A CA 1
ATOM 1274 C C . VAL A 1 167 ? 15.582 -15.056 -18.688 1.00 98.25 167 VAL A C 1
ATOM 1276 O O . VAL A 1 167 ? 15.916 -13.915 -19.006 1.00 98.25 167 VAL A O 1
ATOM 1279 N N . TYR A 1 168 ? 16.015 -15.676 -17.596 1.00 98.19 168 TYR A N 1
ATOM 1280 C CA . TYR A 1 168 ? 16.901 -15.085 -16.598 1.00 98.19 168 TYR A CA 1
ATOM 1281 C C . TYR A 1 168 ? 18.366 -15.053 -17.041 1.00 98.19 168 TYR A C 1
ATOM 1283 O O . TYR A 1 168 ? 18.811 -15.871 -17.851 1.00 98.19 168 TYR A O 1
ATOM 1291 N N . SER A 1 169 ? 19.144 -14.160 -16.427 1.00 97.88 169 SER A N 1
ATOM 1292 C CA . SER A 1 169 ? 20.607 -14.106 -16.541 1.00 97.88 169 SER A CA 1
ATOM 1293 C C . SER A 1 169 ? 21.118 -13.967 -17.979 1.00 97.88 169 SER A C 1
ATOM 1295 O O . SER A 1 169 ? 22.063 -14.656 -18.393 1.00 97.88 169 SER A O 1
ATOM 1297 N N . ARG A 1 170 ? 20.502 -13.077 -18.764 1.00 97.94 170 ARG A N 1
ATOM 1298 C CA . ARG A 1 170 ? 20.844 -12.819 -20.169 1.00 97.94 170 ARG A CA 1
ATOM 1299 C C . ARG A 1 170 ? 20.908 -11.323 -20.480 1.00 97.94 170 ARG A C 1
ATOM 1301 O O . ARG A 1 170 ? 19.970 -10.574 -20.234 1.00 97.94 170 ARG A O 1
ATOM 1308 N N . GLY A 1 171 ? 22.033 -10.890 -21.049 1.00 96.44 171 GLY A N 1
ATOM 1309 C CA . GLY A 1 171 ? 22.187 -9.553 -21.632 1.00 96.44 171 GLY A CA 1
ATOM 1310 C C . GLY A 1 171 ? 21.763 -9.504 -23.094 1.00 96.44 171 GLY A C 1
ATOM 1311 O O . GLY A 1 171 ? 21.370 -10.516 -23.664 1.00 96.44 171 GLY A O 1
ATOM 1312 N N . VAL A 1 172 ? 21.904 -8.342 -23.730 1.00 97.38 172 VAL A N 1
ATOM 1313 C CA . VAL A 1 172 ? 21.755 -8.200 -25.186 1.00 97.38 172 VAL A CA 1
ATOM 1314 C C . VAL A 1 172 ? 23.066 -7.670 -25.741 1.00 97.38 172 VAL A C 1
ATOM 1316 O O . VAL A 1 172 ? 23.448 -6.541 -25.457 1.00 97.38 172 VAL A O 1
ATOM 1319 N N . ARG A 1 173 ? 23.776 -8.494 -26.514 1.00 96.25 173 ARG A N 1
ATOM 1320 C CA . ARG A 1 173 ? 25.012 -8.087 -27.195 1.00 96.25 173 ARG A CA 1
ATOM 1321 C C . ARG A 1 173 ? 24.721 -7.407 -28.521 1.00 96.25 173 ARG A C 1
ATOM 1323 O O . ARG A 1 173 ? 25.392 -6.443 -28.876 1.00 96.25 173 ARG A O 1
ATOM 1330 N N . LYS A 1 174 ? 23.758 -7.944 -29.269 1.00 96.81 174 LYS A N 1
ATOM 1331 C CA . LYS A 1 174 ? 23.462 -7.514 -30.633 1.00 96.81 174 LYS A CA 1
ATOM 1332 C C . LYS A 1 174 ? 21.995 -7.742 -30.964 1.00 96.81 174 LYS A C 1
ATOM 1334 O O . LYS A 1 174 ? 21.433 -8.781 -30.617 1.00 96.81 174 LYS A O 1
ATOM 1339 N N . ILE A 1 175 ? 21.414 -6.780 -31.673 1.00 97.94 175 ILE A N 1
ATOM 1340 C CA . ILE A 1 175 ? 20.103 -6.888 -32.309 1.00 97.94 175 ILE A CA 1
ATOM 1341 C C . ILE A 1 175 ? 20.347 -7.225 -33.780 1.00 97.94 175 ILE A C 1
ATOM 1343 O O . ILE A 1 175 ? 21.117 -6.549 -34.461 1.00 97.94 175 ILE A O 1
ATOM 1347 N N . VAL A 1 176 ? 19.741 -8.308 -34.260 1.00 97.19 176 VAL A N 1
ATOM 1348 C CA . VAL A 1 176 ? 19.925 -8.793 -35.629 1.00 97.19 176 VAL A CA 1
ATOM 1349 C C . VAL A 1 176 ? 18.653 -8.543 -36.425 1.00 97.19 176 VAL A C 1
ATOM 1351 O O . VAL A 1 176 ? 17.560 -8.965 -36.031 1.00 97.19 176 VAL A O 1
ATOM 1354 N N . ALA A 1 177 ? 18.825 -7.878 -37.565 1.00 96.56 177 ALA A N 1
ATOM 1355 C CA . ALA A 1 177 ? 17.770 -7.584 -38.519 1.00 96.56 177 ALA A CA 1
ATOM 1356 C C . ALA A 1 177 ? 18.022 -8.294 -39.856 1.00 96.56 177 ALA A C 1
ATOM 1358 O O . ALA A 1 177 ? 19.170 -8.442 -40.277 1.00 96.56 177 ALA A O 1
ATOM 1359 N N . ILE A 1 178 ? 16.945 -8.709 -40.520 1.00 94.62 178 ILE A N 1
ATOM 1360 C CA . ILE A 1 178 ? 16.942 -9.225 -41.894 1.00 94.62 178 ILE A CA 1
ATOM 1361 C C . ILE A 1 178 ? 16.016 -8.312 -42.696 1.00 94.62 178 ILE A C 1
ATOM 1363 O O . ILE A 1 178 ? 14.899 -8.046 -42.258 1.00 94.62 178 ILE A O 1
ATOM 1367 N N . ASP A 1 179 ? 16.497 -7.783 -43.822 1.00 93.00 179 ASP A N 1
ATOM 1368 C CA . ASP A 1 179 ? 15.761 -6.825 -44.663 1.00 93.00 179 ASP A CA 1
ATOM 1369 C C . ASP A 1 179 ? 15.207 -5.620 -43.876 1.00 93.00 179 ASP A C 1
ATOM 1371 O O . ASP A 1 179 ? 14.071 -5.192 -44.064 1.00 93.00 179 ASP A O 1
ATOM 1375 N N . GLY A 1 180 ? 16.000 -5.105 -42.928 1.00 93.31 180 GLY A N 1
ATOM 1376 C CA . GLY A 1 180 ? 15.626 -3.974 -42.068 1.00 93.31 180 GLY A CA 1
ATOM 1377 C C . GLY A 1 180 ? 14.656 -4.311 -40.928 1.00 93.31 180 GLY A C 1
ATOM 1378 O O . GLY A 1 180 ? 14.395 -3.454 -40.086 1.00 93.31 180 GLY A O 1
ATOM 1379 N N . LYS A 1 181 ? 14.163 -5.552 -40.838 1.00 96.25 181 LYS A N 1
ATOM 1380 C CA . LYS A 1 181 ? 13.197 -5.993 -39.820 1.00 96.25 181 LYS A CA 1
ATOM 1381 C C . LYS A 1 181 ? 13.857 -6.819 -38.731 1.00 96.25 181 LYS A C 1
ATOM 1383 O O . LYS A 1 181 ? 14.681 -7.688 -39.017 1.00 96.25 181 LYS A O 1
ATOM 1388 N N . PHE A 1 182 ? 13.466 -6.578 -37.481 1.00 98.00 182 PHE A N 1
ATOM 1389 C CA . PHE A 1 182 ? 13.919 -7.371 -36.342 1.00 98.00 182 PHE A CA 1
ATOM 1390 C C . PHE A 1 182 ? 13.660 -8.875 -36.538 1.00 98.00 182 PHE A C 1
ATOM 1392 O O . PHE A 1 182 ? 12.580 -9.267 -36.981 1.00 98.00 182 PHE A O 1
ATOM 1399 N N . LYS A 1 183 ? 14.650 -9.710 -36.189 1.00 97.81 183 LYS A N 1
ATOM 1400 C CA . LYS A 1 183 ? 14.539 -11.175 -36.274 1.00 97.81 183 LYS A CA 1
ATOM 1401 C C . LYS A 1 183 ? 14.988 -11.915 -35.016 1.00 97.81 183 LYS A C 1
ATOM 1403 O O . LYS A 1 183 ? 14.396 -12.937 -34.664 1.00 97.81 183 LYS A O 1
ATOM 1408 N N . LYS A 1 184 ? 16.079 -11.477 -34.383 1.00 97.75 184 LYS A N 1
ATOM 1409 C CA . LYS A 1 184 ? 16.627 -12.130 -33.186 1.00 97.75 184 LYS A CA 1
ATOM 1410 C C . LYS A 1 184 ? 17.549 -11.216 -32.390 1.00 97.75 184 LYS A C 1
ATOM 1412 O O . LYS A 1 184 ? 18.056 -10.219 -32.907 1.00 97.75 184 LYS A O 1
ATOM 1417 N N . ILE A 1 185 ? 17.808 -11.608 -31.149 1.00 98.25 185 ILE A N 1
ATOM 1418 C CA . ILE A 1 185 ? 18.856 -11.042 -30.296 1.00 98.25 185 ILE A CA 1
ATOM 1419 C C . ILE A 1 185 ? 19.907 -12.094 -29.950 1.00 98.25 185 ILE A C 1
ATOM 1421 O O . ILE A 1 185 ? 19.591 -13.272 -29.784 1.00 98.25 185 ILE A O 1
ATOM 1425 N N . GLU A 1 186 ? 21.155 -11.648 -29.821 1.00 98.12 186 GLU A N 1
ATOM 1426 C CA . GLU A 1 186 ? 22.252 -12.440 -29.262 1.00 98.12 186 GLU A CA 1
ATOM 1427 C C . GLU A 1 186 ? 22.417 -12.108 -27.779 1.00 98.12 186 GLU A C 1
ATOM 1429 O O . GLU A 1 186 ? 22.698 -10.961 -27.410 1.00 98.12 186 GLU A O 1
ATOM 1434 N N . CYS A 1 187 ? 22.269 -13.121 -26.933 1.00 98.00 187 CYS A N 1
ATOM 1435 C CA . CYS A 1 187 ? 22.154 -12.976 -25.493 1.00 98.00 187 CYS A CA 1
ATOM 1436 C C . CYS A 1 187 ? 23.298 -13.677 -24.753 1.00 98.00 187 CYS A C 1
ATOM 1438 O O . CYS A 1 187 ? 23.198 -14.881 -24.499 1.00 98.00 187 CYS A O 1
ATOM 1440 N N . PRO A 1 188 ? 24.376 -12.959 -24.381 1.00 97.88 188 PRO A N 1
ATOM 1441 C CA . PRO A 1 188 ? 25.401 -13.511 -23.506 1.00 97.88 188 PRO A CA 1
ATOM 1442 C C . PRO A 1 188 ? 24.852 -13.740 -22.097 1.00 97.88 188 PRO A C 1
ATOM 1444 O O . PRO A 1 188 ? 23.969 -13.004 -21.633 1.00 97.88 188 PRO A O 1
ATOM 1447 N N . ARG A 1 189 ? 25.408 -14.719 -21.382 1.00 97.94 189 ARG A N 1
ATOM 1448 C CA . ARG A 1 189 ? 25.085 -14.948 -19.973 1.00 97.94 189 ARG A CA 1
ATOM 1449 C C . ARG A 1 189 ? 25.509 -13.760 -19.121 1.00 97.94 189 ARG A C 1
ATOM 1451 O O . ARG A 1 189 ? 26.672 -13.368 -19.131 1.00 97.94 189 ARG A O 1
ATOM 1458 N N . CYS A 1 190 ? 24.574 -13.214 -18.348 1.00 97.19 190 CYS A N 1
ATOM 1459 C CA . CYS A 1 190 ? 24.899 -12.293 -17.267 1.00 97.19 190 CYS A CA 1
ATOM 1460 C C . CYS A 1 190 ? 25.364 -13.112 -16.056 1.00 97.19 190 CYS A C 1
ATOM 1462 O O . CYS A 1 190 ? 24.661 -14.018 -15.611 1.00 97.19 190 CYS A O 1
ATOM 1464 N N . VAL A 1 191 ? 26.583 -12.849 -15.589 1.00 96.62 191 VAL A N 1
ATOM 1465 C CA . VAL A 1 191 ? 27.226 -13.586 -14.486 1.00 96.62 191 VAL A CA 1
ATOM 1466 C C . VAL A 1 191 ? 26.993 -12.881 -13.154 1.00 96.62 191 VAL A C 1
ATOM 1468 O O . VAL A 1 191 ? 26.886 -13.537 -12.125 1.00 96.62 191 VAL A O 1
ATOM 1471 N N . SER A 1 192 ? 26.905 -11.552 -13.188 1.00 96.06 192 SER A N 1
ATOM 1472 C CA . SER A 1 192 ? 26.550 -10.721 -12.043 1.00 96.06 192 SER A CA 1
ATOM 1473 C C . SER A 1 192 ? 25.878 -9.442 -12.522 1.00 96.06 192 SER A C 1
ATOM 1475 O O . SER A 1 192 ? 26.281 -8.903 -13.556 1.00 96.06 192 SER A O 1
ATOM 1477 N N . VAL A 1 193 ? 24.912 -8.920 -11.768 1.00 95.19 193 VAL A N 1
ATOM 1478 C CA . VAL A 1 193 ? 24.223 -7.653 -12.083 1.00 95.19 193 VAL A CA 1
ATOM 1479 C C . VAL A 1 193 ? 24.823 -6.499 -11.284 1.00 95.19 193 VAL A C 1
ATOM 1481 O O . VAL A 1 193 ? 25.077 -5.421 -11.833 1.00 95.19 193 VAL A O 1
ATOM 1484 N N . PHE A 1 194 ? 25.105 -6.737 -10.003 1.00 94.75 194 PHE A N 1
ATOM 1485 C CA . PHE A 1 194 ? 25.637 -5.737 -9.085 1.00 94.75 194 PHE A CA 1
ATOM 1486 C C . PHE A 1 194 ? 27.054 -6.074 -8.604 1.00 94.75 194 PHE A C 1
ATOM 1488 O O . PHE A 1 194 ? 27.377 -7.216 -8.287 1.00 94.75 194 PHE A O 1
ATOM 1495 N N . ASP A 1 195 ? 27.891 -5.045 -8.468 1.00 92.19 195 ASP A N 1
ATOM 1496 C CA . ASP A 1 195 ? 29.171 -5.096 -7.755 1.00 92.19 195 ASP A CA 1
ATOM 1497 C C . ASP A 1 195 ? 29.125 -4.212 -6.498 1.00 92.19 195 ASP A C 1
ATOM 1499 O O . ASP A 1 195 ? 28.113 -3.583 -6.201 1.00 92.19 195 ASP A O 1
ATOM 1503 N N . GLU A 1 196 ? 30.204 -4.135 -5.719 1.00 91.44 196 GLU A N 1
ATOM 1504 C CA . GLU A 1 196 ? 30.282 -3.303 -4.499 1.00 91.44 196 GLU A CA 1
ATOM 1505 C C . GLU A 1 196 ? 29.899 -1.823 -4.700 1.00 91.44 196 GLU A C 1
ATOM 1507 O O . GLU A 1 196 ? 29.456 -1.174 -3.755 1.00 91.44 196 GLU A O 1
ATOM 1512 N N . LYS A 1 197 ? 30.034 -1.286 -5.918 1.00 87.56 197 LYS A N 1
ATOM 1513 C CA . LYS A 1 197 ? 29.742 0.115 -6.255 1.00 87.56 197 LYS A CA 1
ATOM 1514 C C . LYS A 1 197 ? 28.328 0.320 -6.802 1.00 87.56 197 LYS A C 1
ATOM 1516 O O . LYS A 1 197 ? 27.912 1.468 -6.963 1.00 87.56 197 LYS A O 1
ATOM 1521 N N . GLY A 1 198 ? 27.584 -0.754 -7.060 1.00 88.94 198 GLY A N 1
ATOM 1522 C CA . GLY A 1 198 ? 26.192 -0.719 -7.492 1.00 88.94 198 GLY A CA 1
ATOM 1523 C C . GLY A 1 198 ? 25.967 -1.492 -8.785 1.00 88.94 198 GLY A C 1
ATOM 1524 O O . GLY A 1 198 ? 26.531 -2.560 -8.994 1.00 88.94 198 GLY A O 1
ATOM 1525 N N . PHE A 1 199 ? 25.078 -0.981 -9.637 1.00 90.31 199 PHE A N 1
ATOM 1526 C CA . PHE A 1 199 ? 24.719 -1.624 -10.901 1.00 90.31 199 PHE A CA 1
ATOM 1527 C C . PHE A 1 199 ? 25.919 -1.630 -11.864 1.00 90.31 199 PHE A C 1
ATOM 1529 O O . PHE A 1 199 ? 26.324 -0.571 -12.349 1.00 90.31 199 PHE A O 1
ATOM 1536 N N . ASN A 1 200 ? 26.488 -2.807 -12.134 1.00 93.38 200 ASN A N 1
ATOM 1537 C CA . ASN A 1 200 ? 27.643 -2.989 -13.017 1.00 93.38 200 ASN A CA 1
ATOM 1538 C C . ASN A 1 200 ? 27.664 -4.417 -13.596 1.00 93.38 200 ASN A C 1
ATOM 1540 O O . ASN A 1 200 ? 28.454 -5.258 -13.151 1.00 93.38 200 ASN A O 1
ATOM 1544 N N . PRO A 1 201 ? 26.798 -4.715 -14.578 1.00 94.25 201 PRO A N 1
ATOM 1545 C CA . PRO A 1 201 ? 26.607 -6.081 -15.033 1.00 94.25 201 PRO A CA 1
ATOM 1546 C C . PRO A 1 201 ? 27.856 -6.650 -15.723 1.00 94.25 201 PRO A C 1
ATOM 1548 O O . PRO A 1 201 ? 28.514 -5.975 -16.524 1.00 94.25 201 PRO A O 1
ATOM 1551 N N . LYS A 1 202 ? 28.170 -7.916 -15.432 1.00 96.06 202 LYS A N 1
ATOM 1552 C CA . LYS A 1 202 ? 29.256 -8.691 -16.052 1.00 96.06 202 LYS A CA 1
ATOM 1553 C C . LYS A 1 202 ? 28.691 -9.807 -16.912 1.00 96.06 202 LYS A C 1
ATOM 1555 O O . LYS A 1 202 ? 27.683 -10.421 -16.567 1.00 96.06 202 LYS A O 1
ATOM 1560 N N . PHE A 1 203 ? 29.369 -10.078 -18.023 1.00 96.75 203 PHE A N 1
ATOM 1561 C CA . PHE A 1 203 ? 28.900 -11.010 -19.038 1.00 96.75 203 PHE A CA 1
ATOM 1562 C C . PHE A 1 203 ? 29.965 -12.042 -19.381 1.00 96.75 203 PHE A C 1
ATOM 1564 O O . PHE A 1 203 ? 31.133 -11.693 -19.555 1.00 96.75 203 PHE A O 1
ATOM 1571 N N . ASP A 1 204 ? 29.535 -13.290 -19.530 1.00 96.69 204 ASP A N 1
ATOM 1572 C CA . ASP A 1 204 ? 30.309 -14.344 -20.167 1.00 96.69 204 ASP A CA 1
ATOM 1573 C C . ASP A 1 204 ? 29.956 -14.361 -21.659 1.00 96.69 204 ASP A C 1
ATOM 1575 O O . ASP A 1 204 ? 28.823 -14.639 -22.051 1.00 96.69 204 ASP A O 1
ATOM 1579 N N . LEU A 1 205 ? 30.931 -13.998 -22.493 1.00 95.12 205 LEU A N 1
ATOM 1580 C CA . LEU A 1 205 ? 30.769 -13.923 -23.945 1.00 95.12 205 LEU A CA 1
ATOM 1581 C C . LEU A 1 205 ? 30.986 -15.272 -24.646 1.00 95.12 205 LEU A C 1
ATOM 1583 O O . LEU A 1 205 ? 30.866 -15.325 -25.871 1.00 95.12 205 LEU A O 1
ATOM 1587 N N . SER A 1 206 ? 31.314 -16.332 -23.898 1.00 96.69 206 SER A N 1
ATOM 1588 C CA . SER A 1 206 ? 31.413 -17.701 -24.413 1.00 96.69 206 SER A CA 1
ATOM 1589 C C . SER A 1 206 ? 30.076 -18.454 -24.351 1.00 96.69 206 SER A C 1
ATOM 1591 O O . SER A 1 206 ? 29.782 -19.226 -25.261 1.00 96.69 206 SER A O 1
ATOM 1593 N N . ASP A 1 207 ? 29.226 -18.170 -23.354 1.00 96.88 207 ASP A N 1
ATOM 1594 C CA . ASP A 1 207 ? 27.832 -18.641 -23.276 1.00 96.88 207 ASP A CA 1
ATOM 1595 C C . ASP A 1 207 ? 26.891 -17.598 -23.897 1.00 96.88 207 ASP A C 1
ATOM 1597 O O . ASP A 1 207 ? 26.411 -16.683 -23.222 1.00 96.88 207 ASP A O 1
ATOM 1601 N N . VAL A 1 208 ? 26.647 -17.724 -25.204 1.00 97.31 208 VAL A N 1
ATOM 1602 C CA . VAL A 1 208 ? 25.731 -16.859 -25.958 1.00 97.31 208 VAL A CA 1
ATOM 1603 C C . VAL A 1 208 ? 24.614 -17.696 -26.557 1.00 97.31 208 VAL A C 1
ATOM 1605 O O . VAL A 1 208 ? 24.868 -18.613 -27.336 1.00 97.31 208 VAL A O 1
ATOM 1608 N N . ILE A 1 209 ? 23.372 -17.335 -26.240 1.00 98.06 209 ILE A N 1
ATOM 1609 C CA . ILE A 1 209 ? 22.181 -17.926 -26.857 1.00 98.06 209 ILE A CA 1
ATOM 1610 C C . ILE A 1 209 ? 21.551 -16.948 -27.843 1.00 98.06 209 ILE A C 1
ATOM 1612 O O . ILE A 1 209 ? 21.679 -15.733 -27.695 1.00 98.06 209 ILE A O 1
ATOM 1616 N N . GLU A 1 210 ? 20.829 -17.470 -28.826 1.00 98.06 210 GLU A N 1
ATOM 1617 C CA . GLU A 1 210 ? 20.016 -16.659 -29.728 1.00 98.06 210 GLU A CA 1
ATOM 1618 C C . GLU A 1 210 ? 18.540 -16.812 -29.373 1.00 98.06 210 GLU A C 1
ATOM 1620 O O . GLU A 1 210 ? 18.055 -17.924 -29.158 1.00 98.06 210 GLU A O 1
ATOM 1625 N N . ILE A 1 211 ? 17.821 -15.692 -29.315 1.00 97.94 211 ILE A N 1
ATOM 1626 C CA . ILE A 1 211 ? 16.375 -15.683 -29.084 1.00 97.94 211 ILE A CA 1
ATOM 1627 C C . ILE A 1 211 ? 15.721 -15.016 -30.286 1.00 97.94 211 ILE A C 1
ATOM 1629 O O . ILE A 1 211 ? 15.952 -13.837 -30.558 1.00 97.94 211 ILE A O 1
ATOM 1633 N N . GLU A 1 212 ? 14.928 -15.786 -31.027 1.00 98.00 212 GLU A N 1
ATOM 1634 C CA . GLU A 1 212 ? 14.192 -15.291 -32.185 1.00 98.00 212 GLU A CA 1
ATOM 1635 C C . GLU A 1 212 ? 12.872 -14.629 -31.796 1.00 98.00 212 GLU A C 1
ATOM 1637 O O . GLU A 1 212 ? 12.142 -15.124 -30.936 1.00 98.00 212 GLU A O 1
ATOM 1642 N N . GLY A 1 213 ? 12.527 -13.554 -32.500 1.00 97.56 213 GLY A N 1
ATOM 1643 C CA . GLY A 1 213 ? 11.278 -12.829 -32.318 1.00 97.56 213 GLY A CA 1
ATOM 1644 C C . GLY A 1 213 ? 10.943 -11.962 -33.527 1.00 97.56 213 GLY A C 1
ATOM 1645 O O . GLY A 1 213 ? 11.771 -11.746 -34.406 1.00 97.56 213 GLY A O 1
ATOM 1646 N N . ASP A 1 214 ? 9.715 -11.465 -33.559 1.00 98.12 214 ASP A N 1
ATOM 1647 C CA . ASP A 1 214 ? 9.185 -10.617 -34.631 1.00 98.12 214 ASP A CA 1
ATOM 1648 C C . ASP A 1 214 ? 9.001 -9.159 -34.169 1.00 98.12 214 ASP A C 1
ATOM 1650 O O . ASP A 1 214 ? 8.768 -8.273 -34.994 1.00 98.12 214 ASP A O 1
ATOM 1654 N N . VAL A 1 215 ? 9.077 -8.914 -32.853 1.00 98.31 215 VAL A N 1
ATOM 1655 C CA . VAL A 1 215 ? 9.067 -7.593 -32.199 1.00 98.31 215 VAL A CA 1
ATOM 1656 C C . VAL A 1 215 ? 10.011 -7.605 -30.998 1.00 98.31 215 VAL A C 1
ATOM 1658 O O . VAL A 1 215 ? 10.045 -8.587 -30.253 1.00 98.31 215 VAL A O 1
ATOM 1661 N N . LEU A 1 216 ? 10.727 -6.500 -30.783 1.00 98.50 216 LEU A N 1
ATOM 1662 C CA . LEU A 1 216 ? 11.562 -6.257 -29.609 1.00 98.50 216 LEU A CA 1
ATOM 1663 C C . LEU A 1 216 ? 11.085 -5.006 -28.855 1.00 98.50 216 LEU A C 1
ATOM 1665 O O . LEU A 1 216 ? 11.076 -3.908 -29.411 1.00 98.50 216 LEU A O 1
ATOM 1669 N N . LEU A 1 217 ? 10.735 -5.167 -27.578 1.00 98.25 217 LEU A N 1
ATOM 1670 C CA . LEU A 1 217 ? 10.288 -4.094 -26.688 1.00 98.25 217 LEU A CA 1
ATOM 1671 C C . LEU A 1 217 ? 11.312 -3.869 -25.567 1.00 98.25 217 LEU A C 1
ATOM 1673 O O . LEU A 1 217 ? 11.545 -4.742 -24.733 1.00 98.25 217 LEU A O 1
ATOM 1677 N N . ILE A 1 218 ? 11.932 -2.690 -25.526 1.00 97.75 218 ILE A N 1
ATOM 1678 C CA . ILE A 1 218 ? 13.031 -2.379 -24.596 1.00 97.75 218 ILE A CA 1
ATOM 1679 C C . ILE A 1 218 ? 12.499 -1.634 -23.361 1.00 97.75 218 ILE A C 1
ATOM 1681 O O . ILE A 1 218 ? 12.003 -0.514 -23.479 1.00 97.75 218 ILE A O 1
ATOM 1685 N N . SER A 1 219 ? 12.646 -2.227 -22.172 1.00 95.31 219 SER A N 1
ATOM 1686 C CA . SER A 1 219 ? 12.042 -1.768 -20.905 1.00 95.31 219 SER A CA 1
ATOM 1687 C C . SER A 1 219 ? 13.042 -1.775 -19.737 1.00 95.31 219 SER A C 1
ATOM 1689 O O . SER A 1 219 ? 12.761 -2.265 -18.647 1.00 95.31 219 SER A O 1
ATOM 1691 N N . ILE A 1 220 ? 14.231 -1.208 -19.956 1.00 92.25 220 ILE A N 1
ATOM 1692 C CA . ILE A 1 220 ? 15.372 -1.238 -19.014 1.00 92.25 220 ILE A CA 1
ATOM 1693 C C . ILE A 1 220 ? 15.493 0.020 -18.131 1.00 92.25 220 ILE A C 1
ATOM 1695 O O . ILE A 1 220 ? 16.576 0.391 -17.673 1.00 92.25 220 ILE A O 1
ATOM 1699 N N . GLY A 1 221 ? 14.370 0.700 -17.911 1.00 87.38 221 GLY A N 1
ATOM 1700 C CA . GLY A 1 221 ? 14.278 1.882 -17.062 1.00 87.38 221 GLY A CA 1
ATOM 1701 C C . GLY A 1 221 ? 14.281 3.213 -17.809 1.00 87.38 221 GLY A C 1
ATOM 1702 O O . GLY A 1 221 ? 14.314 3.295 -19.038 1.00 87.38 221 GLY A O 1
ATOM 1703 N N . GLN A 1 222 ? 14.207 4.271 -17.011 1.00 87.88 222 GLN A N 1
ATOM 1704 C CA . GLN A 1 222 ? 13.962 5.636 -17.452 1.00 87.88 222 GLN A CA 1
ATOM 1705 C C . GLN A 1 222 ? 15.049 6.589 -16.937 1.00 87.88 222 GLN A C 1
ATOM 1707 O O . GLN A 1 222 ? 15.837 6.263 -16.043 1.00 87.88 222 GLN A O 1
ATOM 1712 N N . MET A 1 223 ? 15.116 7.772 -17.535 1.00 87.12 223 MET A N 1
ATOM 1713 C CA . MET A 1 223 ? 16.065 8.835 -17.245 1.00 87.12 223 MET A CA 1
ATOM 1714 C C . MET A 1 223 ? 15.358 10.190 -17.269 1.00 87.12 223 MET A C 1
ATOM 1716 O O . MET A 1 223 ? 14.375 10.409 -17.979 1.00 87.12 223 MET A O 1
ATOM 1720 N N . TRP A 1 224 ? 15.865 11.120 -16.467 1.00 83.44 224 TRP A N 1
ATOM 1721 C CA . TRP A 1 224 ? 15.432 12.510 -16.513 1.00 83.44 224 TRP A CA 1
ATOM 1722 C C . TRP A 1 224 ? 15.883 13.193 -17.808 1.00 83.44 224 TRP A C 1
ATOM 1724 O O . TRP A 1 224 ? 16.859 12.792 -18.447 1.00 83.44 224 TRP A O 1
ATOM 1734 N N . ASP A 1 225 ? 15.209 14.284 -18.163 1.00 83.12 225 ASP A N 1
ATOM 1735 C CA . ASP A 1 225 ? 15.707 15.196 -19.187 1.00 83.12 225 ASP A CA 1
ATOM 1736 C C . ASP A 1 225 ? 16.877 16.016 -18.618 1.00 83.12 225 ASP A C 1
ATOM 1738 O O . ASP A 1 225 ? 16.701 16.999 -17.891 1.00 83.12 225 ASP A O 1
ATOM 1742 N N . ARG A 1 226 ? 18.104 15.591 -18.940 1.00 83.44 226 ARG A N 1
ATOM 1743 C CA . ARG A 1 226 ? 19.325 16.266 -18.486 1.00 83.44 226 ARG A CA 1
ATOM 1744 C C . ARG A 1 226 ? 19.441 17.686 -19.046 1.00 83.44 226 ARG A C 1
ATOM 1746 O O . ARG A 1 226 ? 19.961 18.551 -18.347 1.00 83.44 226 ARG A O 1
ATOM 1753 N N . SER A 1 227 ? 18.964 17.934 -20.270 1.00 83.81 227 SER A N 1
ATOM 1754 C CA . SER A 1 227 ? 19.063 19.253 -20.907 1.00 83.81 227 SER A CA 1
ATOM 1755 C C . SER A 1 227 ? 18.256 20.288 -20.129 1.00 83.81 227 SER A C 1
ATOM 1757 O O . SER A 1 227 ? 18.754 21.379 -19.844 1.00 83.81 227 SER A O 1
ATOM 1759 N N . LEU A 1 228 ? 17.044 19.910 -19.717 1.00 82.06 228 LEU A N 1
ATOM 1760 C CA . LEU A 1 228 ? 16.148 20.747 -18.924 1.00 82.06 228 LEU A CA 1
ATOM 1761 C C . LEU A 1 228 ? 16.778 21.162 -17.587 1.00 82.06 228 LEU A C 1
ATOM 1763 O O . LEU A 1 228 ? 16.888 22.348 -17.276 1.00 82.06 228 LEU A O 1
ATOM 1767 N N . LEU A 1 229 ? 17.235 20.180 -16.808 1.00 85.25 229 LEU A N 1
ATOM 1768 C CA . LEU A 1 229 ? 17.791 20.399 -15.468 1.00 85.25 229 LEU A CA 1
ATOM 1769 C C . LEU A 1 229 ? 19.128 21.156 -15.505 1.00 85.25 229 LEU A C 1
ATOM 1771 O O . LEU A 1 229 ? 19.459 21.894 -14.574 1.00 85.25 229 LEU A O 1
ATOM 1775 N N . GLN A 1 230 ? 19.887 20.998 -16.593 1.00 86.12 230 GLN A N 1
ATOM 1776 C CA . GLN A 1 230 ? 21.153 21.695 -16.795 1.00 86.12 230 GLN A CA 1
ATOM 1777 C C . GLN A 1 230 ? 20.933 23.169 -17.109 1.00 86.12 230 GLN A C 1
ATOM 1779 O O . GLN A 1 230 ? 21.578 24.012 -16.488 1.00 86.12 230 GLN A O 1
ATOM 1784 N N . LYS A 1 231 ? 19.993 23.488 -18.006 1.00 83.50 231 LYS A N 1
ATOM 1785 C CA . LYS A 1 231 ? 19.612 24.877 -18.303 1.00 83.50 231 LYS A CA 1
ATOM 1786 C C . LYS A 1 231 ? 19.055 25.592 -17.071 1.00 83.50 231 LYS A C 1
ATOM 1788 O O . LYS A 1 231 ? 19.343 26.762 -16.869 1.00 83.50 231 LYS A O 1
ATOM 1793 N N . ALA A 1 232 ? 18.352 24.862 -16.208 1.00 82.19 232 ALA A N 1
ATOM 1794 C CA . ALA A 1 232 ? 17.857 25.358 -14.928 1.00 82.19 232 ALA A CA 1
ATOM 1795 C C . ALA A 1 232 ? 18.959 25.614 -13.867 1.00 82.19 232 ALA A C 1
ATOM 1797 O O . ALA A 1 232 ? 18.682 26.197 -12.817 1.00 82.19 232 ALA A O 1
ATOM 1798 N N . GLY A 1 233 ? 20.208 25.186 -14.105 1.00 87.12 233 GLY A N 1
ATOM 1799 C CA . GLY A 1 233 ? 21.335 25.415 -13.192 1.00 87.12 233 GLY A CA 1
ATOM 1800 C C . GLY A 1 233 ? 21.276 24.602 -11.893 1.00 87.12 233 GLY A C 1
ATOM 1801 O O . GLY A 1 233 ? 21.767 25.057 -10.860 1.00 87.12 233 GLY A O 1
ATOM 1802 N N . LEU A 1 234 ? 20.658 23.416 -11.925 1.00 89.81 234 LEU A N 1
ATOM 1803 C CA . LEU A 1 234 ? 20.349 22.617 -10.728 1.00 89.81 234 LEU A CA 1
ATOM 1804 C C . LEU A 1 234 ? 21.399 21.551 -10.384 1.00 89.81 234 LEU A C 1
ATOM 1806 O O . LEU A 1 234 ? 21.293 20.899 -9.343 1.00 89.81 234 LEU A O 1
ATOM 1810 N N . PHE A 1 235 ? 22.401 21.361 -11.243 1.00 90.62 235 PHE A N 1
ATOM 1811 C CA . PHE A 1 235 ? 23.484 20.409 -11.014 1.00 90.62 235 PHE A CA 1
ATOM 1812 C C . PHE A 1 235 ? 24.633 21.023 -10.201 1.00 90.62 235 PHE A C 1
ATOM 1814 O O . PHE A 1 235 ? 24.893 22.227 -10.266 1.00 90.62 235 PHE A O 1
ATOM 1821 N N . ASP A 1 236 ? 25.325 20.177 -9.442 1.00 87.94 236 ASP A N 1
ATOM 1822 C CA . ASP A 1 236 ? 26.635 20.481 -8.873 1.00 87.94 236 ASP A CA 1
ATOM 1823 C C . ASP A 1 236 ? 27.762 20.313 -9.910 1.00 87.94 236 ASP A C 1
ATOM 1825 O O . ASP A 1 236 ? 27.537 19.944 -11.066 1.00 87.94 236 ASP A O 1
ATOM 1829 N N . GLU A 1 237 ? 28.998 20.571 -9.485 1.00 86.19 237 GLU A N 1
ATOM 1830 C CA . GLU A 1 237 ? 30.199 20.474 -10.327 1.00 86.19 237 GLU A CA 1
ATOM 1831 C C . GLU A 1 237 ? 30.492 19.039 -10.803 1.00 86.19 237 GLU A C 1
ATOM 1833 O O . GLU A 1 237 ? 31.198 18.843 -11.789 1.00 86.19 237 GLU A O 1
ATOM 1838 N N . THR A 1 238 ? 29.908 18.029 -10.148 1.00 83.88 238 THR A N 1
ATOM 1839 C CA . THR A 1 238 ? 30.019 16.611 -10.528 1.00 83.88 238 THR A CA 1
ATOM 1840 C C . THR A 1 238 ? 28.907 16.161 -11.482 1.00 83.88 238 THR A C 1
ATOM 1842 O O . THR A 1 238 ? 28.890 15.011 -11.925 1.00 83.88 238 THR A O 1
ATOM 1845 N N . GLY A 1 239 ? 27.971 17.056 -11.819 1.00 83.00 239 GLY A N 1
ATOM 1846 C CA . GLY A 1 239 ? 26.825 16.763 -12.675 1.00 83.00 239 GLY A CA 1
ATOM 1847 C C . GLY A 1 239 ? 25.689 16.022 -11.965 1.00 83.00 239 GLY A C 1
ATOM 1848 O O . GLY A 1 239 ? 24.849 15.427 -12.643 1.00 83.00 239 GLY A O 1
ATOM 1849 N N . ARG A 1 240 ? 25.644 16.038 -10.625 1.00 86.06 240 ARG A N 1
ATOM 1850 C CA . ARG A 1 240 ? 24.554 15.464 -9.816 1.00 86.06 240 ARG A CA 1
ATOM 1851 C C . ARG A 1 240 ? 23.578 16.546 -9.379 1.00 86.06 240 ARG A C 1
ATOM 1853 O O . ARG A 1 240 ? 23.950 17.707 -9.243 1.00 86.06 240 ARG A O 1
ATOM 1860 N N . LEU A 1 241 ? 22.305 16.185 -9.212 1.00 89.50 241 LEU A N 1
ATOM 1861 C CA . LEU A 1 241 ? 21.296 17.136 -8.750 1.00 89.50 241 LEU A CA 1
ATOM 1862 C C . LEU A 1 241 ? 21.636 17.607 -7.336 1.00 89.50 241 LEU A C 1
ATOM 1864 O O . LEU A 1 241 ? 21.670 16.818 -6.392 1.00 89.50 241 LEU A O 1
ATOM 1868 N N . ALA A 1 242 ? 21.866 18.908 -7.199 1.00 92.38 242 ALA A N 1
ATOM 1869 C CA . ALA A 1 242 ? 22.270 19.524 -5.950 1.00 92.38 242 ALA A CA 1
ATOM 1870 C C . ALA A 1 242 ? 21.023 19.827 -5.107 1.00 92.38 242 ALA A C 1
ATOM 1872 O O . ALA A 1 242 ? 20.473 20.929 -5.160 1.00 92.38 242 ALA A O 1
ATOM 1873 N N . VAL A 1 243 ? 20.547 18.827 -4.363 1.00 92.94 243 VAL A N 1
ATOM 1874 C CA . VAL A 1 243 ? 19.296 18.883 -3.589 1.00 92.94 243 VAL A CA 1
ATOM 1875 C C . VAL A 1 243 ? 19.541 18.461 -2.152 1.00 92.94 243 VAL A C 1
ATOM 1877 O O . VAL A 1 243 ? 20.195 17.454 -1.887 1.00 92.94 243 VAL A O 1
ATOM 1880 N N . ASN A 1 244 ? 18.973 19.208 -1.209 1.00 91.69 244 ASN A N 1
ATOM 1881 C CA . ASN A 1 244 ? 18.969 18.819 0.189 1.00 91.69 244 ASN A CA 1
ATOM 1882 C C . ASN A 1 244 ? 18.044 17.599 0.386 1.00 91.69 244 ASN A C 1
ATOM 1884 O O . ASN A 1 244 ? 16.839 17.690 0.124 1.00 91.69 244 ASN A O 1
ATOM 1888 N N . PRO A 1 245 ? 18.564 16.459 0.873 1.00 88.44 245 PRO A N 1
ATOM 1889 C CA . PRO A 1 245 ? 17.798 15.225 0.960 1.00 88.44 245 PRO A CA 1
ATOM 1890 C C . PRO A 1 245 ? 16.686 15.255 2.008 1.00 88.44 245 PRO A C 1
ATOM 1892 O O . PRO A 1 245 ? 15.852 14.365 1.938 1.00 88.44 245 PRO A O 1
ATOM 1895 N N . LEU A 1 246 ? 16.679 16.224 2.934 1.00 86.00 246 LEU A N 1
ATOM 1896 C CA . LEU A 1 246 ? 15.636 16.432 3.943 1.00 86.00 246 LEU A CA 1
ATOM 1897 C C . LEU A 1 246 ? 14.617 17.474 3.477 1.00 86.00 246 LEU A C 1
ATOM 1899 O O . LEU A 1 246 ? 13.423 17.213 3.486 1.00 86.00 246 LEU A O 1
ATOM 1903 N N . THR A 1 247 ? 15.072 18.650 3.045 1.00 89.62 247 THR A N 1
ATOM 1904 C CA . THR A 1 247 ? 14.151 19.760 2.742 1.00 89.62 247 THR A CA 1
ATOM 1905 C C . THR A 1 247 ? 13.605 19.736 1.321 1.00 89.62 247 THR A C 1
ATOM 1907 O O . THR A 1 247 ? 12.719 20.518 0.995 1.00 89.62 247 THR A O 1
ATOM 1910 N N . ARG A 1 248 ? 14.175 18.890 0.450 1.00 93.69 248 ARG A N 1
ATOM 1911 C CA . ARG A 1 248 ? 13.930 18.868 -1.005 1.00 93.69 248 ARG A CA 1
ATOM 1912 C C . ARG A 1 248 ? 14.297 20.165 -1.726 1.00 93.69 248 ARG A C 1
ATOM 1914 O O . ARG A 1 248 ? 14.104 20.265 -2.932 1.00 93.69 248 ARG A O 1
ATOM 1921 N N . GLN A 1 249 ? 14.875 21.132 -1.019 1.00 95.06 249 GLN A N 1
ATOM 1922 C CA . GLN A 1 249 ? 15.310 22.403 -1.577 1.00 95.06 249 GLN A CA 1
ATOM 1923 C C . GLN A 1 249 ? 16.563 22.209 -2.433 1.00 95.06 249 GLN A C 1
ATOM 1925 O O . GLN A 1 249 ? 17.482 21.476 -2.055 1.00 95.06 249 GLN A O 1
ATOM 1930 N N . SER A 1 250 ? 16.631 22.900 -3.565 1.00 94.81 250 SER A N 1
ATOM 1931 C CA . SER A 1 250 ? 17.851 23.004 -4.355 1.00 94.81 250 SER A CA 1
ATOM 1932 C C . SER A 1 250 ? 18.929 23.762 -3.577 1.00 94.81 250 SER A C 1
ATOM 1934 O O . SER A 1 250 ? 18.689 24.814 -2.986 1.00 94.81 250 SER A O 1
ATOM 1936 N N . LEU A 1 251 ? 20.157 23.251 -3.630 1.00 92.94 251 LEU A N 1
ATOM 1937 C CA . LEU A 1 251 ? 21.348 23.911 -3.094 1.00 92.94 251 LEU A CA 1
ATOM 1938 C C . LEU A 1 251 ? 21.875 25.013 -4.030 1.00 92.94 251 LEU A C 1
ATOM 1940 O O . LEU A 1 251 ? 22.802 25.732 -3.668 1.00 92.94 251 LEU A O 1
ATOM 1944 N N . ARG A 1 252 ? 21.303 25.143 -5.235 1.00 92.69 252 ARG A N 1
ATOM 1945 C CA . ARG A 1 252 ? 21.691 26.134 -6.253 1.00 92.69 252 ARG A CA 1
ATOM 1946 C C . ARG A 1 252 ? 20.696 27.287 -6.349 1.00 92.69 252 ARG A C 1
ATOM 1948 O O . ARG A 1 252 ? 21.113 28.421 -6.555 1.00 92.69 252 ARG A O 1
ATOM 1955 N N . ARG A 1 253 ? 19.399 27.015 -6.163 1.00 91.69 253 ARG A N 1
ATOM 1956 C CA . ARG A 1 253 ? 18.323 28.020 -6.192 1.00 91.69 253 ARG A CA 1
ATOM 1957 C C . ARG A 1 253 ? 17.399 27.865 -4.980 1.00 91.69 253 ARG A C 1
ATOM 1959 O O . ARG A 1 253 ? 16.687 26.876 -4.860 1.00 91.69 253 ARG A O 1
ATOM 1966 N N . LYS A 1 254 ? 17.389 28.851 -4.076 1.00 91.44 254 LYS A N 1
ATOM 1967 C CA . LYS A 1 254 ? 16.678 28.764 -2.779 1.00 91.44 254 LYS A CA 1
ATOM 1968 C C . LYS A 1 254 ? 15.151 28.663 -2.901 1.00 91.44 254 LYS A C 1
ATOM 1970 O O . LYS A 1 254 ? 14.514 28.111 -2.013 1.00 91.44 254 LYS A O 1
ATOM 1975 N N . ASN A 1 255 ? 14.570 29.196 -3.969 1.00 94.00 255 ASN A N 1
ATOM 1976 C CA . ASN A 1 255 ? 13.136 29.142 -4.261 1.00 94.00 255 ASN A CA 1
ATOM 1977 C C . ASN A 1 255 ? 12.710 27.854 -4.989 1.00 94.00 255 ASN A C 1
ATOM 1979 O O . ASN A 1 255 ? 11.528 27.699 -5.290 1.00 94.00 255 ASN A O 1
ATOM 1983 N N . VAL A 1 256 ? 13.638 26.938 -5.289 1.00 95.50 256 VAL A N 1
ATOM 1984 C CA . VAL A 1 256 ? 13.365 25.724 -6.067 1.00 95.50 256 VAL A CA 1
ATOM 1985 C C . VAL A 1 256 ? 13.424 24.489 -5.178 1.00 95.50 256 VAL A C 1
ATOM 1987 O O . VAL A 1 256 ? 14.370 24.301 -4.415 1.00 95.50 256 VAL A O 1
ATOM 1990 N N . PHE A 1 257 ? 12.436 23.616 -5.331 1.00 96.38 257 PHE A N 1
ATOM 1991 C CA . PHE A 1 257 ? 12.300 22.342 -4.635 1.00 96.38 257 PHE A CA 1
ATOM 1992 C C . PHE A 1 257 ? 12.119 21.213 -5.652 1.00 96.38 257 PHE A C 1
ATOM 1994 O O . PHE A 1 257 ? 11.553 21.427 -6.721 1.00 96.38 257 PHE A O 1
ATOM 2001 N N . ILE A 1 258 ? 12.631 20.019 -5.357 1.00 95.38 258 ILE A N 1
ATOM 2002 C CA . ILE A 1 258 ? 12.712 18.908 -6.316 1.00 95.38 258 ILE A CA 1
ATOM 2003 C C . ILE A 1 258 ? 12.319 17.603 -5.621 1.00 95.38 258 ILE A C 1
ATOM 2005 O O . ILE A 1 258 ? 12.896 17.251 -4.590 1.00 95.38 258 ILE A O 1
ATOM 2009 N N . GLY A 1 259 ? 11.364 16.868 -6.193 1.00 94.75 259 GLY A N 1
ATOM 2010 C CA . GLY A 1 259 ? 10.845 15.633 -5.603 1.00 94.75 259 GLY A CA 1
ATOM 2011 C C . GLY A 1 259 ? 10.259 14.659 -6.624 1.00 94.75 259 GLY A C 1
ATOM 2012 O O . GLY A 1 259 ? 10.016 15.014 -7.776 1.00 94.75 259 GLY A O 1
ATOM 2013 N N . GLY A 1 260 ? 10.049 13.415 -6.193 1.00 93.69 260 GLY A N 1
ATOM 2014 C CA . GLY A 1 260 ? 9.597 12.323 -7.058 1.00 93.69 260 GLY A CA 1
ATOM 2015 C C . GLY A 1 260 ? 10.727 11.720 -7.891 1.00 93.69 260 GLY A C 1
ATOM 2016 O O . GLY A 1 260 ? 11.905 11.888 -7.570 1.00 93.69 260 GLY A O 1
ATOM 2017 N N . ASP A 1 261 ? 10.381 11.046 -8.991 1.00 92.25 261 ASP A N 1
ATOM 2018 C CA . ASP A 1 261 ? 11.347 10.254 -9.772 1.00 92.25 261 ASP A CA 1
ATOM 2019 C C . ASP A 1 261 ? 12.516 11.067 -10.344 1.00 92.25 261 ASP A C 1
ATOM 2021 O O . ASP A 1 261 ? 13.600 10.528 -10.559 1.00 92.25 261 ASP A O 1
ATOM 2025 N N . VAL A 1 262 ? 12.328 12.377 -10.554 1.00 91.12 262 VAL A N 1
ATOM 2026 C CA . VAL A 1 262 ? 13.406 13.284 -10.980 1.00 91.12 262 VAL A CA 1
ATOM 2027 C C . VAL A 1 262 ? 14.479 13.459 -9.899 1.00 91.12 262 VAL A C 1
ATOM 2029 O O . VAL A 1 262 ? 15.610 13.797 -10.211 1.00 91.12 262 VAL A O 1
ATOM 2032 N N . ARG A 1 263 ? 14.163 13.232 -8.622 1.00 90.06 263 ARG A N 1
ATOM 2033 C CA . ARG A 1 263 ? 15.148 13.194 -7.534 1.00 90.06 263 ARG A CA 1
ATOM 2034 C C . ARG A 1 263 ? 15.673 11.775 -7.344 1.00 90.06 263 ARG A C 1
ATOM 2036 O O . ARG A 1 263 ? 16.883 11.573 -7.249 1.00 90.06 263 ARG A O 1
ATOM 2043 N N . ARG A 1 264 ? 14.760 10.810 -7.247 1.00 87.44 264 ARG A N 1
ATOM 2044 C CA . ARG A 1 264 ? 15.058 9.395 -7.024 1.00 87.44 264 ARG A CA 1
ATOM 2045 C C . ARG A 1 264 ? 13.916 8.560 -7.586 1.00 87.44 264 ARG A C 1
ATOM 2047 O O . ARG A 1 264 ? 12.805 8.660 -7.085 1.00 87.44 264 ARG A O 1
ATOM 2054 N N . ILE A 1 265 ? 14.221 7.716 -8.570 1.00 85.44 265 ILE A N 1
ATOM 2055 C CA . ILE A 1 265 ? 13.278 6.719 -9.091 1.00 85.44 265 ILE A CA 1
ATOM 2056 C C . ILE A 1 265 ? 12.889 5.776 -7.947 1.00 85.44 265 ILE A C 1
ATOM 2058 O O . ILE A 1 265 ? 13.772 5.230 -7.275 1.00 85.44 265 ILE A O 1
ATOM 2062 N N . GLY A 1 266 ? 11.589 5.608 -7.724 1.00 86.19 266 GLY A N 1
ATOM 2063 C CA . GLY A 1 266 ? 11.058 4.780 -6.645 1.00 86.19 266 GLY A CA 1
ATOM 2064 C C . GLY A 1 266 ? 9.600 4.401 -6.865 1.00 86.19 266 GLY A C 1
ATOM 2065 O O . GLY A 1 266 ? 9.100 4.416 -7.989 1.00 86.19 266 GLY A O 1
ATOM 2066 N N . PHE A 1 267 ? 8.916 4.046 -5.781 1.00 88.00 267 PHE A N 1
ATOM 2067 C CA . PHE A 1 267 ? 7.488 3.772 -5.826 1.00 88.00 267 PHE A CA 1
ATOM 2068 C C . PHE A 1 267 ? 6.683 5.073 -5.870 1.00 88.00 267 PHE A C 1
ATOM 2070 O O . PHE A 1 267 ? 7.129 6.130 -5.421 1.00 88.00 267 PHE A O 1
ATOM 2077 N N . MET A 1 268 ? 5.432 4.986 -6.331 1.00 89.25 268 MET A N 1
ATOM 2078 C CA . MET A 1 268 ? 4.495 6.117 -6.301 1.00 89.25 268 MET A CA 1
ATOM 2079 C C . MET A 1 268 ? 4.404 6.749 -4.902 1.00 89.25 268 MET A C 1
ATOM 2081 O O . MET A 1 268 ? 4.377 7.973 -4.777 1.00 89.25 268 MET A O 1
ATOM 2085 N N . VAL A 1 269 ? 4.404 5.926 -3.847 1.00 90.75 269 VAL A N 1
ATOM 2086 C CA . VAL A 1 269 ? 4.339 6.400 -2.457 1.00 90.75 269 VAL A CA 1
ATOM 2087 C C . VAL A 1 269 ? 5.570 7.221 -2.056 1.00 90.75 269 VAL A C 1
ATOM 2089 O O . VAL A 1 269 ? 5.425 8.201 -1.327 1.00 90.75 269 VAL A O 1
ATOM 2092 N N . ASP A 1 270 ? 6.753 6.905 -2.590 1.00 91.31 270 ASP A N 1
ATOM 2093 C CA . ASP A 1 270 ? 7.972 7.684 -2.352 1.00 91.31 270 ASP A CA 1
ATOM 2094 C C . ASP A 1 270 ? 7.859 9.073 -2.995 1.00 91.31 270 ASP A C 1
ATOM 2096 O O . ASP A 1 270 ? 8.205 10.087 -2.384 1.00 91.31 270 ASP A O 1
ATOM 2100 N N . ALA A 1 271 ? 7.309 9.142 -4.211 1.00 93.12 271 ALA A N 1
ATOM 2101 C CA . ALA A 1 271 ? 7.071 10.409 -4.897 1.00 93.12 271 ALA A CA 1
ATOM 2102 C C . ALA A 1 271 ? 6.011 11.268 -4.187 1.00 93.12 271 ALA A C 1
ATOM 2104 O O . ALA A 1 271 ? 6.172 12.486 -4.073 1.00 93.12 271 ALA A O 1
ATOM 2105 N N . MET A 1 272 ? 4.955 10.641 -3.659 1.00 92.31 272 MET A N 1
ATOM 2106 C CA . MET A 1 272 ? 3.951 11.318 -2.833 1.00 92.31 272 MET A CA 1
ATOM 2107 C C . MET A 1 272 ? 4.552 11.843 -1.522 1.00 92.31 272 MET A C 1
ATOM 2109 O O . MET A 1 272 ? 4.247 12.968 -1.119 1.00 92.31 272 MET A O 1
ATOM 2113 N N . ALA A 1 273 ? 5.424 11.065 -0.872 1.00 90.31 273 ALA A N 1
ATOM 2114 C CA . ALA A 1 273 ? 6.135 11.487 0.332 1.00 90.31 273 ALA A CA 1
ATOM 2115 C C . ALA A 1 273 ? 7.034 12.701 0.055 1.00 90.31 273 ALA A C 1
ATOM 2117 O O . ALA A 1 273 ? 6.975 13.689 0.787 1.00 90.31 273 ALA A O 1
ATOM 2118 N N . ASP A 1 274 ? 7.785 12.681 -1.049 1.00 93.06 274 ASP A N 1
ATOM 2119 C CA . ASP A 1 274 ? 8.599 13.816 -1.487 1.00 93.06 274 ASP A CA 1
ATOM 2120 C C . ASP A 1 274 ? 7.756 15.080 -1.726 1.00 93.06 274 ASP A C 1
ATOM 2122 O O . ASP A 1 274 ? 8.160 16.165 -1.307 1.00 93.06 274 ASP A O 1
ATOM 2126 N N . GLY A 1 275 ? 6.580 14.955 -2.353 1.00 93.69 275 GLY A N 1
ATOM 2127 C CA . GLY A 1 275 ? 5.657 16.077 -2.553 1.00 93.69 275 GLY A CA 1
ATOM 2128 C C . GLY A 1 275 ? 5.108 16.641 -1.239 1.00 93.69 275 GLY A C 1
ATOM 2129 O O . GLY A 1 275 ? 5.077 17.857 -1.052 1.00 93.69 275 GLY A O 1
ATOM 2130 N N . ARG A 1 276 ? 4.731 15.765 -0.300 1.00 91.50 276 ARG A N 1
ATOM 2131 C CA . ARG A 1 276 ? 4.250 16.160 1.033 1.00 91.50 276 ARG A CA 1
ATOM 2132 C C . ARG A 1 276 ? 5.325 16.881 1.840 1.00 91.50 276 ARG A C 1
ATOM 2134 O O . ARG A 1 276 ? 5.040 17.913 2.441 1.00 91.50 276 ARG A O 1
ATOM 2141 N N . GLU A 1 277 ? 6.544 16.349 1.861 1.00 89.06 277 GLU A N 1
ATOM 2142 C CA . GLU A 1 277 ? 7.670 16.977 2.557 1.00 89.06 277 GLU A CA 1
ATOM 2143 C C . GLU A 1 277 ? 8.022 18.324 1.919 1.00 89.06 277 GLU A C 1
ATOM 2145 O O . GLU A 1 277 ? 8.162 19.320 2.626 1.00 89.06 277 GLU A O 1
ATOM 2150 N N . ALA A 1 278 ? 8.097 18.389 0.585 1.00 93.50 278 ALA A N 1
ATOM 2151 C CA . ALA A 1 278 ? 8.371 19.636 -0.119 1.00 93.50 278 ALA A CA 1
ATOM 2152 C C . ALA A 1 278 ? 7.312 20.711 0.166 1.00 93.50 278 ALA A C 1
ATOM 2154 O O . ALA A 1 278 ? 7.679 21.866 0.351 1.00 93.50 278 ALA A O 1
ATOM 2155 N N . ALA A 1 279 ? 6.026 20.353 0.253 1.00 93.44 279 ALA A N 1
ATOM 2156 C CA . ALA A 1 279 ? 4.954 21.304 0.551 1.00 93.44 279 ALA A CA 1
ATOM 2157 C C . ALA A 1 279 ? 5.137 22.005 1.912 1.00 93.44 279 ALA A C 1
ATOM 2159 O O . ALA A 1 279 ? 5.000 23.226 1.988 1.00 93.44 279 ALA A O 1
ATOM 2160 N N . ASP A 1 280 ? 5.507 21.263 2.963 1.00 90.06 280 ASP A N 1
ATOM 2161 C CA . ASP A 1 280 ? 5.783 21.831 4.293 1.00 90.06 280 ASP A CA 1
ATOM 2162 C C . ASP A 1 280 ? 6.990 22.786 4.256 1.00 90.06 280 ASP A C 1
ATOM 2164 O O . ASP A 1 280 ? 6.926 23.913 4.754 1.00 90.06 280 ASP A O 1
ATOM 2168 N N . PHE A 1 281 ? 8.078 22.398 3.585 1.00 92.62 281 PHE A N 1
ATOM 2169 C CA . PHE A 1 281 ? 9.252 23.266 3.470 1.00 92.62 281 PHE A CA 1
ATOM 2170 C C . PHE A 1 281 ? 9.030 24.481 2.559 1.00 92.62 281 PHE A C 1
ATOM 2172 O O . PHE A 1 281 ? 9.596 25.541 2.836 1.00 92.62 281 PHE A O 1
ATOM 2179 N N . ILE A 1 282 ? 8.202 24.366 1.518 1.00 95.50 282 ILE A N 1
ATOM 2180 C CA . ILE A 1 282 ? 7.795 25.493 0.669 1.00 95.50 282 ILE A CA 1
ATOM 2181 C C . ILE A 1 282 ? 6.999 26.506 1.493 1.00 95.50 282 ILE A C 1
ATOM 2183 O O . ILE A 1 282 ? 7.324 27.690 1.455 1.00 95.50 282 ILE A O 1
ATOM 2187 N N . ASP A 1 283 ? 6.011 26.069 2.277 1.00 93.81 283 ASP A N 1
ATOM 2188 C CA . ASP A 1 283 ? 5.235 26.962 3.148 1.00 93.81 283 ASP A CA 1
ATOM 2189 C C . ASP A 1 283 ? 6.145 27.725 4.125 1.00 93.81 283 ASP A C 1
ATOM 2191 O O . ASP A 1 283 ? 6.083 28.953 4.227 1.00 93.81 283 ASP A O 1
ATOM 2195 N N . ARG A 1 284 ? 7.077 27.021 4.774 1.00 91.06 284 ARG A N 1
ATOM 2196 C CA . ARG A 1 284 ? 8.038 27.639 5.701 1.00 91.06 284 ARG A CA 1
ATOM 2197 C C . ARG A 1 284 ? 8.972 28.617 4.995 1.00 91.06 284 ARG A C 1
ATOM 2199 O O . ARG A 1 284 ? 9.218 29.701 5.523 1.00 91.06 284 ARG A O 1
ATOM 2206 N N . TYR A 1 285 ? 9.447 28.267 3.799 1.00 94.38 285 TYR A N 1
ATOM 2207 C CA . TYR A 1 285 ? 10.257 29.151 2.963 1.00 94.38 285 TYR A CA 1
ATOM 2208 C C . TYR A 1 285 ? 9.504 30.441 2.614 1.00 94.38 285 TYR A C 1
ATOM 2210 O O . TYR A 1 285 ? 10.046 31.529 2.804 1.00 94.38 285 TYR A O 1
ATOM 2218 N N . LEU A 1 286 ? 8.241 30.335 2.189 1.00 95.06 286 LEU A N 1
ATOM 2219 C CA . LEU A 1 286 ? 7.393 31.484 1.853 1.00 95.06 286 LEU A CA 1
ATOM 2220 C C . LEU A 1 286 ? 7.097 32.377 3.066 1.00 95.06 286 LEU A C 1
ATOM 2222 O O . LEU A 1 286 ? 6.992 33.593 2.920 1.00 95.06 286 LEU A O 1
ATOM 2226 N N . ARG A 1 287 ? 7.010 31.796 4.267 1.00 93.44 287 ARG A N 1
ATOM 2227 C CA . ARG A 1 287 ? 6.833 32.527 5.535 1.00 93.44 287 ARG A CA 1
ATOM 2228 C C . ARG A 1 287 ? 8.136 33.090 6.115 1.00 93.44 287 ARG A C 1
ATOM 2230 O O . ARG A 1 287 ? 8.094 33.753 7.148 1.00 93.44 287 ARG A O 1
ATOM 2237 N N . GLY A 1 288 ? 9.291 32.801 5.512 1.00 89.75 288 GLY A N 1
ATOM 2238 C CA . GLY A 1 288 ? 10.599 33.193 6.047 1.00 89.75 288 GLY A CA 1
ATOM 2239 C C . GLY A 1 288 ? 10.986 32.472 7.346 1.00 89.75 288 GLY A C 1
ATOM 2240 O O . GLY A 1 288 ? 11.844 32.949 8.088 1.00 89.75 288 GLY A O 1
ATOM 2241 N N . VAL A 1 289 ? 10.364 31.328 7.644 1.00 87.38 289 VAL A N 1
ATOM 2242 C CA . VAL A 1 289 ? 10.668 30.514 8.826 1.00 87.38 289 VAL A CA 1
ATOM 2243 C C . VAL A 1 289 ? 11.889 29.639 8.542 1.00 87.38 289 VAL A C 1
ATOM 2245 O O . VAL A 1 289 ? 12.057 29.108 7.445 1.00 87.38 289 VAL A O 1
ATOM 2248 N N . SER A 1 290 ? 12.753 29.461 9.546 1.00 81.62 290 SER A N 1
ATOM 2249 C CA . SER A 1 290 ? 13.946 28.618 9.420 1.00 81.62 290 SER A CA 1
ATOM 2250 C C . SER A 1 290 ? 13.597 27.197 8.976 1.00 81.62 290 SER A C 1
ATOM 2252 O O . SER A 1 290 ? 12.818 26.504 9.630 1.00 81.62 290 SER A O 1
ATOM 2254 N N . LEU A 1 291 ? 14.246 26.728 7.909 1.00 79.12 291 LEU A N 1
ATOM 2255 C CA . LEU A 1 291 ? 14.120 25.352 7.419 1.00 79.12 291 LEU A CA 1
ATOM 2256 C C . LEU A 1 291 ? 14.892 24.344 8.292 1.00 79.12 291 LEU A C 1
ATOM 2258 O O . LEU A 1 291 ? 14.713 23.137 8.146 1.00 79.12 291 LEU A O 1
ATOM 2262 N N . ALA A 1 292 ? 15.729 24.817 9.223 1.00 67.56 292 ALA A N 1
ATOM 2263 C CA . ALA A 1 292 ? 16.449 23.962 10.158 1.00 67.56 292 ALA A CA 1
ATOM 2264 C C . ALA A 1 292 ? 15.515 23.461 11.276 1.00 67.56 292 ALA A C 1
ATOM 2266 O O . ALA A 1 292 ? 14.738 24.234 11.833 1.00 67.56 292 ALA A O 1
ATOM 2267 N N . LYS A 1 293 ? 15.631 22.174 11.635 1.00 58.59 293 LYS A N 1
ATOM 2268 C CA . LYS A 1 293 ? 14.921 21.525 12.758 1.00 58.59 293 LYS A CA 1
ATOM 2269 C C . LYS A 1 293 ? 13.389 21.592 12.691 1.00 58.59 293 LYS A C 1
ATOM 2271 O O . LYS A 1 293 ? 12.733 22.088 13.601 1.00 58.59 293 LYS A O 1
ATOM 2276 N N . TRP A 1 294 ? 12.810 21.004 11.653 1.00 53.50 294 TRP A N 1
ATOM 2277 C CA . TRP A 1 294 ? 11.401 20.625 11.685 1.00 53.50 294 TRP A CA 1
ATOM 2278 C C . TRP A 1 294 ? 11.228 19.288 10.988 1.00 53.50 294 TRP A C 1
ATOM 2280 O O . TRP A 1 294 ? 11.538 19.130 9.811 1.00 53.50 294 TRP A O 1
ATOM 2290 N N . ARG A 1 295 ? 10.770 18.314 11.760 1.00 55.22 295 ARG A N 1
ATOM 2291 C CA . ARG A 1 295 ? 10.072 17.138 11.266 1.00 55.22 295 ARG A CA 1
ATOM 2292 C C . ARG A 1 295 ? 8.804 17.115 12.087 1.00 55.22 295 ARG A C 1
ATOM 2294 O O . ARG A 1 295 ? 8.895 17.074 13.313 1.00 55.22 295 ARG A O 1
ATOM 2301 N N . VAL A 1 296 ? 7.650 17.128 11.431 1.00 55.91 296 VAL A N 1
ATOM 2302 C CA . VAL A 1 296 ? 6.440 16.622 12.072 1.00 55.91 296 VAL A CA 1
ATOM 2303 C C . VAL A 1 296 ? 6.735 15.157 12.377 1.00 55.91 296 VAL A C 1
ATOM 2305 O O . VAL A 1 296 ? 6.710 14.303 11.492 1.00 55.91 296 VAL A O 1
ATOM 2308 N N . MET A 1 297 ? 7.157 14.882 13.608 1.00 51.16 297 MET A N 1
ATOM 2309 C CA . MET A 1 297 ? 7.307 13.520 14.080 1.00 51.16 297 MET A CA 1
ATOM 2310 C C . MET A 1 297 ? 5.911 13.066 14.460 1.00 51.16 297 MET A C 1
ATOM 2312 O O . MET A 1 297 ? 5.371 13.481 15.480 1.00 51.16 297 MET A O 1
ATOM 2316 N N . TYR A 1 298 ? 5.305 12.253 13.604 1.00 53.94 298 TYR A N 1
ATOM 2317 C CA . TYR A 1 298 ? 4.183 11.440 14.037 1.00 53.94 298 TYR A CA 1
ATOM 2318 C C . TYR A 1 298 ? 4.749 10.453 15.057 1.00 53.94 298 TYR A C 1
ATOM 2320 O O . TYR A 1 298 ? 5.496 9.546 14.686 1.00 53.94 298 TYR A O 1
ATOM 2328 N N . GLU A 1 299 ? 4.481 10.676 16.343 1.00 53.00 299 GLU A N 1
ATOM 2329 C CA . GLU A 1 299 ? 4.775 9.671 17.359 1.00 53.00 299 GLU A CA 1
ATOM 2330 C C . GLU A 1 299 ? 3.983 8.411 17.013 1.00 53.00 299 GLU A C 1
ATOM 2332 O O . GLU A 1 299 ? 2.757 8.435 16.865 1.00 53.00 299 GLU A O 1
ATOM 2337 N N . GLY A 1 300 ? 4.701 7.307 16.814 1.00 55.28 300 GLY A N 1
ATOM 2338 C CA . GLY A 1 300 ? 4.073 6.014 16.608 1.00 55.28 300 GLY A CA 1
ATOM 2339 C C . GLY A 1 300 ? 3.272 5.649 17.852 1.00 55.28 300 GLY A C 1
ATOM 2340 O O . GLY A 1 300 ? 3.774 5.729 18.970 1.00 55.28 300 GLY A O 1
ATOM 2341 N N . SER A 1 301 ? 2.022 5.237 17.671 1.00 56.00 301 SER A N 1
ATOM 2342 C CA . SER A 1 301 ? 1.274 4.618 18.763 1.00 56.00 301 SER A CA 1
ATOM 2343 C C . SER A 1 301 ? 1.740 3.175 18.942 1.00 56.00 301 SER A C 1
ATOM 2345 O O . SER A 1 301 ? 1.973 2.470 17.959 1.00 56.00 301 SER A O 1
ATOM 2347 N N . ALA A 1 302 ? 1.873 2.728 20.192 1.00 60.25 302 ALA A N 1
ATOM 2348 C CA . ALA A 1 302 ? 2.221 1.341 20.479 1.00 60.25 302 ALA A CA 1
ATOM 2349 C C . ALA A 1 302 ? 1.170 0.386 19.892 1.00 60.25 302 ALA A C 1
ATOM 2351 O O . ALA A 1 302 ? -0.031 0.665 19.937 1.00 60.25 302 ALA A O 1
ATOM 2352 N N . ILE A 1 303 ? 1.628 -0.754 19.371 1.00 62.28 303 ILE A N 1
ATOM 2353 C CA . ILE A 1 303 ? 0.746 -1.819 18.883 1.00 62.28 303 ILE A CA 1
ATOM 2354 C C . ILE A 1 303 ? -0.187 -2.247 20.037 1.00 62.28 303 ILE A C 1
ATOM 2356 O O . ILE A 1 303 ? 0.284 -2.378 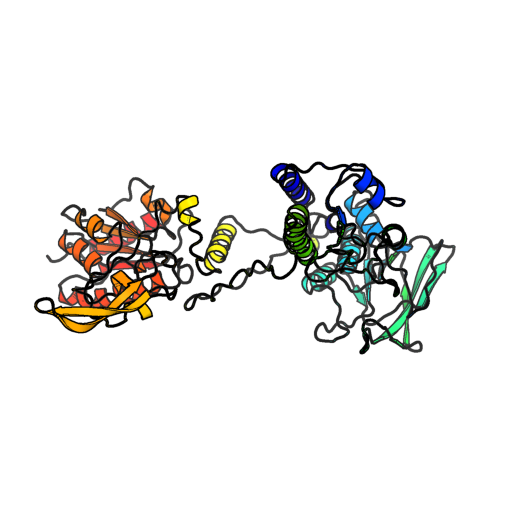21.174 1.00 62.28 303 ILE A O 1
ATOM 2360 N N . PRO A 1 304 ? -1.496 -2.446 19.787 1.00 64.19 304 PRO A N 1
ATOM 2361 C CA . PRO A 1 304 ? -2.436 -2.938 20.792 1.00 64.19 304 PRO A CA 1
ATOM 2362 C C . PRO A 1 304 ? -1.899 -4.179 21.525 1.00 64.19 304 PRO A C 1
ATOM 2364 O O . PRO A 1 304 ? -1.506 -5.153 20.888 1.00 64.19 304 PRO A O 1
ATOM 2367 N N . ARG A 1 305 ? -1.888 -4.156 22.866 1.00 65.62 305 ARG A N 1
ATOM 2368 C CA . ARG A 1 305 ? -1.252 -5.199 23.697 1.00 65.62 305 ARG A CA 1
ATOM 2369 C C . ARG A 1 305 ? -1.946 -6.558 23.622 1.00 65.62 305 ARG A C 1
ATOM 2371 O O . ARG A 1 305 ? -1.304 -7.570 23.877 1.00 65.62 305 ARG A O 1
ATOM 2378 N N . ARG A 1 306 ? -3.254 -6.577 23.355 1.00 67.00 306 ARG A N 1
ATOM 2379 C CA . ARG A 1 306 ? -4.098 -7.778 23.488 1.00 67.00 306 ARG A CA 1
ATOM 2380 C C . ARG A 1 306 ? -4.903 -8.103 22.232 1.00 67.00 306 ARG A C 1
ATOM 2382 O O . ARG A 1 306 ? -5.881 -8.835 22.302 1.00 67.00 306 ARG A O 1
ATOM 2389 N N . ARG A 1 307 ? -4.511 -7.553 21.078 1.00 65.44 307 ARG A N 1
ATOM 2390 C CA . ARG A 1 307 ? -5.223 -7.778 19.816 1.00 65.44 307 ARG A CA 1
ATOM 2391 C C . ARG A 1 307 ? -4.598 -8.918 19.018 1.00 65.44 307 ARG A C 1
ATOM 2393 O O . ARG A 1 307 ? -3.390 -8.933 18.806 1.00 65.44 307 ARG A O 1
ATOM 2400 N N . SER A 1 308 ? -5.437 -9.810 18.497 1.00 62.75 308 SER A N 1
ATOM 2401 C CA . SER A 1 308 ? -5.046 -10.724 17.423 1.00 62.75 308 SER A CA 1
ATOM 2402 C C . SER A 1 308 ? -5.113 -9.978 16.089 1.00 62.75 308 SER A C 1
ATOM 2404 O O . SER A 1 308 ? -6.193 -9.578 15.650 1.00 62.75 308 SER A O 1
ATOM 2406 N N . PHE A 1 309 ? -3.964 -9.711 15.468 1.00 64.81 309 PHE A N 1
ATOM 2407 C CA . PHE A 1 309 ? -3.928 -9.029 14.176 1.00 64.81 309 PHE A CA 1
ATOM 2408 C C . PHE A 1 309 ? -4.326 -10.017 13.078 1.00 64.81 309 PHE A C 1
ATOM 2410 O O . PHE A 1 309 ? -3.608 -10.979 12.808 1.00 64.81 309 PHE A O 1
ATOM 2417 N N . LYS A 1 310 ? -5.473 -9.788 12.435 1.00 66.50 310 LYS A N 1
ATOM 2418 C CA . LYS A 1 310 ? -5.878 -10.588 11.275 1.00 66.50 310 LYS A CA 1
ATOM 2419 C C . LYS A 1 310 ? -4.970 -10.231 10.087 1.00 66.50 310 LYS A C 1
ATOM 2421 O O . LYS A 1 310 ? -4.808 -9.035 9.820 1.00 66.50 310 LYS A O 1
ATOM 2426 N N . PRO A 1 311 ? -4.384 -11.210 9.373 1.00 69.25 311 PRO A N 1
ATOM 2427 C CA . PRO A 1 311 ? -3.578 -10.933 8.186 1.00 69.25 311 PRO A CA 1
ATOM 2428 C C . PRO A 1 311 ? -4.415 -10.207 7.127 1.00 69.25 311 PRO A C 1
ATOM 2430 O O . PRO A 1 311 ? -5.647 -10.250 7.165 1.00 69.25 311 PRO A O 1
ATOM 2433 N N . GLN A 1 312 ? -3.749 -9.501 6.211 1.00 70.88 312 GLN A N 1
ATOM 2434 C CA . GLN A 1 312 ? -4.457 -8.896 5.085 1.00 70.88 312 GLN A CA 1
ATOM 2435 C C . GLN A 1 312 ? -5.103 -10.001 4.238 1.00 70.88 312 GLN A C 1
ATOM 2437 O O . GLN A 1 312 ? -4.477 -11.050 4.053 1.00 70.88 312 GLN A O 1
ATOM 2442 N N . PRO A 1 313 ? -6.349 -9.813 3.768 1.00 76.25 313 PRO A N 1
ATOM 2443 C CA . PRO A 1 313 ? -6.939 -10.749 2.827 1.00 76.25 313 PRO A CA 1
ATOM 2444 C C . PRO A 1 313 ? -6.082 -10.783 1.562 1.00 76.25 313 PRO A C 1
ATOM 2446 O O . PRO A 1 313 ? -5.659 -9.740 1.068 1.00 76.25 313 PRO A O 1
ATOM 2449 N N . GLN A 1 314 ? -5.828 -11.983 1.048 1.00 80.19 314 GLN A N 1
ATOM 2450 C CA . GLN A 1 314 ? -5.121 -12.122 -0.218 1.00 80.19 314 GLN A CA 1
ATOM 2451 C C . GLN A 1 314 ? -6.039 -11.683 -1.367 1.00 80.19 314 GLN A C 1
ATOM 2453 O O . GLN A 1 314 ? -7.217 -12.074 -1.369 1.00 80.19 314 GLN A O 1
ATOM 2458 N N . PRO A 1 315 ? -5.538 -10.893 -2.332 1.00 79.31 315 PRO A N 1
ATOM 2459 C CA . PRO A 1 315 ? -6.318 -10.512 -3.498 1.00 79.31 315 PRO A CA 1
ATOM 2460 C C . PRO A 1 315 ? -6.726 -11.773 -4.265 1.00 79.31 315 PRO A C 1
ATOM 2462 O O . PRO A 1 315 ? -5.930 -12.685 -4.490 1.00 79.31 315 PRO A O 1
ATOM 2465 N N . LYS A 1 316 ? -8.001 -11.848 -4.647 1.00 87.44 316 LYS A N 1
ATOM 2466 C CA . LYS A 1 316 ? -8.515 -12.945 -5.472 1.00 87.44 316 LYS A CA 1
ATOM 2467 C C . LYS A 1 316 ? -8.414 -12.519 -6.926 1.00 87.44 316 LYS A C 1
ATOM 2469 O O . LYS A 1 316 ? -8.973 -11.493 -7.293 1.00 87.44 316 LYS A O 1
ATOM 2474 N N . TRP A 1 317 ? -7.744 -13.296 -7.765 1.00 90.38 317 TRP A N 1
ATOM 2475 C CA . TRP A 1 317 ? -7.663 -13.007 -9.197 1.00 90.38 317 TRP A CA 1
ATOM 2476 C C . TRP A 1 317 ? -8.639 -13.866 -9.990 1.00 90.38 317 TRP A C 1
ATOM 2478 O O . TRP A 1 317 ? -8.894 -15.025 -9.653 1.00 90.38 317 TRP A O 1
ATOM 2488 N N . ARG A 1 318 ? -9.165 -13.306 -11.081 1.00 91.75 318 ARG A N 1
ATOM 2489 C CA . ARG A 1 318 ? -9.840 -14.087 -12.122 1.00 91.75 318 ARG A CA 1
ATOM 2490 C C . ARG A 1 318 ? -8.888 -15.142 -12.696 1.00 91.75 318 ARG A C 1
ATOM 2492 O O . ARG A 1 318 ? -7.663 -15.000 -12.640 1.00 91.75 318 ARG A O 1
ATOM 2499 N N . ARG A 1 319 ? -9.445 -16.205 -13.275 1.00 90.81 319 ARG A N 1
ATOM 2500 C CA . ARG A 1 319 ? -8.630 -17.242 -13.923 1.00 90.81 319 ARG A CA 1
ATOM 2501 C C . ARG A 1 319 ? -7.888 -16.660 -15.130 1.00 90.81 319 ARG A C 1
ATOM 2503 O O . ARG A 1 319 ? -8.434 -15.749 -15.755 1.00 90.81 319 ARG A O 1
ATOM 2510 N N . PRO A 1 320 ? -6.686 -17.157 -15.479 1.00 88.62 320 PRO A N 1
ATOM 2511 C CA . PRO A 1 320 ? -5.917 -16.656 -16.618 1.00 88.62 320 PRO A CA 1
ATOM 2512 C C . PRO A 1 320 ? -6.750 -16.518 -17.895 1.00 88.62 320 PRO A C 1
ATOM 2514 O O . PRO A 1 320 ? -6.734 -15.463 -18.521 1.00 88.62 320 PRO A O 1
ATOM 2517 N N . GLU A 1 321 ? -7.577 -17.515 -18.212 1.00 87.31 321 GLU A N 1
ATOM 2518 C CA . GLU A 1 321 ? -8.409 -17.555 -19.421 1.00 87.31 321 GLU A CA 1
ATOM 2519 C C . GLU A 1 321 ? -9.479 -16.449 -19.451 1.00 87.31 321 GLU A C 1
ATOM 2521 O O . GLU A 1 321 ? -9.884 -15.999 -20.521 1.00 87.31 321 GLU A O 1
ATOM 2526 N N . GLU A 1 322 ? -9.915 -15.982 -18.280 1.00 89.12 322 GLU A N 1
ATOM 2527 C CA . GLU A 1 322 ? -10.949 -14.956 -18.103 1.00 89.12 322 GLU A CA 1
ATOM 2528 C C . GLU A 1 322 ? -10.362 -13.538 -17.986 1.00 89.12 322 GLU A C 1
ATOM 2530 O O . GLU A 1 322 ? -11.108 -12.559 -18.042 1.00 89.12 322 GLU A O 1
ATOM 2535 N N . ARG A 1 323 ? -9.034 -13.410 -17.826 1.00 89.31 323 ARG A N 1
ATOM 2536 C CA . ARG A 1 323 ? -8.327 -12.128 -17.625 1.00 89.31 323 ARG A CA 1
ATOM 2537 C C . ARG A 1 323 ? -7.334 -11.758 -18.730 1.00 89.31 323 ARG A C 1
ATOM 2539 O O . ARG A 1 323 ? -6.558 -10.813 -18.560 1.00 89.31 323 ARG A O 1
ATOM 2546 N N . MET A 1 324 ? -7.391 -12.443 -19.877 1.00 90.81 324 MET A N 1
ATOM 2547 C CA . MET A 1 324 ? -6.692 -12.072 -21.122 1.00 90.81 324 MET A CA 1
ATOM 2548 C C . MET A 1 324 ? -7.402 -10.925 -21.864 1.00 90.81 324 MET A C 1
ATOM 2550 O O . MET A 1 324 ? -7.648 -10.978 -23.065 1.00 90.81 324 MET A O 1
ATOM 2554 N N . ASN A 1 325 ? -7.761 -9.875 -21.131 1.00 89.69 325 ASN A N 1
ATOM 2555 C CA . ASN A 1 325 ? -8.387 -8.654 -21.627 1.00 89.69 325 ASN A CA 1
ATOM 2556 C C . ASN A 1 325 ? -7.898 -7.458 -20.784 1.00 89.69 325 ASN A C 1
ATOM 2558 O O . ASN A 1 325 ? -7.038 -7.611 -19.917 1.00 89.69 325 ASN A O 1
ATOM 2562 N N . PHE A 1 326 ? -8.402 -6.255 -21.062 1.00 90.56 326 PHE A N 1
ATOM 2563 C CA . PHE A 1 326 ? -8.000 -5.025 -20.364 1.00 90.56 326 PHE A CA 1
ATOM 2564 C C . PHE A 1 326 ? -8.954 -4.616 -19.228 1.00 90.56 326 PHE A C 1
ATOM 2566 O O . PHE A 1 326 ? -8.896 -3.469 -18.777 1.00 90.56 326 PHE A O 1
ATOM 2573 N N . GLU A 1 327 ? -9.833 -5.519 -18.791 1.00 90.19 327 GLU A N 1
ATOM 2574 C CA . GLU A 1 327 ? -10.678 -5.325 -17.612 1.00 90.19 327 GLU A CA 1
ATOM 2575 C C . GLU A 1 327 ? -9.896 -5.633 -16.332 1.00 90.19 327 GLU A C 1
ATOM 2577 O O . GLU A 1 327 ? -8.894 -6.349 -16.348 1.00 90.19 327 GLU A O 1
ATOM 2582 N N . GLU A 1 328 ? -10.349 -5.074 -15.212 1.00 89.06 328 GLU A N 1
ATOM 2583 C CA . GLU A 1 328 ? -9.775 -5.361 -13.900 1.00 89.06 328 GLU A CA 1
ATOM 2584 C C . GLU A 1 328 ? -9.893 -6.858 -13.578 1.00 89.06 328 GLU A C 1
ATOM 2586 O O . GLU A 1 328 ? -10.963 -7.472 -13.675 1.00 89.06 328 GLU A O 1
ATOM 2591 N N . PHE A 1 329 ? -8.759 -7.461 -13.223 1.00 89.12 329 PHE A N 1
ATOM 2592 C CA . PHE A 1 329 ? -8.671 -8.900 -12.982 1.00 89.12 329 PHE A CA 1
ATOM 2593 C C . PHE A 1 329 ? -8.744 -9.265 -11.499 1.00 89.12 329 PHE A C 1
ATOM 2595 O O . PHE A 1 329 ? -8.966 -10.437 -11.182 1.00 89.12 329 PHE A O 1
ATOM 2602 N N . GLU A 1 330 ? -8.565 -8.293 -10.605 1.00 88.75 330 GLU A N 1
ATOM 2603 C CA . GLU A 1 330 ? -8.786 -8.471 -9.176 1.00 88.75 330 GLU A CA 1
ATOM 2604 C C . GLU A 1 330 ? -10.288 -8.512 -8.890 1.00 88.75 330 GLU A C 1
ATOM 2606 O O . GLU A 1 330 ? -11.074 -7.676 -9.335 1.00 88.75 330 GLU A O 1
ATOM 2611 N N . VAL A 1 331 ? -10.710 -9.541 -8.166 1.00 87.62 331 VAL A N 1
ATOM 2612 C CA . VAL A 1 331 ? -12.078 -9.692 -7.694 1.00 87.62 331 VAL A CA 1
ATOM 2613 C C . VAL A 1 331 ? -12.191 -8.903 -6.399 1.00 87.62 331 VAL A C 1
ATOM 2615 O O . VAL A 1 331 ? -11.630 -9.293 -5.373 1.00 87.62 331 VAL A O 1
ATOM 2618 N N . GLY A 1 332 ? -12.923 -7.791 -6.463 1.00 85.25 332 GLY A N 1
ATOM 2619 C CA . GLY A 1 332 ? -13.236 -6.977 -5.295 1.00 85.25 332 GLY A CA 1
ATOM 2620 C C . GLY A 1 332 ? -14.050 -7.733 -4.240 1.00 85.25 332 GLY A C 1
ATOM 2621 O O . GLY A 1 332 ? -14.540 -8.844 -4.452 1.00 85.25 332 GLY A O 1
ATOM 2622 N N . PHE A 1 333 ? -14.214 -7.106 -3.081 1.00 85.56 333 PHE A N 1
ATOM 2623 C CA . PHE A 1 333 ? -14.990 -7.679 -1.987 1.00 85.56 333 PHE A CA 1
ATOM 2624 C C . PHE A 1 333 ? -16.497 -7.619 -2.249 1.00 85.56 333 PHE A C 1
ATOM 2626 O O . PHE A 1 333 ? -17.020 -6.629 -2.765 1.00 85.5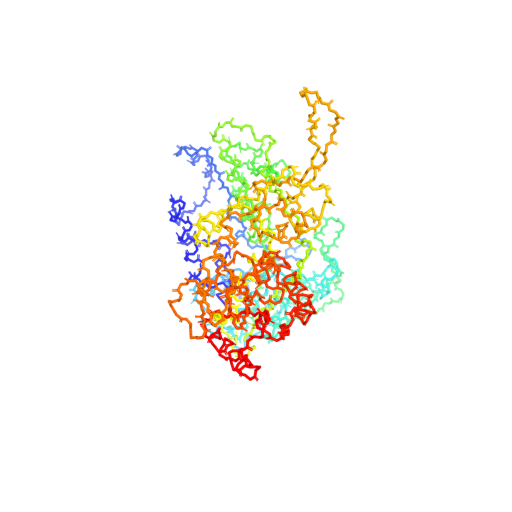6 333 PHE A O 1
ATOM 2633 N N . SER A 1 334 ? -17.215 -8.653 -1.806 1.00 84.69 334 SER A N 1
ATOM 2634 C CA . SER A 1 334 ? -18.651 -8.527 -1.531 1.00 84.69 334 SER A CA 1
ATOM 2635 C C . SER A 1 334 ? -18.899 -7.464 -0.453 1.00 84.69 334 SER A C 1
ATOM 2637 O O . SER A 1 334 ? -17.998 -7.143 0.320 1.00 84.69 334 SER A O 1
ATOM 2639 N N . LEU A 1 335 ? -20.121 -6.928 -0.352 1.00 78.81 335 LEU A N 1
ATOM 2640 C CA . LEU A 1 335 ? -20.453 -5.934 0.680 1.00 78.81 335 LEU A CA 1
ATOM 2641 C C . LEU A 1 335 ? -20.108 -6.434 2.096 1.00 78.81 335 LEU A C 1
ATOM 2643 O O . LEU A 1 335 ? -19.532 -5.693 2.887 1.00 78.81 335 LEU A O 1
ATOM 2647 N N . ASP A 1 336 ? -20.400 -7.701 2.392 1.00 74.94 336 ASP A N 1
ATOM 2648 C CA . ASP A 1 336 ? -20.082 -8.313 3.684 1.00 74.94 336 ASP A CA 1
ATOM 2649 C C . ASP A 1 336 ? -18.563 -8.461 3.900 1.00 74.94 336 ASP A C 1
ATOM 2651 O O . ASP A 1 336 ? -18.053 -8.107 4.963 1.00 74.94 336 ASP A O 1
ATOM 2655 N N . GLU A 1 337 ? -17.802 -8.897 2.888 1.00 81.38 337 GLU A N 1
ATOM 2656 C CA . GLU A 1 337 ? -16.332 -8.914 2.959 1.00 81.38 337 GLU A CA 1
ATOM 2657 C C . GLU A 1 337 ? -15.755 -7.498 3.132 1.00 81.38 337 GLU A C 1
ATOM 2659 O O . GLU A 1 337 ? -14.853 -7.310 3.944 1.00 81.38 337 GLU A O 1
ATOM 2664 N N . ALA A 1 338 ? -16.307 -6.493 2.445 1.00 83.00 338 ALA A N 1
ATOM 2665 C CA . ALA A 1 338 ? -15.868 -5.103 2.527 1.00 83.00 338 ALA A CA 1
ATOM 2666 C C . ALA A 1 338 ? -16.141 -4.497 3.911 1.00 83.00 338 ALA A C 1
ATOM 2668 O O . ALA A 1 338 ? -15.277 -3.822 4.463 1.00 83.00 338 ALA A O 1
ATOM 2669 N N . ILE A 1 339 ? -17.309 -4.765 4.508 1.00 74.31 339 ILE A N 1
ATOM 2670 C CA . ILE A 1 339 ? -17.637 -4.340 5.878 1.00 74.31 339 ILE A CA 1
ATOM 2671 C C . ILE A 1 339 ? -16.715 -5.034 6.883 1.00 74.31 339 ILE A C 1
ATOM 2673 O O . ILE A 1 339 ? -16.184 -4.378 7.784 1.00 74.31 339 ILE A O 1
ATOM 2677 N N . ARG A 1 340 ? -16.498 -6.348 6.733 1.00 74.12 340 ARG A N 1
ATOM 2678 C CA . ARG A 1 340 ? -15.578 -7.114 7.587 1.00 74.12 340 ARG A CA 1
ATOM 2679 C C . ARG A 1 340 ? -14.149 -6.573 7.493 1.00 74.12 340 ARG A C 1
ATOM 2681 O O . ARG A 1 340 ? -13.497 -6.406 8.522 1.00 74.12 340 ARG A O 1
ATOM 2688 N N . GLU A 1 341 ? -13.692 -6.228 6.295 1.00 77.81 341 GLU A N 1
ATOM 2689 C CA . GLU A 1 341 ? -12.359 -5.675 6.064 1.00 77.81 341 GLU A CA 1
ATOM 2690 C C . GLU A 1 341 ? -12.216 -4.226 6.560 1.00 77.81 341 GLU A C 1
ATOM 2692 O O . GLU A 1 341 ? -11.223 -3.877 7.199 1.00 77.81 341 GLU A O 1
ATOM 2697 N N . ALA A 1 342 ? -13.234 -3.384 6.367 1.00 75.75 342 ALA A N 1
ATOM 2698 C CA . ALA A 1 342 ? -13.261 -2.029 6.914 1.00 75.75 342 ALA A CA 1
ATOM 2699 C C . ALA A 1 342 ? -13.228 -2.039 8.451 1.00 75.75 342 ALA A C 1
ATOM 2701 O O . ALA A 1 342 ? -12.507 -1.245 9.061 1.00 75.75 342 ALA A O 1
ATOM 2702 N N . ARG A 1 343 ? -13.947 -2.978 9.085 1.00 65.00 343 ARG A N 1
ATOM 2703 C CA . ARG A 1 343 ? -13.865 -3.209 10.534 1.00 65.00 343 ARG A CA 1
ATOM 2704 C C . ARG A 1 343 ? -12.469 -3.661 10.934 1.00 65.00 343 ARG A C 1
ATOM 2706 O O . ARG A 1 343 ? -11.893 -3.016 11.800 1.00 65.00 343 ARG A O 1
ATOM 2713 N N . ARG A 1 344 ? -11.874 -4.644 10.239 1.00 67.81 344 ARG A N 1
ATOM 2714 C CA . ARG A 1 344 ? -10.472 -5.057 10.452 1.00 67.81 344 ARG A CA 1
ATOM 2715 C C . ARG A 1 344 ? -9.517 -3.860 10.411 1.00 67.81 344 ARG A C 1
ATOM 2717 O O . ARG A 1 344 ? -8.628 -3.786 11.252 1.00 67.81 344 ARG A O 1
ATOM 2724 N N . CYS A 1 345 ? -9.703 -2.913 9.488 1.00 65.94 345 CYS A N 1
ATOM 2725 C CA . CYS A 1 345 ? -8.880 -1.703 9.377 1.00 65.94 345 CYS A CA 1
ATOM 2726 C C . CYS A 1 345 ? -9.090 -0.710 10.540 1.00 65.94 345 CYS A C 1
ATOM 2728 O O . CYS A 1 345 ? -8.116 -0.238 11.127 1.00 65.94 345 CYS A O 1
ATOM 2730 N N . LEU A 1 346 ? -10.340 -0.442 10.944 1.00 59.31 346 LEU A N 1
ATOM 2731 C CA . LEU A 1 346 ? -10.656 0.372 12.138 1.00 59.31 346 LEU A CA 1
ATOM 2732 C C . LEU A 1 346 ? -10.104 -0.235 13.436 1.00 59.31 346 LEU A C 1
ATOM 2734 O O . LEU A 1 346 ? -9.958 0.436 14.458 1.00 59.31 346 LEU A O 1
ATOM 2738 N N . GLU A 1 347 ? -9.809 -1.520 13.377 1.00 52.16 347 GLU A N 1
ATOM 2739 C CA . GLU A 1 347 ? -9.353 -2.352 14.462 1.00 52.16 347 GLU A CA 1
ATOM 2740 C C . GLU A 1 347 ? -7.826 -2.551 14.454 1.00 52.16 347 GLU A C 1
ATOM 2742 O O . GLU A 1 347 ? -7.185 -2.632 15.502 1.00 52.16 347 G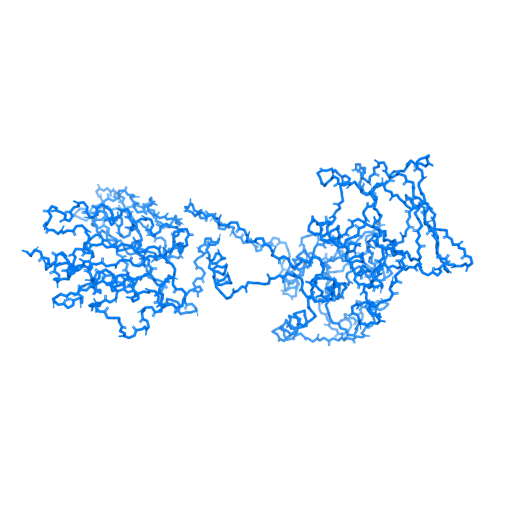LU A O 1
ATOM 2747 N N . CYS A 1 348 ? -7.180 -2.562 13.294 1.00 50.69 348 CYS A N 1
ATOM 2748 C CA . CYS A 1 348 ? -5.752 -2.848 13.192 1.00 50.69 348 CYS A CA 1
ATOM 2749 C C . CYS A 1 348 ? -4.865 -1.763 13.837 1.00 50.69 348 CYS A C 1
ATOM 2751 O O . CYS A 1 348 ? -3.717 -2.037 14.189 1.00 50.69 348 CYS A O 1
ATOM 2753 N N . GLY A 1 349 ? -5.392 -0.547 14.019 1.00 54.75 349 GLY A N 1
ATOM 2754 C CA . GLY A 1 349 ? -4.721 0.554 14.708 1.00 54.75 349 GLY A CA 1
ATOM 2755 C C . GLY A 1 349 ? -5.159 0.699 16.173 1.00 54.75 349 GLY A C 1
ATOM 2756 O O . GLY A 1 349 ? -6.341 0.545 16.483 1.00 54.75 349 GLY A O 1
ATOM 2757 N N . PRO A 1 350 ? -4.252 1.045 17.107 1.00 56.59 350 PRO A N 1
ATOM 2758 C CA . PRO A 1 350 ? -4.677 1.501 18.425 1.00 56.59 350 PRO A CA 1
ATOM 2759 C C . PRO A 1 350 ? -5.544 2.752 18.239 1.00 56.59 350 PRO A C 1
ATOM 2761 O O . PRO A 1 350 ? -5.180 3.653 17.484 1.00 56.59 350 PRO A O 1
ATOM 2764 N N . CYS A 1 351 ? -6.686 2.845 18.927 1.00 65.81 351 CYS A N 1
ATOM 2765 C CA . CYS A 1 351 ? -7.426 4.104 18.964 1.00 65.81 351 CYS A CA 1
ATOM 2766 C C . CYS A 1 351 ? -6.469 5.218 19.429 1.00 65.81 351 CYS A C 1
ATOM 2768 O O . CYS A 1 351 ? -5.992 5.196 20.563 1.00 65.81 351 CYS A O 1
ATOM 2770 N N . ILE A 1 352 ? -6.187 6.207 18.577 1.00 65.06 352 ILE A N 1
ATOM 2771 C CA . ILE A 1 352 ? -5.245 7.296 18.897 1.00 65.06 352 ILE A CA 1
ATOM 2772 C C . ILE A 1 352 ? -5.906 8.445 19.670 1.00 65.06 352 ILE A C 1
ATOM 2774 O O . ILE A 1 352 ? -5.317 9.499 19.855 1.00 65.06 352 ILE A O 1
ATOM 2778 N N . SER A 1 353 ? -7.148 8.262 20.140 1.00 67.38 353 SER A N 1
ATOM 2779 C CA . SER A 1 353 ? -7.944 9.340 20.752 1.00 67.38 353 SER A CA 1
ATOM 2780 C C . SER A 1 353 ? -8.209 10.527 19.816 1.00 67.38 353 SER A C 1
ATOM 2782 O O . SER A 1 353 ? -8.451 11.626 20.301 1.00 67.38 353 SER A O 1
ATOM 2784 N N . CYS A 1 354 ? -8.228 10.329 18.491 1.00 69.75 354 CYS A N 1
ATOM 2785 C CA . CYS A 1 354 ? -8.473 11.411 17.520 1.00 69.75 354 CYS A CA 1
ATOM 2786 C C . CYS A 1 354 ? -9.869 12.045 17.618 1.00 69.75 354 CYS A C 1
ATOM 2788 O O . CYS A 1 354 ? -10.129 13.038 16.950 1.00 69.75 354 CYS A O 1
ATOM 2790 N N . LYS A 1 355 ? -10.774 11.460 18.417 1.00 73.56 355 LYS A N 1
ATOM 2791 C CA . LYS A 1 355 ? -12.163 11.909 18.609 1.00 73.56 355 LYS A CA 1
ATOM 2792 C C . LYS A 1 355 ? -13.018 11.843 17.334 1.00 73.56 355 LYS A C 1
ATOM 2794 O O . LYS A 1 355 ? -14.126 12.367 17.313 1.00 73.56 355 LYS A O 1
ATOM 2799 N N . ALA A 1 356 ? -12.559 11.122 16.306 1.00 71.31 356 ALA A N 1
ATOM 2800 C CA . ALA A 1 356 ? -13.315 10.924 15.072 1.00 71.31 356 ALA A CA 1
ATOM 2801 C C . ALA A 1 356 ? -14.672 10.249 15.320 1.00 71.31 356 ALA A C 1
ATOM 2803 O O . ALA A 1 356 ? -15.641 10.629 14.682 1.00 71.31 356 ALA A O 1
ATOM 2804 N N . CYS A 1 357 ? -14.772 9.321 16.283 1.00 70.12 357 CYS A N 1
ATOM 2805 C CA . CYS A 1 357 ? -16.043 8.690 16.664 1.00 70.12 357 CYS A CA 1
ATOM 2806 C C . CYS A 1 357 ? -17.110 9.698 17.120 1.00 70.12 357 CYS A C 1
ATOM 2808 O O . CYS A 1 357 ? -18.290 9.474 16.870 1.00 70.12 357 CYS A O 1
ATOM 2810 N N . VAL A 1 358 ? -16.693 10.808 17.737 1.00 74.31 358 VAL A N 1
ATOM 2811 C CA . VAL A 1 358 ? -17.586 11.917 18.092 1.00 74.31 358 VAL A CA 1
ATOM 2812 C C . VAL A 1 358 ? -17.927 12.731 16.848 1.00 74.31 358 VAL A C 1
ATOM 2814 O O . VAL A 1 358 ? -19.092 12.995 16.584 1.00 74.31 358 VAL A O 1
ATOM 2817 N N . ALA A 1 359 ? -16.925 13.053 16.024 1.00 72.50 359 ALA A N 1
ATOM 2818 C CA . ALA A 1 359 ? -17.128 13.807 14.785 1.00 72.50 359 ALA A CA 1
ATOM 2819 C C . ALA A 1 359 ? -18.078 13.111 13.789 1.00 72.50 359 ALA A C 1
ATOM 2821 O O . ALA A 1 359 ? -18.777 13.787 13.039 1.00 72.50 359 ALA A O 1
ATOM 2822 N N . VAL A 1 360 ? -18.112 11.773 13.784 1.00 69.19 360 VAL A N 1
ATOM 2823 C CA . VAL A 1 360 ? -19.024 10.972 12.951 1.00 69.19 360 VAL A CA 1
ATOM 2824 C C . VAL A 1 360 ? -20.299 10.531 13.685 1.00 69.19 360 VAL A C 1
ATOM 2826 O O . VAL A 1 360 ? -21.011 9.669 13.183 1.00 69.19 360 VAL A O 1
ATOM 2829 N N . ASN A 1 361 ? -20.593 11.098 14.862 1.00 70.25 361 ASN A N 1
ATOM 2830 C CA . ASN A 1 361 ? -21.786 10.818 15.674 1.00 70.25 361 ASN A CA 1
ATOM 2831 C C . ASN A 1 361 ? -21.986 9.344 16.079 1.00 70.25 361 ASN A C 1
ATOM 2833 O O . ASN A 1 361 ? -23.093 8.951 16.435 1.00 70.25 361 ASN A O 1
ATOM 2837 N N . ILE A 1 362 ? -20.929 8.523 16.082 1.00 67.19 362 ILE A N 1
ATOM 2838 C CA . ILE A 1 362 ? -20.986 7.176 16.684 1.00 67.19 362 ILE A CA 1
ATOM 2839 C C . ILE A 1 362 ? -21.178 7.306 18.200 1.00 67.19 362 ILE A C 1
ATOM 2841 O O . ILE A 1 362 ? -21.830 6.473 18.824 1.00 67.19 362 ILE A O 1
ATOM 2845 N N . GLN A 1 363 ? -20.604 8.354 18.799 1.00 65.69 363 GLN A N 1
ATOM 2846 C CA . GLN A 1 363 ? -20.819 8.715 20.196 1.00 65.69 363 GLN A CA 1
ATOM 2847 C C . GLN A 1 363 ? -21.105 10.214 20.316 1.00 65.69 363 GLN A C 1
ATOM 2849 O O . GLN A 1 363 ? -20.440 10.995 19.638 1.00 65.69 363 GLN A O 1
ATOM 2854 N N . PRO A 1 364 ? -22.039 10.637 21.185 1.00 68.56 364 PRO A N 1
ATOM 2855 C CA . PRO A 1 364 ? -22.314 12.059 21.396 1.00 68.56 364 PRO A CA 1
ATOM 2856 C C . PRO A 1 364 ? -21.124 12.779 22.050 1.00 68.56 364 PRO A C 1
ATOM 2858 O O . PRO A 1 364 ? -20.828 13.924 21.725 1.00 68.56 364 PRO A O 1
ATOM 2861 N N . GLU A 1 365 ? -20.411 12.091 22.942 1.00 74.19 365 GLU A N 1
ATOM 2862 C CA . GLU A 1 365 ? -19.207 12.569 23.616 1.00 74.19 365 GLU A CA 1
ATOM 2863 C C . GLU A 1 365 ? -18.353 11.381 24.081 1.00 74.19 365 GLU A C 1
ATOM 2865 O O . GLU A 1 365 ? -18.828 10.244 24.122 1.00 74.19 365 GLU A O 1
ATOM 2870 N N . LEU A 1 366 ? -17.090 11.635 24.445 1.00 73.94 366 LEU A N 1
ATOM 2871 C CA . LEU A 1 366 ? -16.257 10.642 25.126 1.00 73.94 366 LEU A CA 1
ATOM 2872 C C . LEU A 1 366 ? -16.258 10.915 26.626 1.00 73.94 366 LEU A C 1
ATOM 2874 O O . LEU A 1 366 ? -15.601 11.863 27.066 1.00 73.94 366 LEU A O 1
ATOM 2878 N N . PRO A 1 367 ? -16.942 10.087 27.420 1.00 75.00 367 PRO A N 1
ATOM 2879 C CA . PRO A 1 367 ? -17.040 10.339 28.838 1.00 75.00 367 PRO A CA 1
ATOM 2880 C C . PRO A 1 367 ? -15.740 10.041 29.576 1.00 75.00 367 PRO A C 1
ATOM 2882 O O . PRO A 1 367 ? -14.998 9.107 29.260 1.00 75.00 367 PRO A O 1
ATOM 2885 N N . ALA A 1 368 ? -15.472 10.844 30.600 1.00 80.81 368 ALA A N 1
ATOM 2886 C CA . ALA A 1 368 ? -14.310 10.671 31.454 1.00 80.81 368 ALA A CA 1
ATOM 2887 C C . ALA A 1 368 ? -14.585 9.631 32.546 1.00 80.81 368 ALA A C 1
ATOM 2889 O O . ALA A 1 368 ? -15.661 9.615 33.146 1.00 80.81 368 ALA A O 1
ATOM 2890 N N . VAL A 1 369 ? -13.582 8.799 32.841 1.00 88.19 369 VAL A N 1
ATOM 2891 C CA . VAL A 1 369 ? -13.607 7.962 34.043 1.00 88.19 369 VAL A CA 1
ATOM 2892 C C . VAL A 1 369 ? -13.273 8.839 35.244 1.00 88.19 369 VAL A C 1
ATOM 2894 O O . VAL A 1 369 ? -12.174 9.393 35.310 1.00 88.19 369 VAL A O 1
ATOM 2897 N N . LYS A 1 370 ? -14.212 8.952 36.181 1.00 89.88 370 LYS A N 1
ATOM 2898 C CA . LYS A 1 370 ? -14.019 9.627 37.466 1.00 89.88 370 LYS A CA 1
ATOM 2899 C C . LYS A 1 370 ? -13.570 8.614 38.513 1.00 89.88 370 LYS A C 1
ATOM 2901 O O . LYS A 1 370 ? -13.907 7.433 38.419 1.00 89.88 370 LYS A O 1
ATOM 2906 N N . VAL A 1 371 ? -12.775 9.073 39.474 1.00 90.94 371 VAL A N 1
ATOM 2907 C CA . VAL A 1 371 ? -12.290 8.256 40.589 1.00 90.94 371 VAL A CA 1
ATOM 2908 C C . VAL A 1 371 ? -12.679 8.942 41.889 1.00 90.94 371 VAL A C 1
ATOM 2910 O O . VAL A 1 371 ? -12.358 10.113 42.072 1.00 90.94 371 VAL A O 1
ATOM 2913 N N . ASP A 1 372 ? -13.349 8.210 42.770 1.00 92.50 372 ASP A N 1
ATOM 2914 C CA . ASP A 1 372 ? -13.552 8.597 44.161 1.00 92.50 372 ASP A CA 1
ATOM 2915 C C . ASP A 1 372 ? -12.279 8.256 44.951 1.00 92.50 372 ASP A C 1
ATOM 2917 O O . ASP A 1 372 ? -11.921 7.089 45.144 1.00 92.50 372 ASP A O 1
ATOM 2921 N N . GLU A 1 373 ? -11.542 9.287 45.358 1.00 91.50 373 GLU A N 1
ATOM 2922 C CA . GLU A 1 373 ? -10.265 9.139 46.060 1.00 91.50 373 GLU A CA 1
ATOM 2923 C C . GLU A 1 373 ? -10.426 8.585 47.483 1.00 91.50 373 GLU A C 1
ATOM 2925 O O . GLU A 1 373 ? -9.512 7.919 47.987 1.00 91.50 373 GLU A O 1
ATOM 2930 N N . GLU A 1 374 ? -11.580 8.795 48.119 1.00 88.38 374 GLU A N 1
ATOM 2931 C CA . GLU A 1 374 ? -11.874 8.291 49.459 1.00 88.38 374 GLU A CA 1
ATOM 2932 C C . GLU A 1 374 ? -12.111 6.779 49.407 1.00 88.38 374 GLU A C 1
ATOM 2934 O O . GLU A 1 374 ? -11.441 6.025 50.124 1.00 88.38 374 GLU A O 1
ATOM 2939 N N . LEU A 1 375 ? -12.948 6.322 48.470 1.00 92.62 375 LEU A N 1
ATOM 2940 C CA . LEU A 1 375 ? -13.254 4.903 48.253 1.00 92.62 375 LEU A CA 1
ATOM 2941 C C . LEU A 1 375 ? -12.107 4.119 47.598 1.00 92.62 375 LEU A C 1
ATOM 2943 O O . LEU A 1 375 ? -12.042 2.889 47.700 1.00 92.62 375 LEU A O 1
ATOM 2947 N N . CYS A 1 376 ? -11.194 4.783 46.884 1.00 94.31 376 CYS A N 1
ATOM 2948 C CA . CYS A 1 376 ? -10.121 4.094 46.170 1.00 94.31 376 CYS A CA 1
ATOM 2949 C C . CYS A 1 376 ? -9.144 3.408 47.137 1.00 94.31 376 CYS A C 1
ATOM 2951 O O . CYS A 1 376 ? -8.553 4.055 47.993 1.00 94.31 376 CYS A O 1
ATOM 2953 N N . SER A 1 377 ? -8.893 2.107 46.964 1.00 92.94 377 SER A N 1
ATOM 2954 C CA . SER A 1 377 ? -7.925 1.359 47.787 1.00 92.94 377 SER A CA 1
ATOM 2955 C C . SER A 1 377 ? -6.476 1.415 47.284 1.00 92.94 377 SER A C 1
ATOM 2957 O O . SER A 1 377 ? -5.580 0.897 47.945 1.00 92.94 377 SER A O 1
ATOM 2959 N N . GLY A 1 378 ? -6.225 1.986 46.100 1.00 93.62 378 GLY A N 1
ATOM 2960 C CA . GLY A 1 378 ? -4.879 2.045 45.512 1.00 93.62 378 GLY A CA 1
ATOM 2961 C C . GLY A 1 378 ? -4.329 0.707 44.993 1.00 93.62 378 GLY A C 1
ATOM 2962 O O . GLY A 1 378 ? -3.138 0.605 44.724 1.00 93.62 378 GLY A O 1
ATOM 2963 N N . CYS A 1 379 ? -5.173 -0.319 44.821 1.00 94.62 379 CYS A N 1
ATOM 2964 C CA . CYS A 1 379 ? -4.749 -1.687 44.469 1.00 94.62 379 CYS A CA 1
ATOM 2965 C C . CYS A 1 379 ? -4.137 -1.869 43.064 1.00 94.62 379 CYS A C 1
ATOM 2967 O O . CYS A 1 379 ? -3.537 -2.904 42.789 1.00 94.62 379 CYS A O 1
ATOM 2969 N N . GLY A 1 380 ? -4.321 -0.913 42.147 1.00 94.44 380 GLY A N 1
ATOM 2970 C CA . GLY A 1 380 ? -3.744 -0.969 40.796 1.00 94.44 380 GLY A CA 1
ATOM 2971 C C . GLY A 1 380 ? -4.444 -1.893 39.786 1.00 94.44 380 GLY A C 1
ATOM 2972 O O . GLY A 1 380 ? -4.031 -1.920 38.632 1.00 94.44 380 GLY A O 1
ATOM 2973 N N . ILE A 1 381 ? -5.537 -2.586 40.136 1.00 94.94 381 ILE A N 1
ATOM 2974 C CA . ILE A 1 381 ? -6.275 -3.468 39.197 1.00 94.94 381 ILE A CA 1
ATOM 2975 C C . ILE A 1 381 ? -6.685 -2.728 37.918 1.00 94.94 381 ILE A C 1
ATOM 2977 O O . ILE A 1 381 ? -6.578 -3.252 36.813 1.00 94.94 381 ILE A O 1
ATOM 2981 N N . CYS A 1 382 ? -7.097 -1.472 38.057 1.00 93.56 382 CYS A N 1
ATOM 2982 C CA . CYS A 1 382 ? -7.462 -0.621 36.935 1.00 93.56 382 CYS A CA 1
ATOM 2983 C C . CYS A 1 382 ? -6.310 -0.312 35.959 1.00 93.56 382 CYS A C 1
ATOM 2985 O O . CYS A 1 382 ? -6.574 -0.103 34.776 1.00 93.56 382 CYS A O 1
ATOM 2987 N N . VAL A 1 383 ? -5.058 -0.308 36.431 1.00 93.06 383 VAL A N 1
ATOM 2988 C CA . VAL A 1 383 ? -3.856 -0.169 35.594 1.00 93.06 383 VAL A CA 1
ATOM 2989 C C . VAL A 1 383 ? -3.697 -1.430 34.748 1.00 93.06 383 VAL A C 1
ATOM 2991 O O . VAL A 1 383 ? -3.547 -1.350 33.531 1.00 93.06 383 VAL A O 1
ATOM 2994 N N . THR A 1 384 ? -3.845 -2.603 35.370 1.00 90.62 384 THR A N 1
ATOM 2995 C CA . THR A 1 384 ? -3.794 -3.909 34.694 1.00 90.62 384 THR A CA 1
ATOM 2996 C C . THR A 1 384 ? -4.959 -4.123 33.723 1.00 90.62 384 THR A C 1
ATOM 2998 O O . THR A 1 384 ? -4.783 -4.734 32.668 1.00 90.62 384 THR A O 1
ATOM 3001 N N . ALA A 1 385 ? -6.147 -3.610 34.046 1.00 90.00 385 ALA A N 1
ATOM 3002 C CA . ALA A 1 385 ? -7.331 -3.680 33.191 1.00 90.00 385 ALA A CA 1
ATOM 3003 C C . ALA A 1 385 ? -7.266 -2.712 31.993 1.00 90.00 385 ALA A C 1
ATOM 3005 O O . ALA A 1 385 ? -8.051 -2.833 31.055 1.00 90.00 385 ALA A O 1
ATOM 3006 N N . CYS A 1 386 ? -6.363 -1.726 32.007 1.00 88.31 386 CYS A N 1
ATOM 3007 C CA . CYS A 1 386 ? -6.287 -0.723 30.956 1.00 88.31 386 CYS A CA 1
ATOM 3008 C C . CYS A 1 386 ? -5.442 -1.197 29.765 1.00 88.31 386 CYS A C 1
ATOM 3010 O O . CYS A 1 386 ? -4.212 -1.140 29.780 1.00 88.31 386 CYS A O 1
ATOM 3012 N N . ASN A 1 387 ? -6.108 -1.537 28.662 1.00 82.31 387 ASN A N 1
ATOM 3013 C CA . ASN A 1 387 ? -5.449 -1.937 27.410 1.00 82.31 387 ASN A CA 1
ATOM 3014 C C . ASN A 1 387 ? -4.661 -0.822 26.706 1.00 82.31 387 ASN A C 1
ATOM 3016 O O . ASN A 1 387 ? -3.931 -1.081 25.747 1.00 82.31 387 ASN A O 1
ATOM 3020 N N . TYR A 1 388 ? -4.835 0.418 27.159 1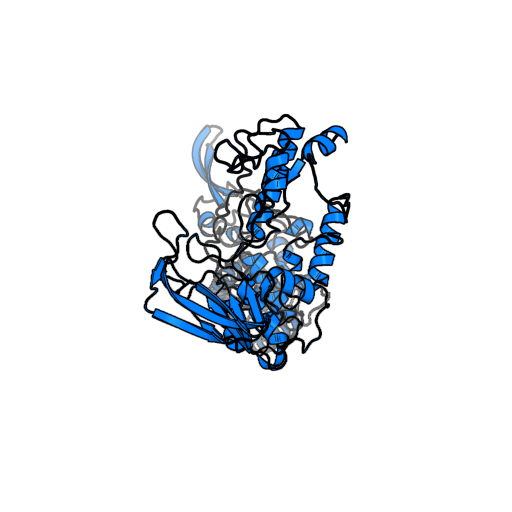.00 81.44 388 TYR A N 1
ATOM 3021 C CA . TYR A 1 388 ? -4.295 1.621 26.530 1.00 81.44 388 TYR A CA 1
ATOM 3022 C C . TYR A 1 388 ? -3.250 2.331 27.396 1.00 81.44 388 TYR A C 1
ATOM 3024 O O . TYR A 1 388 ? -2.733 3.360 26.979 1.00 81.44 388 TYR A O 1
ATOM 3032 N N . GLY A 1 389 ? -2.951 1.810 28.595 1.00 84.62 389 GLY A N 1
ATOM 3033 C CA . GLY A 1 389 ? -1.977 2.418 29.508 1.00 84.62 389 GLY A CA 1
ATOM 3034 C C . GLY A 1 389 ? -2.359 3.820 29.994 1.00 84.62 389 GLY A C 1
ATOM 3035 O O . GLY A 1 389 ? -1.483 4.617 30.293 1.00 84.62 389 GLY A O 1
ATOM 3036 N N . THR A 1 390 ? -3.654 4.143 30.037 1.00 86.81 390 THR A N 1
ATOM 3037 C CA . THR A 1 390 ? -4.151 5.478 30.422 1.00 86.81 390 THR A CA 1
ATOM 3038 C C . THR A 1 390 ? -4.487 5.586 31.904 1.00 86.81 390 THR A C 1
ATOM 3040 O O . THR A 1 390 ? -4.759 6.685 32.379 1.00 86.81 390 THR A O 1
ATOM 3043 N N . ALA A 1 391 ? -4.565 4.456 32.610 1.00 90.94 391 ALA A N 1
ATOM 3044 C CA . ALA A 1 391 ? -4.794 4.402 34.047 1.00 90.94 391 ALA A CA 1
ATOM 3045 C C . ALA A 1 391 ? -3.460 4.210 34.772 1.00 90.94 391 ALA A C 1
ATOM 3047 O O . ALA A 1 391 ? -2.666 3.365 34.364 1.00 90.94 391 ALA A O 1
ATOM 3048 N N . ASP A 1 392 ? -3.258 4.958 35.853 1.00 94.00 392 ASP A N 1
ATOM 3049 C CA . ASP A 1 392 ? -2.051 4.915 36.681 1.00 94.00 392 ASP A CA 1
ATOM 3050 C C . ASP A 1 392 ? -2.410 5.070 38.172 1.00 94.00 392 ASP A C 1
ATOM 3052 O O . ASP A 1 392 ? -3.579 5.274 38.524 1.00 94.00 392 ASP A O 1
ATOM 3056 N N . LEU A 1 393 ? -1.417 4.964 39.053 1.00 94.56 393 LEU A N 1
ATOM 3057 C CA . LEU A 1 393 ? -1.519 5.293 40.471 1.00 94.56 393 LEU A CA 1
ATOM 3058 C C . LEU A 1 393 ? -0.742 6.577 40.766 1.00 94.56 393 LEU A C 1
ATOM 3060 O O . LEU A 1 393 ? 0.410 6.726 40.368 1.00 94.56 393 LEU A O 1
ATOM 3064 N N . ARG A 1 394 ? -1.363 7.492 41.507 1.00 93.38 394 ARG A N 1
ATOM 3065 C CA . ARG A 1 394 ? -0.740 8.731 41.982 1.00 93.38 394 ARG A CA 1
ATOM 3066 C C . ARG A 1 394 ? -0.782 8.788 43.495 1.00 93.38 394 ARG A C 1
ATOM 3068 O O . ARG A 1 394 ? -1.699 8.251 44.110 1.00 93.38 394 ARG A O 1
ATOM 3075 N N . GLU A 1 395 ? 0.211 9.432 44.084 1.00 93.44 395 GLU A N 1
ATOM 3076 C CA . GLU A 1 395 ? 0.243 9.692 45.519 1.00 93.44 395 GLU A CA 1
ATOM 3077 C C . GLU A 1 395 ? -0.496 10.996 45.812 1.00 93.44 395 GLU A C 1
ATOM 3079 O O . GLU A 1 395 ? -0.225 12.022 45.188 1.00 93.44 395 GLU A O 1
ATOM 3084 N N . VAL A 1 396 ? -1.449 10.935 46.740 1.00 89.44 396 VAL A N 1
ATOM 3085 C CA . VAL A 1 396 ? -2.195 12.087 47.252 1.00 89.44 396 VAL A CA 1
ATOM 3086 C C . VAL A 1 396 ? -1.958 12.228 48.755 1.00 89.44 396 VAL A C 1
ATOM 3088 O O . VAL A 1 396 ? -1.878 11.209 49.452 1.00 89.44 396 VAL A O 1
ATOM 3091 N N . PRO A 1 397 ? -1.818 13.459 49.273 1.00 89.38 397 PRO A N 1
ATOM 3092 C CA . PRO A 1 397 ? -1.645 13.694 50.700 1.00 89.38 397 PRO A CA 1
ATOM 3093 C C . PRO A 1 397 ? -2.922 13.338 51.469 1.00 89.38 397 PRO A C 1
ATOM 3095 O O . PRO A 1 397 ? -4.037 13.604 51.024 1.00 89.38 397 PRO A O 1
ATOM 3098 N N . VAL A 1 398 ? -2.755 12.743 52.645 1.00 86.88 398 VAL A N 1
ATOM 3099 C CA . VAL A 1 398 ? -3.837 12.417 53.578 1.00 86.88 398 VAL A CA 1
ATOM 3100 C C . VAL A 1 398 ? -3.798 13.421 54.718 1.00 86.88 398 VAL A C 1
ATOM 3102 O O . VAL A 1 398 ? -2.771 13.558 55.382 1.00 86.88 398 VAL A O 1
ATOM 3105 N N . TYR A 1 399 ? -4.921 14.092 54.971 1.00 85.69 399 TYR A N 1
ATOM 3106 C CA . TYR A 1 399 ? -5.051 15.058 56.059 1.00 85.69 399 TYR A CA 1
ATOM 3107 C C . TYR A 1 399 ? -5.890 14.491 57.207 1.00 85.69 399 TYR A C 1
ATOM 3109 O O . TYR A 1 399 ? -6.963 13.937 56.988 1.00 85.69 399 TYR A O 1
ATOM 3117 N N . PHE A 1 400 ? -5.425 14.679 58.440 1.00 85.25 400 PHE A N 1
ATOM 3118 C CA . PHE A 1 400 ? -6.179 14.407 59.663 1.00 85.25 400 PHE A CA 1
ATOM 3119 C C . PHE A 1 400 ? -6.107 15.642 60.564 1.00 85.25 400 PHE A C 1
ATOM 3121 O O . PHE A 1 400 ? -5.021 16.164 60.812 1.00 85.25 400 PHE A O 1
ATOM 3128 N N . GLU A 1 401 ? -7.264 16.161 60.986 1.00 88.25 401 GLU A N 1
ATOM 3129 C CA . GLU A 1 401 ? -7.376 17.413 61.763 1.00 88.25 401 GLU A CA 1
ATOM 3130 C C . GLU A 1 401 ? -6.593 18.599 61.151 1.00 88.25 401 GLU A C 1
ATOM 3132 O O . GLU A 1 401 ? -5.972 19.402 61.847 1.00 88.25 401 GLU A O 1
ATOM 3137 N N . GLY A 1 402 ? -6.590 18.702 59.817 1.00 86.75 402 GLY A N 1
ATOM 3138 C CA . GLY A 1 402 ? -5.905 19.776 59.086 1.00 86.75 402 GLY A CA 1
ATOM 3139 C C . GLY A 1 402 ? -4.382 19.630 58.984 1.00 86.75 402 GLY A C 1
ATOM 3140 O O . GLY A 1 402 ? -3.724 20.535 58.474 1.00 86.75 402 GLY A O 1
ATOM 3141 N N . ARG A 1 403 ? -3.803 18.508 59.434 1.00 86.62 403 ARG A N 1
ATOM 3142 C CA . ARG A 1 403 ? -2.375 18.188 59.280 1.00 86.62 403 ARG A CA 1
ATOM 3143 C C . ARG A 1 403 ? -2.184 17.050 58.291 1.00 86.62 403 ARG A C 1
ATOM 3145 O O . ARG A 1 403 ? -2.931 16.079 58.325 1.00 86.62 403 ARG A O 1
ATOM 3152 N N . GLU A 1 404 ? -1.176 17.160 57.432 1.00 89.94 404 GLU A N 1
ATOM 3153 C CA . GLU A 1 404 ? -0.774 16.063 56.552 1.00 89.94 404 GLU A CA 1
ATOM 3154 C C . GLU A 1 404 ? -0.160 14.941 57.400 1.00 89.94 404 GLU A C 1
ATOM 3156 O O . GLU A 1 404 ? 0.823 15.155 58.110 1.00 89.94 404 GLU A O 1
ATOM 3161 N N . VAL A 1 405 ? -0.775 13.760 57.368 1.00 90.38 405 VAL A N 1
ATOM 3162 C CA . VAL A 1 405 ? -0.378 12.586 58.164 1.00 90.38 405 VAL A CA 1
ATOM 3163 C C . VAL A 1 405 ? 0.240 11.469 57.322 1.00 90.38 405 VAL A C 1
ATOM 3165 O O . VAL A 1 405 ? 0.682 10.462 57.872 1.00 90.38 405 VAL A O 1
ATOM 3168 N N . GLY A 1 406 ? 0.304 11.632 55.999 1.00 90.50 406 GLY A N 1
ATOM 3169 C CA . GLY A 1 406 ? 0.951 10.690 55.090 1.00 90.50 406 GLY A CA 1
ATOM 3170 C C . GLY A 1 406 ? 0.476 10.841 53.649 1.00 90.50 406 GLY A C 1
ATOM 3171 O O . GLY A 1 406 ? -0.212 11.800 53.313 1.00 90.50 406 GLY A O 1
ATOM 3172 N N . VAL A 1 407 ? 0.814 9.861 52.810 1.00 90.81 407 VAL A N 1
ATOM 3173 C CA . VAL A 1 407 ? 0.357 9.776 51.417 1.00 90.81 407 VAL A CA 1
ATOM 3174 C C . VAL A 1 407 ? -0.410 8.479 51.175 1.00 90.81 407 VAL A C 1
ATOM 3176 O O . VAL A 1 407 ? -0.063 7.421 51.701 1.00 90.81 407 VAL A O 1
ATOM 3179 N N . LYS A 1 408 ? -1.456 8.556 50.355 1.00 91.19 408 LYS A N 1
ATOM 3180 C CA . LYS A 1 408 ? -2.243 7.420 49.870 1.00 91.19 408 LYS A CA 1
ATOM 3181 C C . LYS A 1 408 ? -2.056 7.310 48.365 1.00 91.19 408 LYS A C 1
ATOM 3183 O O . LYS A 1 408 ? -2.020 8.317 47.667 1.00 91.19 408 LYS A O 1
ATOM 3188 N N . LYS A 1 409 ? -1.968 6.086 47.844 1.00 94.06 409 LYS A N 1
ATOM 3189 C CA . LYS A 1 409 ? -2.029 5.862 46.396 1.00 94.06 409 LYS A CA 1
ATOM 3190 C C . LYS A 1 409 ? -3.482 5.795 45.957 1.00 94.06 409 LYS A C 1
ATOM 3192 O O . LYS A 1 409 ? -4.227 4.939 46.425 1.00 94.06 409 LYS A O 1
ATOM 3197 N N . VAL A 1 410 ? -3.866 6.667 45.039 1.00 93.75 410 VAL A N 1
ATOM 3198 C CA . VAL A 1 410 ? -5.187 6.675 44.409 1.00 93.75 410 VAL A CA 1
ATOM 3199 C C . VAL A 1 410 ? -5.043 6.466 42.916 1.00 93.75 410 VAL A C 1
ATOM 3201 O O . VAL A 1 410 ? -4.012 6.759 42.308 1.00 93.75 410 VAL A O 1
ATOM 3204 N N . SER A 1 411 ? -6.077 5.896 42.315 1.00 94.31 411 SER A N 1
ATOM 3205 C CA . SER A 1 411 ? -6.084 5.708 40.878 1.00 94.31 411 SER A CA 1
ATOM 3206 C C . SER A 1 411 ? -6.283 7.033 40.152 1.00 94.31 411 SER A C 1
ATOM 3208 O O . SER A 1 411 ? -7.093 7.859 40.551 1.00 94.31 411 SER A O 1
ATOM 3210 N N . TYR A 1 412 ? -5.587 7.195 39.035 1.00 92.81 412 TYR A N 1
ATOM 3211 C CA . TYR A 1 412 ? -5.755 8.299 38.108 1.00 92.81 412 TYR A CA 1
ATOM 3212 C C . TYR A 1 412 ? -5.999 7.774 36.694 1.00 92.81 412 TYR A C 1
ATOM 3214 O O . TYR A 1 412 ? -5.560 6.680 36.338 1.00 92.81 412 TYR A O 1
ATOM 3222 N N . THR A 1 413 ? -6.704 8.551 35.871 1.00 90.69 413 THR A N 1
ATOM 3223 C CA . THR A 1 413 ? -6.858 8.278 34.437 1.00 90.69 413 THR A CA 1
ATOM 3224 C C . THR A 1 413 ? -6.625 9.542 33.638 1.00 90.69 413 THR A C 1
ATOM 3226 O O . THR A 1 413 ? -7.235 10.565 33.931 1.00 90.69 413 THR A O 1
ATOM 3229 N N . ASP A 1 414 ? -5.786 9.460 32.609 1.00 87.00 414 ASP A N 1
ATOM 3230 C CA . ASP A 1 414 ? -5.597 10.562 31.670 1.00 87.00 414 ASP A CA 1
ATOM 3231 C C . ASP A 1 414 ? -6.864 10.735 30.805 1.00 87.00 414 ASP A C 1
ATOM 3233 O O . ASP A 1 414 ? -7.180 9.841 30.009 1.00 87.00 414 ASP A O 1
ATOM 3237 N N . PRO A 1 415 ? -7.602 11.856 30.924 1.00 81.56 415 PRO A N 1
ATOM 3238 C CA . PRO A 1 415 ? -8.857 12.056 30.202 1.00 81.56 415 PRO A CA 1
ATOM 3239 C C . PRO A 1 415 ? -8.660 12.291 28.696 1.00 81.56 415 PRO A C 1
ATOM 3241 O O . PRO A 1 415 ? -9.573 12.040 27.907 1.00 81.56 415 PRO A O 1
ATOM 3244 N N . LEU A 1 416 ? -7.480 12.745 28.264 1.00 77.81 416 LEU A N 1
ATOM 3245 C CA . LEU A 1 416 ? -7.174 12.966 26.850 1.00 77.81 416 LEU A CA 1
ATOM 3246 C C . LEU A 1 416 ? -6.896 11.637 26.153 1.00 77.81 416 LEU A C 1
ATOM 3248 O O . LEU A 1 416 ? -7.369 11.402 25.033 1.00 77.81 416 LEU A O 1
ATOM 3252 N N . LEU A 1 417 ? -6.174 10.747 26.831 1.00 78.94 417 LEU A N 1
ATOM 3253 C CA . LEU A 1 417 ? -5.793 9.452 26.280 1.00 78.94 417 LEU A CA 1
ATOM 3254 C C . LEU A 1 417 ? -6.862 8.373 26.476 1.00 78.94 417 LEU A C 1
ATOM 3256 O O . LEU A 1 417 ? -6.923 7.457 25.650 1.00 78.94 417 LEU A O 1
ATOM 3260 N N . CYS A 1 418 ? -7.704 8.476 27.513 1.00 83.75 418 CYS A N 1
ATOM 3261 C CA . CYS A 1 418 ? -8.759 7.508 27.822 1.00 83.75 418 CYS A CA 1
ATOM 3262 C C . CYS A 1 418 ? -9.719 7.291 26.642 1.00 83.75 418 CYS A C 1
ATOM 3264 O O . CYS A 1 418 ? -10.119 8.228 25.949 1.00 83.75 418 CYS A O 1
ATOM 3266 N N . LYS A 1 419 ? -10.107 6.026 26.428 1.00 80.94 419 LYS A N 1
ATOM 3267 C CA . LYS A 1 419 ? -11.021 5.607 25.347 1.00 80.94 419 LYS A CA 1
ATOM 3268 C C . LYS A 1 419 ? -12.458 5.399 25.804 1.00 80.94 419 LYS A C 1
ATOM 3270 O O . LYS A 1 419 ? -13.264 4.921 25.018 1.00 80.94 419 LYS A O 1
ATOM 3275 N N . ALA A 1 420 ? -12.749 5.690 27.072 1.00 83.50 420 ALA A N 1
ATOM 3276 C CA . ALA A 1 420 ? -14.083 5.567 27.645 1.00 83.50 420 ALA A CA 1
ATOM 3277 C C . ALA A 1 420 ? -14.716 4.158 27.536 1.00 83.50 420 ALA A C 1
ATOM 3279 O O . ALA A 1 420 ? -15.934 4.016 27.522 1.00 83.50 420 ALA A O 1
ATOM 3280 N N . CYS A 1 421 ? -13.907 3.089 27.478 1.00 85.00 421 CYS A N 1
ATOM 3281 C CA . CYS A 1 421 ? -14.433 1.726 27.327 1.00 85.00 421 CYS A CA 1
ATOM 3282 C C . CYS A 1 421 ? -15.112 1.178 28.591 1.00 85.00 421 CYS A C 1
ATOM 3284 O O . CYS A 1 421 ? -15.863 0.215 28.493 1.00 85.00 421 CYS A O 1
ATOM 3286 N N . GLY A 1 422 ? -14.813 1.748 29.766 1.00 88.88 422 GLY A N 1
ATOM 3287 C CA . GLY A 1 422 ? -15.379 1.365 31.065 1.00 88.88 422 GLY A CA 1
ATOM 3288 C C . GLY A 1 422 ? -14.874 0.041 31.660 1.00 88.88 422 GLY A C 1
ATOM 3289 O O . GLY A 1 422 ? -15.301 -0.332 32.744 1.00 88.88 422 GLY A O 1
ATOM 3290 N N . MET A 1 423 ? -13.929 -0.664 31.032 1.00 89.44 423 MET A N 1
ATOM 3291 C CA . MET A 1 423 ? -13.420 -1.943 31.568 1.00 89.44 423 MET A CA 1
ATOM 3292 C C . MET A 1 423 ? -12.772 -1.805 32.953 1.00 89.44 423 MET A C 1
ATOM 3294 O O . MET A 1 423 ? -12.899 -2.687 33.794 1.00 89.44 423 MET A O 1
ATOM 3298 N N . CYS A 1 424 ? -12.102 -0.681 33.218 1.00 91.81 424 CYS A N 1
ATOM 3299 C CA . CYS A 1 424 ? -11.521 -0.389 34.529 1.00 91.81 424 CYS A CA 1
ATOM 3300 C C . CYS A 1 424 ? -12.564 -0.055 35.607 1.00 91.81 424 CYS A C 1
ATOM 3302 O O . CYS A 1 424 ? -12.236 -0.155 36.786 1.00 91.81 424 CYS A O 1
ATOM 3304 N N . VAL A 1 425 ? -13.781 0.339 35.211 1.00 91.12 425 VAL A N 1
ATOM 3305 C CA . VAL A 1 425 ? -14.924 0.541 36.114 1.00 91.12 425 VAL A CA 1
ATOM 3306 C C . VAL A 1 425 ? -15.435 -0.824 36.566 1.00 91.12 425 VAL A C 1
ATOM 3308 O O . VAL A 1 425 ? -15.382 -1.121 37.751 1.00 91.12 425 VAL A O 1
ATOM 3311 N N . ALA A 1 426 ? -15.746 -1.714 35.619 1.00 90.25 426 ALA A N 1
ATOM 3312 C CA . ALA A 1 426 ? -16.208 -3.077 35.911 1.00 90.25 426 ALA A CA 1
ATOM 3313 C C . ALA A 1 426 ? -15.143 -3.998 36.550 1.00 90.25 426 ALA A C 1
ATOM 3315 O O . ALA A 1 426 ? -15.434 -5.117 36.957 1.00 90.25 426 ALA A O 1
ATOM 3316 N N . ALA A 1 427 ? -13.878 -3.574 36.586 1.00 91.62 427 ALA A N 1
ATOM 3317 C CA . ALA A 1 427 ? -12.807 -4.275 37.293 1.00 91.62 427 ALA A CA 1
ATOM 3318 C C . ALA A 1 427 ? -12.522 -3.685 38.686 1.00 91.62 427 ALA A C 1
ATOM 3320 O O . ALA A 1 427 ? -11.659 -4.202 39.391 1.00 91.62 427 ALA A O 1
ATOM 3321 N N . CYS A 1 428 ? -13.164 -2.576 39.074 1.00 92.56 428 CYS A N 1
ATOM 3322 C CA . CYS A 1 428 ? -12.872 -1.886 40.325 1.00 92.56 428 CYS A CA 1
ATOM 3323 C C . CYS A 1 428 ? -13.552 -2.591 41.512 1.00 92.56 428 CYS A C 1
ATOM 3325 O O . CYS A 1 428 ? -14.766 -2.486 41.655 1.00 92.56 428 CYS A O 1
ATOM 3327 N N . PRO A 1 429 ? -12.803 -3.248 42.418 1.00 91.19 429 PRO A N 1
ATOM 3328 C CA . PRO A 1 429 ? -13.420 -3.993 43.517 1.00 91.19 429 PRO A CA 1
ATOM 3329 C C . PRO A 1 429 ? -14.037 -3.087 44.588 1.00 91.19 429 PRO A C 1
ATOM 3331 O O . PRO A 1 429 ? -14.912 -3.524 45.322 1.00 91.19 429 PRO A O 1
ATOM 3334 N N . SER A 1 430 ? -13.562 -1.842 44.715 1.00 91.69 430 SER A N 1
ATOM 3335 C CA . SER A 1 430 ? -14.060 -0.894 45.717 1.00 91.69 430 SER A CA 1
ATOM 3336 C C . SER A 1 430 ? -15.200 -0.014 45.202 1.00 91.69 430 SER A C 1
ATOM 3338 O O . SER A 1 430 ? -15.639 0.867 45.931 1.00 91.69 430 SER A O 1
ATOM 3340 N N . GLY A 1 431 ? -15.624 -0.177 43.941 1.00 89.62 431 GLY A N 1
ATOM 3341 C CA . GLY A 1 431 ? -16.615 0.704 43.312 1.00 89.62 431 GLY A CA 1
ATOM 3342 C C . GLY A 1 431 ? -16.152 2.157 43.138 1.00 89.62 431 GLY A C 1
ATOM 3343 O O . GLY A 1 431 ? -16.936 3.011 42.763 1.00 89.62 431 GLY A O 1
ATOM 3344 N N . ALA A 1 432 ? -14.871 2.458 43.369 1.00 92.75 432 ALA A N 1
ATOM 3345 C CA . ALA A 1 432 ? -14.345 3.825 43.382 1.00 92.75 432 ALA A CA 1
ATOM 3346 C C . ALA A 1 432 ? -14.198 4.470 41.992 1.00 92.75 432 ALA A C 1
ATOM 3348 O O . ALA A 1 432 ? -13.596 5.534 41.880 1.00 92.75 432 ALA A O 1
ATOM 3349 N N . ARG A 1 433 ? -14.624 3.813 40.910 1.00 91.19 433 ARG A N 1
ATOM 3350 C CA . ARG A 1 433 ? -14.466 4.311 39.537 1.00 91.19 433 ARG A CA 1
ATOM 3351 C C . ARG A 1 433 ? -15.823 4.353 38.861 1.00 91.19 433 ARG A C 1
ATOM 3353 O O . ARG A 1 433 ? -16.518 3.351 38.864 1.00 91.19 433 ARG A O 1
ATOM 3360 N N . GLU A 1 434 ? -16.122 5.460 38.194 1.00 87.75 434 GLU A N 1
ATOM 3361 C CA . GLU A 1 434 ? -17.397 5.676 37.503 1.00 87.75 434 GLU A CA 1
ATOM 3362 C C . GLU A 1 434 ? -17.178 6.254 36.102 1.00 87.75 434 GLU A C 1
ATOM 3364 O O . GLU A 1 434 ? -16.168 6.910 35.832 1.00 87.75 434 GLU A O 1
ATOM 3369 N N . ILE A 1 435 ? -18.129 6.026 35.195 1.00 83.31 435 ILE A N 1
ATOM 3370 C CA . ILE A 1 435 ? -18.130 6.600 33.846 1.00 83.31 435 ILE A CA 1
ATOM 3371 C C . ILE A 1 435 ? -19.552 7.024 33.463 1.00 83.31 435 ILE A C 1
ATOM 3373 O O . ILE A 1 435 ? -20.495 6.261 33.635 1.00 83.31 435 ILE A O 1
ATOM 3377 N N . THR A 1 436 ? -19.719 8.241 32.949 1.00 71.69 436 THR A N 1
ATOM 3378 C CA . THR A 1 436 ? -21.019 8.770 32.480 1.00 71.69 436 THR A CA 1
ATOM 3379 C C . THR A 1 436 ? -21.228 8.433 30.989 1.00 71.69 436 THR A C 1
ATOM 3381 O O . THR A 1 436 ? -20.251 8.137 30.334 1.00 71.69 436 THR A O 1
ATOM 3384 N N . PRO A 1 437 ? -22.436 8.410 30.405 1.00 63.75 437 PRO A N 1
ATOM 3385 C CA . PRO A 1 437 ? -23.645 7.990 31.085 1.00 63.75 437 PRO A CA 1
ATOM 3386 C C . PRO A 1 437 ? -23.430 6.603 31.701 1.00 63.75 437 PRO A C 1
ATOM 3388 O O . PRO A 1 437 ? -22.920 5.660 31.078 1.00 63.75 437 PRO A O 1
ATOM 3391 N N . ASP A 1 438 ? -23.807 6.534 32.966 1.00 64.06 438 ASP A N 1
ATOM 3392 C CA . ASP A 1 438 ? -23.661 5.359 33.799 1.00 64.06 438 ASP A CA 1
ATOM 3393 C C . ASP A 1 438 ? -24.628 4.259 33.327 1.00 64.06 438 ASP A C 1
ATOM 3395 O O . ASP A 1 438 ? -25.812 4.529 33.106 1.00 64.06 438 ASP A O 1
ATOM 3399 N N . ILE A 1 439 ? -24.127 3.028 33.139 1.00 65.31 439 ILE A N 1
ATOM 3400 C CA . ILE A 1 439 ? -25.004 1.873 32.859 1.00 65.31 439 ILE A CA 1
ATOM 3401 C C . ILE A 1 439 ? -25.969 1.702 34.018 1.00 65.31 439 ILE A C 1
ATOM 3403 O O . ILE A 1 439 ? -27.154 1.485 33.779 1.00 65.31 439 ILE A O 1
ATOM 3407 N N . SER A 1 440 ? -25.472 1.850 35.246 1.00 58.59 440 SER A N 1
ATOM 3408 C CA . SER A 1 440 ? -26.235 1.653 36.473 1.00 58.59 440 SER A CA 1
ATOM 3409 C C . SER A 1 440 ? -27.480 2.539 36.485 1.00 58.59 440 SER A C 1
ATOM 3411 O O . SER A 1 440 ? -28.565 2.079 36.829 1.00 58.59 440 SER A O 1
ATOM 3413 N N . ALA A 1 441 ? -27.367 3.784 36.009 1.00 61.66 441 ALA A N 1
ATOM 3414 C CA . ALA A 1 441 ? -28.497 4.702 35.887 1.00 61.66 441 ALA A CA 1
ATOM 3415 C C . ALA A 1 441 ? -29.547 4.242 34.855 1.00 61.66 441 ALA A C 1
ATOM 3417 O O . ALA A 1 441 ? -30.739 4.444 35.073 1.00 61.66 441 ALA A O 1
ATOM 3418 N N . GLN A 1 442 ? -29.139 3.603 33.752 1.00 66.75 442 GLN A N 1
ATOM 3419 C CA . GLN A 1 442 ? -30.074 3.016 32.780 1.00 66.75 442 GLN A CA 1
ATOM 3420 C C . GLN A 1 442 ? -30.678 1.705 33.303 1.00 66.75 442 GLN A C 1
ATOM 3422 O O . GLN A 1 442 ? -31.876 1.481 33.162 1.00 66.75 442 GLN A O 1
ATOM 3427 N N . ALA A 1 443 ? -29.885 0.863 33.969 1.00 63.66 443 ALA A N 1
ATOM 3428 C CA . ALA A 1 443 ? -30.349 -0.378 34.586 1.00 63.66 443 ALA A CA 1
ATOM 3429 C C . ALA A 1 443 ? -31.345 -0.121 35.736 1.00 63.66 443 ALA A C 1
ATOM 3431 O O . ALA A 1 443 ? -32.269 -0.901 35.953 1.00 63.66 443 ALA A O 1
ATOM 3432 N N . GLN A 1 444 ? -31.231 1.006 36.443 1.00 68.69 444 GLN A N 1
ATOM 3433 C CA . GLN A 1 444 ? -32.222 1.428 37.441 1.00 68.69 444 GLN A CA 1
ATOM 3434 C C . GLN A 1 444 ? -33.593 1.770 36.836 1.00 68.69 444 GLN A C 1
ATOM 3436 O O . GLN A 1 444 ? -34.597 1.683 37.545 1.00 68.69 444 GLN A O 1
ATOM 3441 N N . GLN A 1 445 ? -33.649 2.125 35.547 1.00 77.06 445 GLN A N 1
ATOM 3442 C CA . GLN A 1 445 ? -34.889 2.431 34.821 1.00 77.06 445 GLN A CA 1
ATOM 3443 C C . GLN A 1 445 ? -35.595 1.180 34.278 1.00 77.06 445 GLN A C 1
ATOM 3445 O O . GLN A 1 445 ? -36.657 1.306 33.672 1.00 77.06 445 GLN A O 1
ATOM 3450 N N . ILE A 1 446 ? -35.042 -0.022 34.493 1.00 80.38 446 ILE A N 1
ATOM 3451 C CA . ILE A 1 446 ? -35.705 -1.279 34.130 1.00 80.38 446 ILE A CA 1
ATOM 3452 C C . ILE A 1 446 ? -37.042 -1.359 34.886 1.00 80.38 446 ILE A C 1
ATOM 3454 O O . ILE A 1 446 ? -37.066 -1.380 36.120 1.00 80.38 446 ILE A O 1
ATOM 3458 N N . GLU A 1 447 ? -38.149 -1.423 34.139 1.00 81.00 447 GLU A N 1
ATOM 3459 C CA . GLU A 1 447 ? -39.501 -1.595 34.689 1.00 81.00 447 GLU A CA 1
ATOM 3460 C C . GLU A 1 447 ? -39.591 -2.863 35.557 1.00 81.00 447 GLU A C 1
ATOM 3462 O O . GLU A 1 447 ? -38.827 -3.805 35.371 1.00 81.00 447 GLU A O 1
ATOM 3467 N N . GLU A 1 448 ? -40.501 -2.941 36.524 1.00 84.00 448 GLU A N 1
ATOM 3468 C CA . GLU A 1 448 ? -40.666 -4.173 37.309 1.00 84.00 448 GLU A CA 1
ATOM 3469 C C . GLU A 1 448 ? -41.476 -5.220 36.533 1.00 84.00 448 GLU A C 1
ATOM 3471 O O . GLU A 1 448 ? -42.504 -4.901 35.941 1.00 84.00 448 GLU A O 1
ATOM 3476 N N . GLY A 1 449 ? -41.038 -6.484 36.549 1.00 82.62 449 GLY A N 1
ATOM 3477 C CA . GLY A 1 449 ? -41.787 -7.592 35.938 1.00 82.62 449 GLY A CA 1
ATOM 3478 C C . GLY A 1 449 ? -40.970 -8.511 35.019 1.00 82.62 449 GLY A C 1
ATOM 3479 O O . GLY A 1 449 ? -39.764 -8.307 34.871 1.00 82.62 449 GLY A O 1
ATOM 3480 N N . PRO A 1 450 ? -41.617 -9.532 34.424 1.00 86.12 450 PRO A N 1
ATOM 3481 C CA . PRO A 1 450 ? -40.969 -10.540 33.578 1.00 86.12 450 PRO A CA 1
ATOM 3482 C C . PRO A 1 450 ? -40.456 -9.967 32.245 1.00 86.12 450 PRO A C 1
ATOM 3484 O O . PRO A 1 450 ? -40.827 -8.867 31.838 1.00 86.12 450 PRO A O 1
ATOM 3487 N N . GLY A 1 451 ? -39.618 -10.733 31.546 1.00 89.31 451 GLY A N 1
ATOM 3488 C CA . GLY A 1 451 ? -39.035 -10.381 30.247 1.00 89.31 451 GLY A CA 1
ATOM 3489 C C . GLY A 1 451 ? -37.505 -10.400 30.219 1.00 89.31 451 GLY A C 1
ATOM 3490 O O . GLY A 1 451 ? -36.851 -10.649 31.233 1.00 89.31 451 GLY A O 1
ATOM 3491 N N . ILE A 1 452 ? -36.928 -10.156 29.038 1.00 92.69 452 ILE A N 1
ATOM 3492 C CA . ILE A 1 452 ? -35.478 -10.240 28.800 1.00 92.69 452 ILE A CA 1
ATOM 3493 C C . ILE A 1 452 ? -34.853 -8.845 28.775 1.00 92.69 452 ILE A C 1
ATOM 3495 O O . ILE A 1 452 ? -35.319 -7.970 28.045 1.00 92.69 452 ILE A O 1
ATOM 3499 N N . VAL A 1 453 ? -33.768 -8.643 29.522 1.00 92.50 453 VAL A N 1
ATOM 3500 C CA . VAL A 1 453 ? -32.948 -7.422 29.436 1.00 92.50 453 VAL A CA 1
ATOM 3501 C C . VAL A 1 453 ? -31.732 -7.691 28.556 1.00 92.50 453 VAL A C 1
ATOM 3503 O O . VAL A 1 453 ? -31.016 -8.668 28.762 1.00 92.50 453 VAL A O 1
ATOM 3506 N N . CYS A 1 454 ? -31.487 -6.823 27.577 1.00 92.44 454 CYS A N 1
ATOM 3507 C CA . CYS A 1 454 ? -30.405 -6.980 26.609 1.00 92.44 454 CYS A CA 1
ATOM 3508 C C . CYS A 1 454 ? -29.387 -5.844 26.739 1.00 92.44 454 CYS A C 1
ATOM 3510 O O . CYS A 1 454 ? -29.698 -4.701 26.413 1.00 92.44 454 CYS A O 1
ATOM 3512 N N . PHE A 1 455 ? -28.150 -6.149 27.125 1.00 91.94 455 PHE A N 1
ATOM 3513 C CA . PHE A 1 455 ? -27.027 -5.220 26.985 1.00 91.94 455 PHE A CA 1
ATOM 3514 C C . PHE A 1 455 ? -26.425 -5.367 25.587 1.00 91.94 455 PHE A C 1
ATOM 3516 O O . PHE A 1 455 ? -26.108 -6.484 25.178 1.00 91.94 455 PHE A O 1
ATOM 3523 N N . VAL A 1 456 ? -26.242 -4.270 24.846 1.00 89.56 456 VAL A N 1
ATOM 3524 C CA . VAL A 1 456 ? -25.788 -4.333 23.441 1.00 89.56 456 VAL A CA 1
ATOM 3525 C C . VAL A 1 456 ? -24.565 -3.460 23.181 1.00 89.56 456 VAL A C 1
ATOM 3527 O O . VAL A 1 456 ? -24.566 -2.267 23.476 1.00 89.56 456 VAL A O 1
ATOM 3530 N N . CYS A 1 457 ? -23.501 -4.039 22.617 1.00 87.19 457 CYS A N 1
ATOM 3531 C CA . CYS A 1 457 ? -22.313 -3.283 22.218 1.00 87.19 457 CYS A CA 1
ATOM 3532 C C . CYS A 1 457 ? -22.637 -2.335 21.056 1.00 87.19 457 CYS A C 1
ATOM 3534 O O . CYS A 1 457 ? -22.979 -2.795 19.967 1.00 87.19 457 CYS A O 1
ATOM 3536 N N . GLN A 1 458 ? -22.426 -1.031 21.231 1.00 80.75 458 GLN A N 1
ATOM 3537 C CA . GLN A 1 458 ? -22.668 -0.028 20.188 1.00 80.75 458 GLN A CA 1
ATOM 3538 C C . GLN A 1 458 ? -21.762 -0.182 18.959 1.00 80.75 458 GLN A C 1
ATOM 3540 O O . GLN A 1 458 ? -22.136 0.261 17.885 1.00 80.75 458 GLN A O 1
ATOM 3545 N N . PHE A 1 459 ? -20.600 -0.833 19.060 1.00 77.06 459 PHE A N 1
ATOM 3546 C CA . PHE A 1 459 ? -19.741 -1.067 17.888 1.00 77.06 459 PHE A CA 1
ATOM 3547 C C . PHE A 1 459 ? -20.144 -2.305 17.076 1.00 77.06 459 PHE A C 1
ATOM 3549 O O . PHE A 1 459 ? -19.942 -2.336 15.864 1.00 77.06 459 PHE A O 1
ATOM 3556 N N . GLY A 1 460 ? -20.708 -3.328 17.729 1.00 77.19 460 GLY A N 1
ATOM 3557 C CA . GLY A 1 460 ? -21.149 -4.560 17.062 1.00 77.19 460 GLY A CA 1
ATOM 3558 C C . GLY A 1 460 ? -22.611 -4.521 16.611 1.00 77.19 460 GLY A C 1
ATOM 3559 O O . GLY A 1 460 ? -22.953 -5.104 15.584 1.00 77.19 460 GLY A O 1
ATOM 3560 N N . TRP A 1 461 ? -23.447 -3.809 17.368 1.00 81.69 461 TRP A N 1
ATOM 3561 C CA . TRP A 1 461 ? -24.909 -3.889 17.334 1.00 81.69 461 TRP A CA 1
ATOM 3562 C C . TRP A 1 461 ? -25.560 -2.493 17.379 1.00 81.69 461 TRP A C 1
ATOM 3564 O O . TRP A 1 461 ? -26.660 -2.348 17.901 1.00 81.69 461 TRP A O 1
ATOM 3574 N N . ALA A 1 462 ? -24.889 -1.452 16.855 1.00 71.94 462 ALA A N 1
ATOM 3575 C CA . ALA A 1 462 ? -25.330 -0.044 16.899 1.00 71.94 462 ALA A CA 1
ATOM 3576 C C . ALA A 1 462 ? -26.809 0.153 16.523 1.00 71.94 462 ALA A C 1
ATOM 3578 O O . ALA A 1 462 ? -27.550 0.841 17.222 1.00 71.94 462 ALA A O 1
ATOM 3579 N N . TYR A 1 463 ? -27.240 -0.519 15.451 1.00 72.06 463 TYR A N 1
ATOM 3580 C CA . TYR A 1 463 ? -28.598 -0.451 14.909 1.00 72.06 463 TYR A CA 1
ATOM 3581 C C . TYR A 1 463 ? -29.674 -0.883 15.919 1.00 72.06 463 TYR A C 1
ATOM 3583 O O . TYR A 1 463 ? -30.839 -0.519 15.774 1.00 72.06 463 TYR A O 1
ATOM 3591 N N . ALA A 1 464 ? -29.319 -1.674 16.938 1.00 69.00 464 ALA A N 1
ATOM 3592 C CA . ALA A 1 464 ? -30.262 -2.141 17.948 1.00 69.00 464 ALA A CA 1
ATOM 3593 C C . ALA A 1 464 ? -30.783 -0.994 18.824 1.00 69.00 464 ALA A C 1
ATOM 3595 O O . ALA A 1 464 ? -31.894 -1.088 19.331 1.00 69.00 464 ALA A O 1
ATOM 3596 N N . ALA A 1 465 ? -30.015 0.092 18.967 1.00 64.06 465 ALA A N 1
ATOM 3597 C CA . ALA A 1 465 ? -30.467 1.302 19.651 1.00 64.06 465 ALA A CA 1
ATOM 3598 C C . ALA A 1 465 ? -31.457 2.131 18.807 1.00 64.06 465 ALA A C 1
ATOM 3600 O O . ALA A 1 465 ? -32.186 2.951 19.356 1.00 64.06 465 ALA A O 1
ATOM 3601 N N . GLU A 1 466 ? -31.484 1.922 17.486 1.00 67.56 466 GLU A N 1
ATOM 3602 C CA . GLU A 1 466 ? -32.334 2.659 16.540 1.00 67.56 466 GLU A CA 1
ATOM 3603 C C . GLU A 1 466 ? -33.622 1.898 16.176 1.00 67.56 466 GLU A C 1
ATOM 3605 O O . GLU A 1 466 ? -34.614 2.507 15.772 1.00 67.56 466 GLU A O 1
ATOM 3610 N N . LYS A 1 467 ? -33.643 0.563 16.319 1.00 65.00 467 LYS A N 1
ATOM 3611 C CA . LYS A 1 467 ? -34.845 -0.253 16.082 1.00 65.00 467 LYS A CA 1
ATOM 3612 C C . LYS A 1 467 ? -35.827 -0.137 17.255 1.00 65.00 467 LYS A C 1
ATOM 3614 O O . LYS A 1 467 ? -35.488 -0.406 18.400 1.00 65.00 467 LYS A O 1
ATOM 3619 N N . ILE A 1 468 ? -37.079 0.203 16.939 1.00 56.84 468 ILE A N 1
ATOM 3620 C CA . ILE A 1 468 ? -38.103 0.610 17.920 1.00 56.84 468 ILE A CA 1
ATOM 3621 C C . ILE A 1 468 ? -38.735 -0.570 18.692 1.00 56.84 468 ILE A C 1
ATOM 3623 O O . ILE A 1 468 ? -39.334 -0.343 19.739 1.00 56.84 468 ILE A O 1
ATOM 3627 N N . ALA A 1 469 ? -38.592 -1.831 18.258 1.00 72.38 469 ALA A N 1
ATOM 3628 C CA . ALA A 1 469 ? -39.097 -2.967 19.038 1.00 72.38 469 ALA A CA 1
ATOM 3629 C C . ALA A 1 469 ? -38.439 -4.305 18.670 1.00 72.38 469 ALA A C 1
ATOM 3631 O O . ALA A 1 469 ? -38.404 -4.684 17.500 1.00 72.38 469 ALA A O 1
ATOM 3632 N N . PHE A 1 470 ? -38.011 -5.053 19.688 1.00 81.06 470 PHE A N 1
ATOM 3633 C CA . PHE A 1 470 ? -37.728 -6.484 19.592 1.00 81.06 470 PHE A CA 1
ATOM 3634 C C . PHE A 1 470 ? -38.758 -7.250 20.424 1.00 81.06 470 PHE A C 1
ATOM 3636 O O . PHE A 1 470 ? -39.099 -6.847 21.535 1.00 81.06 470 PHE A O 1
ATOM 3643 N N . GLN A 1 471 ? -39.263 -8.363 19.898 1.00 83.38 471 GLN A N 1
ATOM 3644 C CA . GLN A 1 471 ? -40.199 -9.213 20.637 1.00 83.38 471 GLN A CA 1
ATOM 3645 C C . GLN A 1 471 ? -39.481 -9.932 21.783 1.00 83.38 471 GLN A C 1
ATOM 3647 O O . GLN A 1 471 ? -38.317 -10.304 21.640 1.00 83.38 471 GLN A O 1
ATOM 3652 N N . ASN A 1 472 ? -40.196 -10.164 22.889 1.00 83.06 472 ASN A N 1
ATOM 3653 C CA . ASN A 1 472 ? -39.697 -10.795 24.122 1.00 83.06 472 ASN A CA 1
ATOM 3654 C C . ASN A 1 472 ? -38.611 -9.997 24.870 1.00 83.06 472 ASN A C 1
ATOM 3656 O O . ASN A 1 472 ? -38.065 -10.490 25.856 1.00 83.06 472 ASN A O 1
ATOM 3660 N N . VAL A 1 473 ? -38.321 -8.765 24.443 1.00 87.88 473 VAL A N 1
ATOM 3661 C CA . VAL A 1 473 ? -37.363 -7.878 25.108 1.00 87.88 473 VAL A CA 1
ATOM 3662 C C . VAL A 1 473 ? -38.104 -6.866 25.963 1.00 87.88 473 VAL A C 1
ATOM 3664 O O . VAL A 1 473 ? -38.998 -6.169 25.495 1.00 87.88 473 VAL A O 1
ATOM 3667 N N . LYS A 1 474 ? -37.694 -6.787 27.222 1.00 87.94 474 LYS A N 1
ATOM 3668 C CA . LYS A 1 474 ? -38.161 -5.815 28.204 1.00 87.94 474 LYS A CA 1
ATOM 3669 C C . LYS A 1 474 ? -37.441 -4.480 28.051 1.00 87.94 474 LYS A C 1
ATOM 3671 O O . LYS A 1 474 ? -38.065 -3.430 28.089 1.00 87.94 474 LYS A O 1
ATOM 3676 N N . MET A 1 475 ? -36.122 -4.525 27.875 1.00 87.94 475 MET A N 1
ATOM 3677 C CA . MET A 1 475 ? -35.300 -3.330 27.706 1.00 87.94 475 MET A CA 1
ATOM 3678 C C . MET A 1 475 ? -34.027 -3.652 26.927 1.00 87.94 475 MET A C 1
ATOM 3680 O O . MET A 1 475 ? -33.406 -4.695 27.141 1.00 87.94 475 MET A O 1
ATOM 3684 N N . ILE A 1 476 ? -33.622 -2.728 26.057 1.00 87.62 476 ILE A N 1
ATOM 3685 C CA . ILE A 1 476 ? -32.304 -2.724 25.420 1.00 87.62 476 ILE A CA 1
ATOM 3686 C C . ILE A 1 476 ? -31.480 -1.610 26.044 1.00 87.62 476 ILE A C 1
ATOM 3688 O O . ILE A 1 476 ? -31.881 -0.450 26.033 1.00 87.62 476 ILE A O 1
ATOM 3692 N N . ILE A 1 477 ? -30.318 -1.977 26.571 1.00 87.19 477 ILE A N 1
ATOM 3693 C CA . ILE A 1 477 ? -29.373 -1.074 27.213 1.00 87.19 477 ILE A CA 1
ATOM 3694 C C . ILE A 1 477 ? -28.134 -0.994 26.314 1.00 87.19 477 ILE A C 1
ATOM 3696 O O . ILE A 1 477 ? -27.287 -1.898 26.334 1.00 87.19 477 ILE A O 1
ATOM 3700 N N . PRO A 1 478 ? -28.011 0.049 25.476 1.00 84.00 478 PRO A N 1
ATOM 3701 C CA . PRO A 1 478 ? -26.835 0.226 24.646 1.00 84.00 478 PRO A CA 1
ATOM 3702 C C . PRO A 1 478 ? -25.627 0.599 25.503 1.00 84.00 478 PRO A C 1
ATOM 3704 O O . PRO A 1 478 ? -25.649 1.510 26.331 1.00 84.00 478 PRO A O 1
ATOM 3707 N N . VAL A 1 479 ? -24.525 -0.108 25.277 1.00 83.69 479 VAL A N 1
ATOM 3708 C CA . VAL A 1 479 ? -23.265 0.116 25.971 1.00 83.69 479 VAL A CA 1
ATOM 3709 C C . VAL A 1 479 ? -22.144 0.346 24.977 1.00 83.69 479 VAL A C 1
ATOM 3711 O O . VAL A 1 479 ? -22.035 -0.338 23.963 1.00 83.69 479 VAL A O 1
ATOM 3714 N N . VAL A 1 480 ? -21.261 1.292 25.300 1.00 81.25 480 VAL A N 1
ATOM 3715 C CA . VAL A 1 480 ? -20.049 1.554 24.511 1.00 81.25 480 VAL A CA 1
ATOM 3716 C C . VAL A 1 480 ? -19.246 0.264 24.316 1.00 81.25 480 VAL A C 1
ATOM 3718 O O . VAL A 1 480 ? -18.786 -0.026 23.218 1.00 81.25 480 VAL A O 1
ATOM 3721 N N . CYS A 1 481 ? -19.120 -0.541 25.371 1.00 86.62 481 CYS A N 1
ATOM 3722 C CA . CYS A 1 481 ? -18.480 -1.848 25.346 1.00 86.62 481 CYS A CA 1
ATOM 3723 C C . CYS A 1 481 ? -19.242 -2.812 26.254 1.00 86.62 481 CYS A C 1
ATOM 3725 O O . CYS A 1 481 ? -19.675 -2.425 27.335 1.00 86.62 481 CYS A O 1
ATOM 3727 N N . ILE A 1 482 ? -19.342 -4.083 25.876 1.00 90.81 482 ILE A N 1
ATOM 3728 C CA . ILE A 1 482 ? -19.894 -5.109 26.774 1.00 90.81 482 ILE A CA 1
ATOM 3729 C C . ILE A 1 482 ? -18.945 -5.415 27.940 1.00 90.81 482 ILE A C 1
ATOM 3731 O O . ILE A 1 482 ? -19.402 -5.714 29.036 1.00 90.81 482 ILE A O 1
ATOM 3735 N N . GLY A 1 483 ? -17.638 -5.196 27.769 1.00 89.94 483 GLY A N 1
ATOM 3736 C CA . GLY A 1 483 ? -16.641 -5.334 28.837 1.00 89.94 483 GLY A CA 1
ATOM 3737 C C . GLY A 1 483 ? -16.872 -4.439 30.062 1.00 89.94 483 GLY A C 1
ATOM 3738 O O . GLY A 1 483 ? -16.357 -4.759 31.136 1.00 89.94 483 GLY A O 1
ATOM 3739 N N . ARG A 1 484 ? -17.652 -3.350 29.932 1.00 88.75 484 ARG A N 1
ATOM 3740 C CA . ARG A 1 484 ? -18.032 -2.488 31.068 1.00 88.75 484 ARG A CA 1
ATOM 3741 C C . ARG A 1 484 ? -19.269 -2.945 31.837 1.00 88.75 484 ARG A C 1
ATOM 3743 O O . ARG A 1 484 ? -19.532 -2.349 32.868 1.00 88.75 484 ARG A O 1
ATOM 3750 N N . VAL A 1 485 ? -20.011 -3.941 31.354 1.00 90.00 485 VAL A N 1
ATOM 3751 C CA . VAL A 1 485 ? -21.172 -4.476 32.082 1.00 90.00 485 VAL A CA 1
ATOM 3752 C C . VAL A 1 485 ? -20.657 -5.275 33.273 1.00 90.00 485 VAL A C 1
ATOM 3754 O O . VAL A 1 485 ? -19.975 -6.292 33.094 1.00 90.00 485 VAL A O 1
ATOM 3757 N N . ASP A 1 486 ? -20.923 -4.785 34.476 1.00 88.25 486 ASP A N 1
ATOM 3758 C CA . ASP A 1 486 ? -20.519 -5.427 35.718 1.00 88.25 486 ASP A CA 1
ATOM 3759 C C . ASP A 1 486 ? -21.506 -6.538 36.126 1.00 88.25 486 ASP A C 1
ATOM 3761 O O . ASP A 1 486 ? -22.630 -6.625 35.631 1.00 88.25 486 ASP A O 1
ATOM 3765 N N . ALA A 1 487 ? -21.092 -7.422 37.037 1.00 88.69 487 ALA A N 1
ATOM 3766 C CA . ALA A 1 487 ? -21.988 -8.434 37.587 1.00 88.69 487 ALA A CA 1
ATOM 3767 C C . ALA A 1 487 ? -23.178 -7.798 38.331 1.00 88.69 487 ALA A C 1
ATOM 3769 O O . ALA A 1 487 ? -24.289 -8.321 38.257 1.00 88.69 487 ALA A O 1
ATOM 3770 N N . SER A 1 488 ? -22.968 -6.659 38.999 1.00 86.94 488 SER A N 1
ATOM 3771 C CA . SER A 1 488 ? -24.028 -5.909 39.680 1.00 86.94 488 SER A CA 1
ATOM 3772 C C . SER A 1 488 ? -25.108 -5.393 38.720 1.00 86.94 488 SER A C 1
ATOM 3774 O O . SER A 1 488 ? -26.287 -5.480 39.060 1.00 86.94 488 SER A O 1
ATOM 3776 N N . ASP A 1 489 ? -24.748 -4.969 37.503 1.00 87.88 489 ASP A N 1
ATOM 3777 C CA . ASP A 1 489 ? -25.710 -4.556 36.467 1.00 87.88 489 ASP A CA 1
ATOM 3778 C C . ASP A 1 489 ? -26.642 -5.714 36.070 1.00 87.88 489 ASP A C 1
ATOM 3780 O O . ASP A 1 489 ? -27.856 -5.545 35.928 1.00 87.88 489 ASP A O 1
ATOM 3784 N N . ILE A 1 490 ? -26.077 -6.916 35.919 1.00 90.06 490 ILE A N 1
ATOM 3785 C CA . ILE A 1 490 ? -26.824 -8.131 35.566 1.00 90.06 490 ILE A CA 1
ATOM 3786 C C . ILE A 1 490 ? -27.738 -8.547 36.725 1.00 90.06 490 ILE A C 1
ATOM 3788 O O . ILE A 1 490 ? -28.912 -8.850 36.517 1.00 90.06 490 ILE A O 1
ATOM 3792 N N . LEU A 1 491 ? -27.222 -8.532 37.957 1.00 89.25 491 LEU A N 1
ATOM 3793 C CA . LEU A 1 491 ? -27.998 -8.863 39.154 1.00 89.25 491 LEU A CA 1
ATOM 3794 C C . LEU A 1 491 ? -29.136 -7.865 39.401 1.00 89.25 491 LEU A C 1
ATOM 3796 O O . LEU A 1 491 ? -30.220 -8.272 39.815 1.00 89.25 491 LEU A O 1
ATOM 3800 N N . MET A 1 492 ? -28.937 -6.582 39.091 1.00 88.12 492 MET A N 1
ATOM 3801 C CA . MET A 1 492 ? -29.989 -5.566 39.170 1.00 88.12 492 MET A CA 1
ATOM 3802 C C . MET A 1 492 ? -31.168 -5.897 38.245 1.00 88.12 492 MET A C 1
ATOM 3804 O O . MET A 1 492 ? -32.324 -5.752 38.645 1.00 88.12 492 MET A O 1
ATOM 3808 N N . ALA A 1 493 ? -30.910 -6.409 37.037 1.00 89.62 493 ALA A N 1
ATOM 3809 C CA . ALA A 1 493 ? -31.976 -6.833 36.130 1.00 89.62 493 ALA A CA 1
ATOM 3810 C C . ALA A 1 493 ? -32.829 -7.970 36.726 1.00 89.62 493 ALA A C 1
ATOM 3812 O O . ALA A 1 493 ? -34.058 -7.944 36.590 1.00 89.62 493 ALA A O 1
ATOM 3813 N N . PHE A 1 494 ? -32.213 -8.927 37.429 1.00 89.81 494 PHE A N 1
ATOM 3814 C CA . PHE A 1 494 ? -32.938 -9.976 38.159 1.00 89.81 494 PHE A CA 1
ATOM 3815 C C . PHE A 1 494 ? -33.686 -9.433 39.377 1.00 89.81 494 PHE A C 1
ATOM 3817 O O . PHE A 1 494 ? -34.847 -9.782 39.576 1.00 89.81 494 PHE A O 1
ATOM 3824 N N . ALA A 1 495 ? -33.085 -8.510 40.134 1.00 88.25 495 ALA A N 1
ATOM 3825 C CA . ALA A 1 495 ? -33.755 -7.834 41.247 1.00 88.25 495 ALA A CA 1
ATOM 3826 C C . ALA A 1 495 ? -35.020 -7.073 40.795 1.00 88.25 495 ALA A C 1
ATOM 3828 O O . ALA A 1 495 ? -35.990 -6.982 41.543 1.00 88.25 495 ALA A O 1
ATOM 3829 N N . LYS A 1 496 ? -35.048 -6.588 39.545 1.00 88.88 496 LYS A N 1
ATOM 3830 C CA . LYS A 1 496 ? -36.223 -5.985 38.883 1.00 88.88 496 LYS A CA 1
ATOM 3831 C C . LYS A 1 496 ? -37.198 -7.002 38.261 1.00 88.88 496 LYS A C 1
ATOM 3833 O O . LYS A 1 496 ? -38.150 -6.616 37.578 1.00 88.88 496 LYS A O 1
ATOM 3838 N N . GLY A 1 497 ? -36.987 -8.297 38.487 1.00 88.44 497 GLY A N 1
ATOM 3839 C CA . GLY A 1 497 ? -37.908 -9.378 38.128 1.00 88.44 497 GLY A CA 1
ATOM 3840 C C . GLY A 1 497 ? -37.770 -9.937 36.711 1.00 88.44 497 GLY A C 1
ATOM 3841 O O . GLY A 1 497 ? -38.683 -10.635 36.273 1.00 88.44 497 GLY A O 1
ATOM 3842 N N . SER A 1 498 ? -36.678 -9.632 36.002 1.00 90.56 498 SER A N 1
ATOM 3843 C CA . SER A 1 498 ? -36.440 -10.115 34.632 1.00 90.56 498 SER A CA 1
ATOM 3844 C C . SER A 1 498 ? -36.228 -11.637 34.600 1.00 90.56 498 SER A C 1
ATOM 3846 O O . SER A 1 498 ? -35.598 -12.194 35.497 1.00 90.56 498 SER A O 1
ATOM 3848 N N . ASP A 1 499 ? -36.716 -12.315 33.557 1.00 92.06 499 ASP A N 1
ATOM 3849 C CA . ASP A 1 499 ? -36.611 -13.780 33.425 1.00 92.06 499 ASP A CA 1
ATOM 3850 C C . ASP A 1 499 ? -35.228 -14.236 32.949 1.00 92.06 499 ASP A C 1
ATOM 3852 O O . ASP A 1 499 ? -34.827 -15.375 33.211 1.00 92.06 499 ASP A O 1
ATOM 3856 N N . GLY A 1 500 ? -34.513 -13.350 32.252 1.00 93.81 500 GLY A N 1
ATOM 3857 C CA . GLY A 1 500 ? -33.154 -13.576 31.786 1.00 93.81 500 GLY A CA 1
ATOM 3858 C C . GLY A 1 500 ? -32.474 -12.311 31.266 1.00 93.81 500 GLY A C 1
ATOM 3859 O O . GLY A 1 500 ? -33.112 -11.287 31.006 1.00 93.81 500 GLY A O 1
ATOM 3860 N N . VAL A 1 501 ? -31.155 -12.398 31.113 1.00 94.50 501 VAL A N 1
ATOM 3861 C CA . VAL A 1 501 ? -30.289 -11.303 30.671 1.00 94.50 501 VAL A CA 1
ATOM 3862 C C . VAL A 1 501 ? -29.415 -11.773 29.513 1.00 94.50 501 VAL A C 1
ATOM 3864 O O . VAL A 1 501 ? -28.728 -12.789 29.616 1.00 94.50 501 VAL A O 1
ATOM 3867 N N . MET A 1 502 ? -29.409 -11.016 28.418 1.00 94.56 502 MET A N 1
ATOM 3868 C CA . MET A 1 502 ? -28.537 -11.259 27.268 1.00 94.56 502 MET A CA 1
ATOM 3869 C C . MET A 1 502 ? -27.504 -10.146 27.113 1.00 94.56 502 MET A C 1
ATOM 3871 O O . MET A 1 502 ? -27.820 -8.963 27.233 1.00 94.56 502 MET A O 1
ATOM 3875 N N . LEU A 1 503 ? -26.268 -10.517 26.793 1.00 94.38 503 LEU A N 1
ATOM 3876 C CA . LEU A 1 503 ? -25.184 -9.596 26.472 1.00 94.38 503 LEU A CA 1
ATOM 3877 C C . LEU A 1 503 ? -24.755 -9.816 25.017 1.00 94.38 503 LEU A C 1
ATOM 3879 O O . LEU A 1 503 ? -24.251 -10.880 24.672 1.00 94.38 503 LEU A O 1
ATOM 3883 N N . PHE A 1 504 ? -24.922 -8.812 24.161 1.00 92.50 504 PHE A N 1
ATOM 3884 C CA . PHE A 1 504 ? -24.530 -8.853 22.750 1.00 92.50 504 PHE A CA 1
ATOM 3885 C C . PHE A 1 504 ? -23.170 -8.178 22.554 1.00 92.50 504 PHE A C 1
ATOM 3887 O O . PHE A 1 504 ? -23.068 -6.957 22.392 1.00 92.50 504 PHE A O 1
ATOM 3894 N N . ALA A 1 505 ? -22.113 -8.988 22.601 1.00 91.06 505 ALA A N 1
ATOM 3895 C CA . ALA A 1 505 ? -20.726 -8.586 22.403 1.00 91.06 505 ALA A CA 1
ATOM 3896 C C . ALA A 1 505 ? -20.331 -8.581 20.916 1.00 91.06 505 ALA A C 1
ATOM 3898 O O . ALA A 1 505 ? -21.045 -9.101 20.057 1.00 91.06 505 ALA A O 1
ATOM 3899 N N . CYS A 1 506 ? -19.177 -7.978 20.610 1.00 85.56 506 CYS A N 1
ATOM 3900 C CA . CYS A 1 506 ? -18.550 -8.125 19.296 1.00 85.56 506 CYS A CA 1
ATOM 3901 C C . CYS A 1 506 ? -18.167 -9.592 19.032 1.00 85.56 506 CYS A C 1
ATOM 3903 O O . CYS A 1 506 ? -18.045 -10.388 19.965 1.00 85.56 506 CYS A O 1
ATOM 3905 N N . GLY A 1 507 ? -17.942 -9.938 17.761 1.00 81.69 507 GLY A N 1
ATOM 3906 C CA . GLY A 1 507 ? -17.339 -11.219 17.394 1.00 81.69 507 GLY A CA 1
ATOM 3907 C C . GLY A 1 507 ? -15.954 -11.397 18.022 1.00 81.69 507 GLY A C 1
ATOM 3908 O O . GLY A 1 507 ? -15.245 -10.421 18.277 1.00 81.69 507 GLY A O 1
ATOM 3909 N N . HIS A 1 508 ? -15.563 -12.646 18.274 1.00 78.38 508 HIS A N 1
ATOM 3910 C CA . HIS A 1 508 ? -14.260 -12.943 18.865 1.00 78.38 508 HIS A CA 1
ATOM 3911 C C . HIS A 1 508 ? -13.119 -12.457 17.956 1.00 78.38 508 HIS A C 1
ATOM 3913 O O . HIS A 1 508 ? -13.053 -12.802 16.773 1.00 78.38 508 HIS A O 1
ATOM 3919 N N . GLY A 1 509 ? -12.217 -11.646 18.515 1.00 73.62 509 GLY A N 1
ATOM 3920 C CA . GLY A 1 509 ? -11.150 -10.975 17.764 1.00 73.62 509 GLY A CA 1
ATOM 3921 C C . GLY A 1 509 ? -11.594 -9.727 16.985 1.00 73.62 509 GLY A C 1
ATOM 3922 O O . GLY A 1 509 ? -10.737 -9.068 16.401 1.00 73.62 509 GLY A O 1
ATOM 3923 N N . ASP A 1 510 ? -12.888 -9.385 17.024 1.00 74.44 510 ASP A N 1
ATOM 3924 C CA . ASP A 1 510 ? -13.500 -8.187 16.421 1.00 74.44 510 ASP A CA 1
ATOM 3925 C C . ASP A 1 510 ? -13.850 -7.120 17.481 1.00 74.44 510 ASP A C 1
ATOM 3927 O O . ASP A 1 510 ? -14.717 -6.259 17.304 1.00 74.44 510 ASP A O 1
ATOM 3931 N N . CYS A 1 511 ? -13.249 -7.202 18.671 1.00 80.12 511 CYS A N 1
ATOM 3932 C CA . CYS A 1 511 ? -13.542 -6.251 19.734 1.00 80.12 511 CYS A CA 1
ATOM 3933 C C . CYS A 1 511 ? -12.918 -4.882 19.437 1.00 80.12 511 CYS A C 1
ATOM 3935 O O . CYS A 1 511 ? -11.698 -4.742 19.287 1.00 80.12 511 CYS A O 1
ATOM 3937 N N . HIS A 1 512 ? -13.740 -3.830 19.458 1.00 78.50 512 HIS A N 1
ATOM 3938 C CA . HIS A 1 512 ? -13.265 -2.453 19.309 1.00 78.50 512 HIS A CA 1
ATOM 3939 C C . HIS A 1 512 ? -12.234 -2.075 20.393 1.00 78.50 512 HIS A C 1
ATOM 3941 O O . HIS A 1 512 ? -11.248 -1.390 20.112 1.00 78.50 512 HIS A O 1
ATOM 3947 N N . PHE A 1 513 ? -12.414 -2.584 21.620 1.00 80.50 513 PHE A N 1
ATOM 3948 C CA . PHE A 1 513 ? -11.571 -2.272 22.779 1.00 80.50 513 PHE A CA 1
ATOM 3949 C C . PHE A 1 513 ? -10.516 -3.337 23.126 1.00 80.50 513 PHE A C 1
ATOM 3951 O O . PHE A 1 513 ? -10.059 -3.408 24.266 1.00 80.50 513 PHE A O 1
ATOM 3958 N N . GLN A 1 514 ? -10.075 -4.099 22.120 1.00 82.00 514 GLN A N 1
ATOM 3959 C CA . GLN A 1 514 ? -9.105 -5.205 22.183 1.00 82.00 514 GLN A CA 1
ATOM 3960 C C . GLN A 1 514 ? -9.673 -6.525 22.732 1.00 82.00 514 GLN A C 1
ATOM 3962 O O . GLN A 1 514 ? -9.684 -7.492 21.982 1.00 82.00 514 GLN A O 1
ATOM 3967 N N . ASP A 1 515 ? -10.152 -6.572 23.979 1.00 85.50 515 ASP A N 1
ATOM 3968 C CA . ASP A 1 515 ? -10.567 -7.822 24.658 1.00 85.50 515 ASP A CA 1
ATOM 3969 C C . ASP A 1 515 ? -11.841 -7.676 25.520 1.00 85.50 515 ASP A C 1
ATOM 3971 O O . ASP A 1 515 ? -12.120 -8.496 26.393 1.00 85.50 515 ASP A O 1
ATOM 3975 N N . GLY A 1 516 ? -12.635 -6.625 25.302 1.00 88.31 516 GLY A N 1
ATOM 3976 C CA . GLY A 1 516 ? -13.833 -6.360 26.105 1.00 88.31 516 GLY A CA 1
ATOM 3977 C C . GLY A 1 516 ? -14.913 -7.447 26.016 1.00 88.31 516 GLY A C 1
ATOM 3978 O O . GLY A 1 516 ? -15.656 -7.637 26.976 1.00 88.31 516 GLY A O 1
ATOM 3979 N N . ASP A 1 517 ? -15.003 -8.163 24.894 1.00 89.44 517 ASP A N 1
ATOM 3980 C CA . ASP A 1 517 ? -15.868 -9.338 24.727 1.00 89.44 517 ASP A CA 1
ATOM 3981 C C . ASP A 1 517 ? -15.400 -10.506 25.607 1.00 89.44 517 ASP A C 1
ATOM 3983 O O . ASP A 1 517 ? -16.206 -11.107 26.317 1.00 89.44 517 ASP A O 1
ATOM 3987 N N . GLU A 1 518 ? -14.094 -10.776 25.625 1.00 89.69 518 GLU A N 1
ATOM 3988 C CA . GLU A 1 518 ? -13.490 -11.841 26.427 1.00 89.69 518 GLU A CA 1
ATOM 3989 C C . GLU A 1 518 ? -13.569 -11.553 27.929 1.00 89.69 518 GLU A C 1
ATOM 3991 O O . GLU A 1 518 ? -13.922 -12.438 28.710 1.00 89.69 518 GLU A O 1
ATOM 3996 N N . GLU A 1 519 ? -13.312 -10.315 28.358 1.00 90.94 519 GLU A N 1
ATOM 3997 C CA . GLU A 1 519 ? -13.450 -9.936 29.769 1.00 90.94 519 GLU A CA 1
ATOM 3998 C C . GLU A 1 519 ? -14.901 -10.063 30.256 1.00 90.94 519 GLU A C 1
ATOM 4000 O O . GLU A 1 519 ? -15.151 -10.607 31.336 1.00 90.94 519 GLU A O 1
ATOM 4005 N N . ALA A 1 520 ? -15.878 -9.656 29.441 1.00 92.06 520 ALA A N 1
ATOM 4006 C CA . ALA A 1 520 ? -17.286 -9.866 29.765 1.00 92.06 520 ALA A CA 1
ATOM 4007 C C . ALA A 1 520 ? -17.659 -11.352 29.792 1.00 92.06 520 ALA A C 1
ATOM 4009 O O . ALA A 1 520 ? -18.376 -11.790 30.689 1.00 92.06 520 ALA A O 1
ATOM 4010 N N . ARG A 1 521 ? -17.144 -12.155 28.855 1.00 92.38 521 ARG A N 1
ATOM 4011 C CA . ARG A 1 521 ? -17.391 -13.599 28.812 1.00 92.38 521 ARG A CA 1
ATOM 4012 C C . ARG A 1 521 ? -16.863 -14.300 30.060 1.00 92.38 521 ARG A C 1
ATOM 4014 O O . ARG A 1 521 ? -17.581 -15.109 30.644 1.00 92.38 521 ARG A O 1
ATOM 4021 N N . LYS A 1 522 ? -15.646 -13.968 30.505 1.00 91.69 522 LYS A N 1
ATOM 4022 C CA . LYS A 1 522 ? -15.081 -14.468 31.771 1.00 91.69 522 LYS A CA 1
ATOM 4023 C C . LYS A 1 522 ? -15.987 -14.111 32.949 1.00 91.69 522 LYS A C 1
ATOM 4025 O O . LYS A 1 522 ? -16.283 -14.979 33.767 1.00 91.69 522 LYS A O 1
ATOM 4030 N N . ARG A 1 523 ? -16.465 -12.863 33.005 1.00 91.56 523 ARG A N 1
ATOM 4031 C CA . ARG A 1 523 ? -17.370 -12.383 34.059 1.00 91.56 523 ARG A CA 1
ATOM 4032 C C . ARG A 1 523 ? -18.707 -13.125 34.053 1.00 91.56 523 ARG A C 1
ATOM 4034 O O . ARG A 1 523 ? -19.137 -13.576 35.108 1.00 91.56 523 ARG A O 1
ATOM 4041 N N . VAL A 1 524 ? -19.322 -13.324 32.886 1.00 93.00 524 VAL A N 1
ATOM 4042 C CA . VAL A 1 524 ? -20.570 -14.093 32.738 1.00 93.00 524 VAL A CA 1
ATOM 4043 C C . VAL A 1 524 ? -20.377 -15.546 33.172 1.00 93.00 524 VAL A C 1
ATOM 4045 O O . VAL A 1 524 ? -21.195 -16.057 33.927 1.00 93.00 524 VAL A O 1
ATOM 4048 N N . LEU A 1 525 ? -19.276 -16.195 32.782 1.00 91.88 525 LEU A N 1
ATOM 4049 C CA . LEU A 1 525 ? -18.967 -17.568 33.207 1.00 91.88 525 LEU A CA 1
ATOM 4050 C C . LEU A 1 525 ? -18.790 -17.689 34.728 1.00 91.88 525 LEU A C 1
ATOM 4052 O O . LEU A 1 525 ? -19.206 -18.684 35.319 1.00 91.88 525 LEU A O 1
ATOM 4056 N N . MET A 1 526 ? -18.166 -16.695 35.368 1.00 90.75 526 MET A N 1
ATOM 4057 C CA . MET A 1 526 ? -18.063 -16.647 36.829 1.00 90.75 526 MET A CA 1
ATOM 4058 C C . MET A 1 526 ? -19.433 -16.419 37.472 1.00 90.75 526 MET A C 1
ATOM 4060 O O . MET A 1 526 ? -19.796 -17.145 38.393 1.00 90.75 526 MET A O 1
ATOM 4064 N N . LEU A 1 527 ? -20.213 -15.466 36.957 1.00 91.38 527 LEU A N 1
ATOM 4065 C CA . LEU A 1 527 ? -21.543 -15.145 37.468 1.00 91.38 527 LEU A CA 1
ATOM 4066 C C . LEU A 1 527 ? -22.502 -16.333 37.356 1.00 91.38 527 LEU A C 1
ATOM 4068 O O . LEU A 1 527 ? -23.214 -16.618 38.306 1.00 91.38 527 LEU A O 1
ATOM 4072 N N . GLN A 1 528 ? -22.473 -17.075 36.250 1.00 92.06 528 GLN A N 1
ATOM 4073 C CA . GLN A 1 528 ? -23.269 -18.289 36.054 1.00 92.06 528 GLN A CA 1
ATOM 4074 C C . GLN A 1 528 ? -23.063 -19.329 37.163 1.00 92.06 528 GLN A C 1
ATOM 4076 O O . GLN A 1 528 ? -24.016 -20.002 37.536 1.00 92.06 528 GLN A O 1
ATOM 4081 N N . ARG A 1 529 ? -21.848 -19.443 37.718 1.00 88.19 529 ARG A N 1
ATOM 4082 C CA . ARG A 1 529 ? -21.576 -20.338 38.857 1.00 88.19 529 ARG A CA 1
ATOM 4083 C C . ARG A 1 529 ? -22.145 -19.806 40.168 1.00 88.19 529 ARG A C 1
ATOM 4085 O O . ARG A 1 529 ? -22.562 -20.589 41.002 1.00 88.19 529 ARG A O 1
ATOM 4092 N N . VAL A 1 530 ? -22.138 -18.488 40.339 1.00 88.50 530 VAL A N 1
ATOM 4093 C CA . VAL A 1 530 ? -22.626 -17.820 41.552 1.00 88.50 530 VAL A CA 1
ATOM 4094 C C . VAL A 1 530 ? -24.156 -17.742 41.564 1.00 88.50 530 VAL A C 1
ATOM 4096 O O . VAL A 1 530 ? -24.763 -17.837 42.620 1.00 88.50 530 VAL A O 1
ATOM 4099 N N . LEU A 1 531 ? -24.802 -17.602 40.403 1.00 88.00 531 LEU A N 1
ATOM 4100 C CA . LEU A 1 531 ? -26.262 -17.510 40.283 1.00 88.00 531 LEU A CA 1
ATOM 4101 C C . LEU A 1 531 ? -26.987 -18.735 40.844 1.00 88.00 531 LEU A C 1
ATOM 4103 O O . LEU A 1 531 ? -28.042 -18.574 41.458 1.00 88.00 531 LEU A O 1
ATOM 4107 N N . GLU A 1 532 ? -26.400 -19.924 40.686 1.00 83.44 532 GLU A N 1
ATOM 4108 C CA . GLU A 1 532 ? -26.952 -21.168 41.230 1.00 83.44 532 GLU A CA 1
ATOM 4109 C C . GLU A 1 532 ? -27.078 -21.096 42.768 1.00 83.44 532 GLU A C 1
ATOM 4111 O O . GLU A 1 532 ? -28.091 -21.537 43.315 1.00 83.44 532 GLU A O 1
ATOM 4116 N N . ASP A 1 533 ? -26.135 -20.438 43.458 1.00 84.00 533 ASP A N 1
ATOM 4117 C CA . ASP A 1 533 ? -26.174 -20.224 44.916 1.00 84.00 533 ASP A CA 1
ATOM 4118 C C . ASP A 1 533 ? -27.283 -19.243 45.343 1.00 84.00 533 ASP A C 1
ATOM 4120 O O . ASP A 1 533 ? -27.797 -19.323 46.460 1.00 84.00 533 ASP A O 1
ATOM 4124 N N . PHE A 1 534 ? -27.686 -18.334 44.447 1.00 80.75 534 PHE A N 1
ATOM 4125 C CA . PHE A 1 534 ? -28.799 -17.398 44.648 1.00 80.75 534 PHE A CA 1
ATOM 4126 C C . PHE A 1 534 ? -30.151 -17.954 44.168 1.00 80.75 534 PHE A C 1
ATOM 4128 O O . PHE A 1 534 ? -31.143 -17.229 44.175 1.00 80.75 534 PHE A O 1
ATOM 4135 N N . GLY A 1 535 ? -30.212 -19.226 43.758 1.00 81.31 535 GLY A N 1
ATOM 4136 C CA . GLY A 1 535 ? -31.449 -19.881 43.326 1.00 81.31 535 GLY A CA 1
ATOM 4137 C C . GLY A 1 535 ? -31.860 -19.602 41.877 1.00 81.31 535 GLY A C 1
ATOM 4138 O O . GLY A 1 535 ? -32.969 -19.973 41.488 1.00 81.31 535 GLY A O 1
ATOM 4139 N N . TYR A 1 536 ? -30.980 -18.999 41.073 1.00 87.44 536 TYR A N 1
ATOM 4140 C CA . TYR A 1 536 ? -31.199 -18.759 39.647 1.00 87.44 536 TYR A CA 1
ATOM 4141 C C . TYR A 1 536 ? -30.493 -19.819 38.798 1.00 87.44 536 TYR A C 1
ATOM 4143 O O . TYR A 1 536 ? -29.320 -20.125 39.006 1.00 87.44 536 TYR A O 1
ATOM 4151 N N . GLU A 1 537 ? -31.181 -20.351 37.787 1.00 92.00 537 GLU A N 1
ATOM 4152 C CA . GLU A 1 537 ? -30.556 -21.228 36.798 1.00 92.00 537 GLU A CA 1
ATOM 4153 C C . GLU A 1 537 ? -29.529 -20.448 35.957 1.00 92.00 537 GLU A C 1
ATOM 4155 O O . GLU A 1 537 ? -29.828 -19.374 35.426 1.00 92.00 537 GLU A O 1
ATOM 4160 N N . LYS A 1 538 ? -28.315 -20.989 35.797 1.00 91.81 538 LYS A N 1
ATOM 4161 C CA . LYS A 1 538 ? -27.222 -20.344 35.043 1.00 91.81 538 LYS A CA 1
ATOM 4162 C C . LYS A 1 538 ? -27.600 -19.993 33.601 1.00 91.81 538 LYS A C 1
ATOM 4164 O O . LYS A 1 538 ? -27.084 -19.030 33.038 1.00 91.81 538 LYS A O 1
ATOM 4169 N N . GLU A 1 539 ? -28.513 -20.757 33.004 1.00 93.19 539 GLU A N 1
ATOM 4170 C CA . GLU A 1 539 ? -29.021 -20.569 31.648 1.00 93.19 539 GLU A CA 1
ATOM 4171 C C . GLU A 1 539 ? -29.845 -19.281 31.498 1.00 93.19 539 GLU A C 1
ATOM 4173 O O . GLU A 1 539 ? -30.180 -18.915 30.376 1.00 93.19 539 GLU A O 1
ATOM 4178 N N . ARG A 1 540 ? -30.150 -18.567 32.592 1.00 94.31 540 ARG A N 1
ATOM 4179 C CA . ARG A 1 540 ? -30.817 -17.256 32.560 1.00 94.31 540 ARG A CA 1
ATOM 4180 C C . ARG A 1 540 ? -29.899 -16.094 32.197 1.00 94.31 540 ARG A C 1
ATOM 4182 O O . ARG A 1 540 ? -30.394 -14.983 32.019 1.00 94.31 540 ARG A O 1
ATOM 4189 N N . VAL A 1 541 ? -28.591 -16.314 32.067 1.00 95.31 541 VAL A N 1
ATOM 4190 C CA . VAL A 1 541 ? -27.653 -15.311 31.541 1.00 95.31 541 VAL A CA 1
ATOM 4191 C C . VAL A 1 541 ? -26.912 -15.878 30.343 1.00 95.31 541 VAL A C 1
ATOM 4193 O O . VAL A 1 541 ? -26.288 -16.933 30.438 1.00 95.31 541 VAL A O 1
ATOM 4196 N N . GLU A 1 542 ? -26.929 -15.152 29.228 1.00 95.06 542 GLU A N 1
ATOM 4197 C CA . GLU A 1 542 ? -26.240 -15.545 27.999 1.00 95.06 542 GLU A CA 1
ATOM 4198 C C . GLU A 1 542 ? -25.420 -14.392 27.425 1.00 95.06 542 GLU A C 1
ATOM 4200 O O . GLU A 1 542 ? -25.864 -13.246 27.382 1.00 95.06 542 GLU A O 1
ATOM 4205 N N . ILE A 1 543 ? -24.217 -14.704 26.944 1.00 94.31 543 ILE A N 1
ATOM 4206 C CA . ILE A 1 543 ? -23.403 -13.782 26.155 1.00 94.31 543 ILE A CA 1
ATOM 4207 C C . ILE A 1 543 ? -23.283 -14.303 24.727 1.00 94.31 543 ILE A C 1
ATOM 4209 O O . ILE A 1 543 ? -22.831 -15.421 24.487 1.00 94.31 543 ILE A O 1
ATOM 4213 N N . VAL A 1 544 ? -23.671 -13.465 23.773 1.00 93.00 544 VAL A N 1
ATOM 4214 C CA . VAL A 1 544 ? -23.550 -13.713 22.341 1.00 93.00 544 VAL A CA 1
ATOM 4215 C C . VAL A 1 544 ? -22.361 -12.912 21.825 1.00 93.00 544 VAL A C 1
ATOM 4217 O O . VAL A 1 544 ? -22.387 -11.684 21.834 1.00 93.00 544 VAL A O 1
ATOM 4220 N N . ALA A 1 545 ? -21.331 -13.605 21.343 1.00 87.94 545 ALA A N 1
ATOM 4221 C CA . ALA A 1 545 ? -20.192 -12.999 20.657 1.00 87.94 545 ALA A CA 1
ATOM 4222 C C . ALA A 1 545 ? -20.320 -13.251 19.150 1.00 87.94 545 ALA A C 1
ATOM 4224 O O . ALA A 1 545 ? -19.926 -14.302 18.645 1.00 87.94 545 ALA A O 1
ATOM 4225 N N . ALA A 1 546 ? -20.930 -12.308 18.433 1.00 82.00 546 ALA A N 1
ATOM 4226 C CA . ALA A 1 546 ? -21.179 -12.431 17.001 1.00 82.00 546 ALA A CA 1
ATOM 4227 C C . ALA A 1 546 ? -21.208 -11.060 16.314 1.00 82.00 546 ALA A C 1
ATOM 4229 O O . ALA A 1 546 ? -21.175 -10.013 16.960 1.00 82.00 546 ALA A O 1
ATOM 4230 N N . ILE A 1 547 ? -21.287 -11.088 14.985 1.00 70.19 547 ILE A N 1
ATOM 4231 C CA . ILE A 1 547 ? -21.555 -9.919 14.149 1.00 70.19 547 ILE A CA 1
ATOM 4232 C C . ILE A 1 547 ? -22.877 -10.117 13.403 1.00 70.19 547 ILE A C 1
ATOM 4234 O O . ILE A 1 547 ? -23.165 -11.212 12.914 1.00 70.19 547 ILE A O 1
ATOM 4238 N N . ASP A 1 548 ? -23.665 -9.050 13.315 1.00 75.12 548 ASP A N 1
ATOM 4239 C CA . ASP A 1 548 ? -24.938 -9.025 12.590 1.00 75.12 548 ASP A CA 1
ATOM 4240 C C . ASP A 1 548 ? -25.044 -7.731 11.769 1.00 75.12 548 ASP A C 1
ATOM 4242 O O . ASP A 1 548 ? -25.717 -6.789 12.183 1.00 75.12 548 ASP A O 1
ATOM 4246 N N . PRO A 1 549 ? -24.293 -7.620 10.656 1.00 66.19 549 PRO A N 1
ATOM 4247 C CA . PRO A 1 549 ? -24.232 -6.391 9.864 1.00 66.19 549 PRO A CA 1
ATOM 4248 C C . PRO A 1 549 ? -25.571 -6.028 9.204 1.00 66.19 549 PRO A C 1
ATOM 4250 O O . PRO A 1 549 ? -25.834 -4.848 9.002 1.00 66.19 549 PRO A O 1
ATOM 4253 N N . GLU A 1 550 ? -26.412 -7.020 8.905 1.00 70.00 550 GLU A N 1
ATOM 4254 C CA . GLU A 1 550 ? -27.741 -6.838 8.297 1.00 70.00 550 GLU A CA 1
ATOM 4255 C C . GLU A 1 550 ? -28.830 -6.584 9.357 1.00 70.00 550 GLU A C 1
ATOM 4257 O O . GLU A 1 550 ? -29.914 -6.081 9.062 1.00 70.00 550 GLU A O 1
ATOM 4262 N N . GLY A 1 551 ? -28.533 -6.882 10.625 1.00 74.50 551 GLY A N 1
ATOM 4263 C CA . GLY A 1 551 ? -29.440 -6.683 11.749 1.00 74.50 551 GLY A CA 1
ATOM 4264 C C . GLY A 1 551 ? -30.652 -7.612 11.744 1.00 74.50 551 GLY A C 1
ATOM 4265 O O . GLY A 1 551 ? -31.712 -7.237 12.261 1.00 74.50 551 GLY A O 1
ATOM 4266 N N . GLU A 1 552 ? -30.513 -8.789 11.135 1.00 79.12 552 GLU A N 1
ATOM 4267 C CA . GLU A 1 552 ? -31.584 -9.775 10.951 1.00 79.12 552 GLU A CA 1
ATOM 4268 C C . GLU A 1 552 ? -31.503 -10.932 11.957 1.00 79.12 552 GLU A C 1
ATOM 4270 O O . GLU A 1 552 ? -32.506 -11.587 12.246 1.00 79.12 552 GLU A O 1
ATOM 4275 N N . ARG A 1 553 ? -30.326 -11.185 12.540 1.00 84.94 553 ARG A N 1
ATOM 4276 C CA . ARG A 1 553 ? -30.083 -12.351 13.405 1.00 84.94 553 ARG A CA 1
ATOM 4277 C C . ARG A 1 553 ? -30.488 -12.107 14.850 1.00 84.94 553 ARG A C 1
ATOM 4279 O O . ARG A 1 553 ? -30.890 -13.052 15.531 1.00 84.94 553 ARG A O 1
ATOM 4286 N N . MET A 1 554 ? -30.405 -10.863 15.323 1.00 88.25 554 MET A N 1
ATOM 4287 C CA . MET A 1 554 ? -30.642 -10.519 16.730 1.00 88.25 554 MET A CA 1
ATOM 4288 C C . MET A 1 554 ? -31.995 -11.023 17.255 1.00 88.25 554 MET A C 1
ATOM 4290 O O . MET A 1 554 ? -32.047 -11.656 18.308 1.00 88.25 554 MET A O 1
ATOM 4294 N N . GLN A 1 555 ? -33.086 -10.815 16.505 1.00 89.06 555 GLN A N 1
ATOM 4295 C CA . GLN A 1 555 ? -34.423 -11.259 16.920 1.00 89.06 555 GLN A CA 1
ATOM 4296 C C . GLN A 1 555 ? -34.516 -12.788 17.021 1.00 89.06 555 GLN A C 1
ATOM 4298 O O . GLN A 1 555 ? -35.140 -13.305 17.947 1.00 89.06 555 GLN A O 1
ATOM 4303 N N . GLY A 1 556 ? -33.882 -13.516 16.097 1.00 90.44 556 GLY A N 1
ATOM 4304 C CA . GLY A 1 556 ? -33.835 -14.978 16.134 1.00 90.44 556 GLY A CA 1
ATOM 4305 C C . GLY A 1 556 ? -33.109 -15.502 17.374 1.00 90.44 556 GLY A C 1
ATOM 4306 O O . GLY A 1 556 ? -33.586 -16.435 18.018 1.00 90.44 556 GLY A O 1
ATOM 4307 N N . LEU A 1 557 ? -32.002 -14.857 17.757 1.00 92.06 557 LEU A N 1
ATOM 4308 C CA . LEU A 1 557 ? -31.243 -15.193 18.967 1.00 92.06 557 LEU A CA 1
ATOM 4309 C C . LEU A 1 557 ? -32.052 -14.929 20.243 1.00 92.06 557 LEU A C 1
ATOM 4311 O O . LEU A 1 557 ? -32.097 -15.786 21.124 1.00 92.06 557 LEU A O 1
ATOM 4315 N N . ILE A 1 558 ? -32.743 -13.786 20.310 1.00 92.38 558 ILE A N 1
ATOM 4316 C CA . ILE A 1 558 ? -33.635 -13.445 21.426 1.00 92.38 558 ILE A CA 1
ATOM 4317 C C . ILE A 1 558 ? -34.771 -14.463 21.542 1.00 92.38 558 ILE A C 1
ATOM 4319 O O . ILE A 1 558 ? -35.059 -14.939 22.636 1.00 92.38 558 ILE A O 1
ATOM 4323 N N . ASN A 1 559 ? -35.406 -14.830 20.426 1.00 92.50 559 ASN A N 1
ATOM 4324 C CA . ASN A 1 559 ? -36.503 -15.798 20.431 1.00 92.50 559 ASN A CA 1
ATOM 4325 C C . ASN A 1 559 ? -36.036 -17.174 20.918 1.00 92.50 559 ASN A C 1
ATOM 4327 O O . ASN A 1 559 ? -36.680 -17.764 21.782 1.00 92.50 559 ASN A O 1
ATOM 4331 N N . ALA A 1 560 ? -34.877 -17.637 20.442 1.00 94.12 560 ALA A N 1
ATOM 4332 C CA . ALA A 1 560 ? -34.288 -18.893 20.895 1.00 94.12 560 ALA A CA 1
ATOM 4333 C C . ALA A 1 560 ? -33.963 -18.876 22.400 1.00 94.12 560 ALA A C 1
ATOM 4335 O O . ALA A 1 560 ? -34.125 -19.891 23.079 1.00 94.12 560 ALA A O 1
ATOM 4336 N N . PHE A 1 561 ? -33.520 -17.735 22.934 1.00 95.25 561 PHE A N 1
ATOM 4337 C CA . PHE A 1 561 ? -33.305 -17.562 24.370 1.00 95.25 561 PHE A CA 1
ATOM 4338 C C . PHE A 1 561 ? -34.625 -17.558 25.152 1.00 95.25 561 PHE A C 1
ATOM 4340 O O . PHE A 1 561 ? -34.761 -18.282 26.135 1.00 95.25 561 PHE A O 1
ATOM 4347 N N . ALA A 1 562 ? -35.638 -16.834 24.672 1.00 93.50 562 ALA A N 1
ATOM 4348 C CA . ALA A 1 562 ? -36.970 -16.797 25.272 1.00 93.50 562 ALA A CA 1
ATOM 4349 C C . ALA A 1 562 ? -37.640 -18.183 25.325 1.00 93.50 562 ALA A C 1
ATOM 4351 O O . ALA A 1 562 ? -38.338 -18.500 26.289 1.00 93.50 562 ALA A O 1
ATOM 4352 N N . ASP A 1 563 ? -37.440 -19.024 24.308 1.00 94.31 563 ASP A N 1
ATOM 4353 C CA . ASP A 1 563 ? -37.913 -20.415 24.303 1.00 94.31 563 ASP A CA 1
ATOM 4354 C C . ASP A 1 563 ? -37.232 -21.252 25.397 1.00 94.31 563 ASP A C 1
ATOM 4356 O O . ASP A 1 563 ? -37.907 -21.998 26.111 1.00 94.31 563 ASP A O 1
ATOM 4360 N N . ARG A 1 564 ? -35.915 -21.084 25.594 1.00 94.94 564 ARG A N 1
ATOM 4361 C CA . ARG A 1 564 ? -35.179 -21.747 26.685 1.00 94.94 564 ARG A CA 1
ATOM 4362 C C . ARG A 1 564 ? -35.668 -21.293 28.058 1.00 94.94 564 ARG A C 1
ATOM 4364 O O . ARG A 1 564 ? -35.915 -22.138 28.913 1.00 94.94 564 ARG A O 1
ATOM 4371 N N . LEU A 1 565 ? -35.877 -19.992 28.258 1.00 93.88 565 LEU A N 1
ATOM 4372 C CA . LEU A 1 565 ? -36.409 -19.461 29.518 1.00 93.88 565 LEU A CA 1
ATOM 4373 C C . LEU A 1 565 ? -37.806 -20.009 29.829 1.00 93.88 565 LEU A C 1
ATOM 4375 O O . LEU A 1 565 ? -38.079 -20.392 30.965 1.00 93.88 565 LEU A O 1
ATOM 4379 N N . ARG A 1 566 ? -38.679 -20.122 28.818 1.00 92.19 566 ARG A N 1
ATOM 4380 C CA . ARG A 1 566 ? -40.009 -20.731 28.980 1.00 92.19 566 ARG A CA 1
ATOM 4381 C C . ARG A 1 566 ? -39.938 -22.187 29.438 1.00 92.19 566 ARG A C 1
ATOM 4383 O O . ARG A 1 566 ? -40.776 -22.596 30.236 1.00 92.19 566 ARG A O 1
ATOM 4390 N N . ALA A 1 567 ? -38.944 -22.948 28.980 1.00 92.81 567 ALA A N 1
ATOM 4391 C CA . ALA A 1 567 ? -38.733 -24.328 29.416 1.00 92.81 567 ALA A CA 1
ATOM 4392 C C . ALA A 1 567 ? -38.239 -24.437 30.872 1.00 92.81 567 ALA A C 1
ATOM 4394 O O . ALA A 1 567 ? -38.562 -25.412 31.547 1.00 92.81 567 ALA A O 1
ATOM 4395 N N . LEU A 1 568 ? -37.493 -23.441 31.364 1.00 90.94 568 LEU A N 1
ATOM 4396 C CA . LEU A 1 568 ? -37.055 -23.364 32.766 1.00 90.94 568 LEU A CA 1
ATOM 4397 C C . LEU A 1 568 ? -38.190 -22.949 33.714 1.00 90.94 568 LEU A C 1
ATOM 4399 O O . LEU A 1 568 ? -38.149 -23.251 34.904 1.00 90.94 568 LEU A O 1
ATOM 4403 N N . GLY A 1 569 ? -39.208 -22.263 33.191 1.00 85.62 569 GLY A N 1
ATOM 4404 C CA . GLY A 1 569 ? -40.279 -21.673 33.986 1.00 85.62 569 GLY A CA 1
ATOM 4405 C C . GLY A 1 569 ? -39.877 -20.332 34.620 1.00 85.62 569 GLY A C 1
ATOM 4406 O O . GLY A 1 569 ? -38.793 -19.803 34.350 1.00 85.62 569 GLY A O 1
ATOM 4407 N N . PRO A 1 570 ? -40.756 -19.736 35.444 1.00 80.69 570 PRO A N 1
ATOM 4408 C CA . PRO A 1 570 ? -40.482 -18.453 36.086 1.00 80.69 570 PRO A CA 1
ATOM 4409 C C . PRO A 1 570 ? -39.285 -18.560 37.037 1.00 80.69 570 PRO A C 1
ATOM 4411 O O . PRO A 1 570 ? -39.102 -19.586 37.694 1.00 80.69 570 PRO A O 1
ATOM 4414 N N . ALA A 1 571 ? -38.482 -17.498 37.123 1.00 76.44 571 ALA A N 1
ATOM 4415 C CA . ALA A 1 571 ? -37.371 -17.444 38.070 1.00 76.44 571 ALA A CA 1
ATOM 4416 C C . ALA A 1 571 ? -37.881 -17.618 39.511 1.00 76.44 571 ALA A C 1
ATOM 4418 O O . ALA A 1 571 ? -38.881 -17.004 39.901 1.00 76.44 571 ALA A O 1
ATOM 4419 N N . LYS A 1 572 ? -37.204 -18.464 40.295 1.00 68.25 572 LYS A N 1
ATOM 4420 C CA . LYS A 1 572 ? -37.505 -18.647 41.719 1.00 68.25 572 LYS A CA 1
ATOM 4421 C C . LYS A 1 572 ? -37.063 -17.383 42.453 1.00 68.25 572 LYS A C 1
ATOM 4423 O O . LYS A 1 572 ? -35.874 -17.096 42.508 1.00 68.25 572 LYS A O 1
ATOM 4428 N N . ARG A 1 573 ? -38.042 -16.602 42.905 1.00 61.84 573 ARG A N 1
ATOM 4429 C CA . ARG A 1 573 ? -37.835 -15.308 43.564 1.00 61.84 573 ARG A CA 1
ATOM 4430 C C . ARG A 1 573 ? -37.486 -15.462 45.031 1.00 61.84 573 ARG A C 1
ATOM 4432 O O . ARG A 1 573 ? -38.109 -16.339 45.675 1.00 61.84 573 ARG A O 1
#

Foldseek 3Di:
DQDDDPCNLLQFCLVPPPVVSVVVVVVCCVVVVPDDDPPDDQDFQVVVVVVVVPDQFAEDDNAFPADDFADDQPHGADLPLAPQEDALSVVSNCVSVVVADQQNAAPWEEEFEEQALSSLSSQLSNLLNRYQAEYEYLADCDPVDPRHRHYDPCSVVLNVLLNYHYHYQWGFPYFDHDPSYTFKTKTFGFPGQADPVGGGTDGDPVRIDIDTTRHYYYHHDGGHDLVSCVSNVQADPVSAGQADPQQQAGPRDRSYGYADNNNPDDDPVRRVVSVVSNVVSNVCVVVVHDPPDDDPDPPAADFQPQFDQDDDDDFDFARSVVPSHSHHGTDDDDPVRVVVVVLSVLQRGDCQLPCVCCVVPLDVDQWDKAFQQVLFQLPCQLCVQARQNQKDWDWDFDDDPRDGPDTGIGIDGDRSRDRNQQLSCQRGPSNRIAIPVGLVVVLVVQAAEEFEEEEEACVQQVCVVVDPDAPRHSYYRYHVALSNCHLVSQVSNVVSQYLAYEYEHEAVSSHSRNCSLVNNVVRLVVSLVVVVVVQFHSLRYYYDHYHDPVNPCVNVVRVVSVVVSVVVPGGDD